Protein AF-A0A533QE45-F1 (afdb_monomer_lite)

Sequence (448 aa):
MEKVVKEEEIDEIEKIRMTLGAHLEELRRRVVYSIIAIVLCFVFCWFFKVQILDIAKKPHRFAMGKAGLSSELQVLSYQEGFYAYMKLCFITSVFIAYPFIIYQIWQFVRAGLYKKEKKYILLFLPISYLAFVVGGVFGYFLLIPFGLQFLIGILGPGIQPIITMQQYVSFVFMLTVALGLVFQLPLVMLLLSKIGIVSPDKFIAWRKYAILVIFIIAAIVTPPDPFTQTMTAVPMIILYELGILIARPTKRGFILLGTVVGCGAIAVVGVYFYFTHKGGEINVSNPYGDIQILYPGAREWKKVSGPMSFQKGITLKTGKGGRTILSTKKGVNVGMDTDTEAHFFDPWKMQLKTGQILISMKGSEIPLEVDTPNGRIRMNKGTLNIQAKDIVTIVTAVNGAATLLIEGEEKKLLEGRQHKMSIGGEPVDIGAIINWSEGIVTKSDEQK

Radius of gyration: 36.04 Å; chains: 1; bounding box: 111×42×118 Å

Organism: NCBI:txid2494326

Structure (mmCIF, N/CA/C/O backbone):
data_AF-A0A533QE45-F1
#
_entry.id   AF-A0A533QE45-F1
#
loop_
_atom_site.group_PDB
_atom_site.id
_atom_site.type_symbol
_atom_site.label_atom_id
_atom_site.label_alt_id
_atom_site.label_comp_id
_atom_site.label_asym_id
_atom_site.label_entity_id
_atom_site.label_seq_id
_atom_site.pdbx_PDB_ins_code
_atom_site.Cartn_x
_atom_site.Cartn_y
_atom_site.Cartn_z
_atom_site.occupancy
_atom_site.B_iso_or_equiv
_atom_site.auth_seq_id
_atom_site.auth_comp_id
_atom_site.auth_asym_id
_atom_site.auth_atom_id
_atom_site.pdbx_PDB_model_num
ATOM 1 N N . MET A 1 1 ? 38.833 8.264 -55.281 1.00 54.94 1 MET A N 1
ATOM 2 C CA . MET A 1 1 ? 38.383 6.982 -54.702 1.00 54.94 1 MET A CA 1
ATOM 3 C C . MET A 1 1 ? 38.220 7.085 -53.189 1.00 54.94 1 MET A C 1
ATOM 5 O O . MET A 1 1 ? 37.109 6.926 -52.724 1.00 54.94 1 MET A O 1
ATOM 9 N N . GLU A 1 2 ? 39.249 7.483 -52.434 1.00 53.44 2 GLU A N 1
ATOM 10 C CA . GLU A 1 2 ? 39.179 7.612 -50.962 1.00 53.44 2 GLU A CA 1
ATOM 11 C C . GLU A 1 2 ? 38.131 8.623 -50.443 1.00 53.44 2 GLU A C 1
ATOM 13 O O . GLU A 1 2 ? 37.477 8.368 -49.439 1.00 53.44 2 GLU A O 1
ATOM 18 N N . LYS A 1 3 ? 37.900 9.741 -51.154 1.00 52.66 3 LYS A N 1
ATOM 19 C CA . LYS A 1 3 ? 36.812 10.691 -50.835 1.00 52.66 3 LYS A CA 1
ATOM 20 C C . LYS A 1 3 ? 35.409 10.126 -51.083 1.00 52.66 3 LYS A C 1
ATOM 22 O O . LYS A 1 3 ? 34.526 10.379 -50.280 1.00 52.66 3 LYS A O 1
ATOM 27 N N . VAL A 1 4 ? 35.240 9.336 -52.144 1.00 57.72 4 VAL A N 1
ATOM 28 C CA . VAL A 1 4 ? 33.947 8.738 -52.526 1.00 57.72 4 VAL A CA 1
ATOM 29 C C . VAL A 1 4 ? 33.564 7.630 -51.544 1.00 57.72 4 VAL A C 1
ATOM 31 O O . VAL A 1 4 ? 32.427 7.575 -51.105 1.00 57.72 4 VAL A O 1
ATOM 34 N N . VAL A 1 5 ? 34.540 6.825 -51.105 1.00 59.16 5 VAL A N 1
ATOM 35 C CA . VAL A 1 5 ? 34.335 5.808 -50.058 1.00 59.16 5 VAL A CA 1
ATOM 36 C C . VAL A 1 5 ? 33.990 6.455 -48.711 1.00 59.16 5 VAL A C 1
ATOM 38 O O . VAL A 1 5 ? 33.126 5.956 -48.001 1.00 59.16 5 VAL A O 1
ATOM 41 N N . LYS A 1 6 ? 34.612 7.595 -48.369 1.00 56.88 6 LYS A N 1
ATOM 42 C CA . LYS A 1 6 ? 34.265 8.363 -47.161 1.00 56.88 6 LYS A CA 1
ATOM 43 C C . LYS A 1 6 ? 32.870 8.980 -47.236 1.00 56.88 6 LYS A C 1
ATOM 45 O O . LYS A 1 6 ? 32.174 8.973 -46.232 1.00 56.88 6 LYS A O 1
ATOM 50 N N . GLU A 1 7 ? 32.472 9.519 -48.385 1.00 55.44 7 GLU A N 1
ATOM 51 C CA . GLU A 1 7 ? 31.122 10.057 -48.586 1.00 55.44 7 GLU A CA 1
ATOM 52 C C . GLU A 1 7 ? 30.065 8.950 -48.526 1.00 55.44 7 GLU A C 1
ATOM 54 O O . GLU A 1 7 ? 29.086 9.132 -47.816 1.00 55.44 7 GLU A O 1
ATOM 59 N N . GLU A 1 8 ? 30.290 7.779 -49.132 1.00 56.69 8 GLU A N 1
ATOM 60 C CA . GLU A 1 8 ? 29.387 6.620 -49.017 1.00 56.69 8 GLU A CA 1
ATOM 61 C C . GLU A 1 8 ? 29.308 6.057 -47.586 1.00 56.69 8 GLU A C 1
ATOM 63 O O . GLU A 1 8 ? 28.220 5.705 -47.128 1.00 56.69 8 GLU A O 1
ATOM 68 N N . GLU A 1 9 ? 30.419 6.015 -46.837 1.00 55.72 9 GLU A N 1
ATOM 69 C CA . GLU A 1 9 ? 30.407 5.649 -45.411 1.00 55.72 9 GLU A CA 1
ATOM 70 C C . GLU A 1 9 ? 29.634 6.669 -44.563 1.00 55.72 9 GLU A C 1
ATOM 72 O O . GLU A 1 9 ? 28.894 6.283 -43.657 1.00 55.72 9 GLU A O 1
ATOM 77 N N . ILE A 1 10 ? 29.776 7.968 -44.846 1.00 57.78 10 ILE A N 1
ATOM 78 C CA . ILE A 1 10 ? 29.043 9.034 -44.150 1.00 57.78 10 ILE A CA 1
ATOM 79 C C . ILE A 1 10 ? 27.547 8.963 -44.490 1.00 57.78 10 ILE A C 1
ATOM 81 O O . ILE A 1 10 ? 26.734 9.042 -43.571 1.00 57.78 10 ILE A O 1
ATOM 85 N N . ASP A 1 11 ? 27.179 8.706 -45.747 1.00 55.38 11 ASP A N 1
ATOM 86 C CA . ASP A 1 11 ? 25.788 8.569 -46.205 1.00 55.38 11 ASP A CA 1
ATOM 87 C C . ASP A 1 11 ? 25.118 7.289 -45.659 1.00 55.38 11 ASP A C 1
ATOM 89 O O . ASP A 1 11 ? 23.929 7.278 -45.329 1.00 55.38 11 ASP A O 1
ATOM 93 N N . GLU A 1 12 ? 25.869 6.192 -45.481 1.00 55.22 12 GLU A N 1
ATOM 94 C CA . GLU A 1 12 ? 25.391 5.006 -44.758 1.00 55.22 12 GLU A CA 1
ATOM 95 C C . GLU A 1 12 ? 25.210 5.274 -43.257 1.00 55.22 12 GLU A C 1
ATOM 97 O O . GLU A 1 12 ? 24.225 4.819 -42.664 1.00 55.22 12 GLU A O 1
ATOM 102 N N . ILE A 1 13 ? 26.125 6.015 -42.623 1.00 55.19 13 ILE A N 1
ATOM 103 C CA . ILE A 1 13 ? 26.016 6.416 -41.211 1.00 55.19 13 ILE A CA 1
ATOM 104 C C . ILE A 1 13 ? 24.831 7.378 -41.010 1.00 55.19 13 ILE A C 1
ATOM 106 O O . ILE A 1 13 ? 24.110 7.262 -40.011 1.00 55.19 13 ILE A O 1
ATOM 110 N N . GLU A 1 14 ? 24.575 8.269 -41.967 1.00 52.75 14 GLU A N 1
ATOM 111 C CA . GLU A 1 14 ? 23.456 9.213 -41.974 1.00 52.75 14 GLU A CA 1
ATOM 112 C C . GLU A 1 14 ? 22.120 8.507 -42.269 1.00 52.75 14 GLU A C 1
ATOM 114 O O . GLU A 1 14 ? 21.140 8.744 -41.567 1.00 52.75 14 GLU A O 1
ATOM 119 N N . LYS A 1 15 ? 22.087 7.491 -43.148 1.00 50.38 15 LYS A N 1
ATOM 120 C CA . LYS A 1 15 ? 20.935 6.569 -43.301 1.00 50.38 15 LYS A CA 1
ATOM 121 C C . LYS A 1 15 ? 20.630 5.740 -42.051 1.00 50.38 15 LYS A C 1
ATOM 123 O O . LYS A 1 15 ? 19.490 5.307 -41.866 1.00 50.38 15 LYS A O 1
ATOM 128 N N . ILE A 1 16 ? 21.622 5.475 -41.196 1.00 55.56 16 ILE A N 1
ATOM 129 C CA . ILE A 1 16 ? 21.436 4.738 -39.933 1.00 55.56 16 ILE A CA 1
ATOM 130 C C . ILE A 1 16 ? 20.880 5.651 -38.827 1.00 55.56 16 ILE A C 1
ATOM 132 O O . ILE A 1 16 ? 20.160 5.165 -37.949 1.00 55.56 16 ILE A O 1
ATOM 136 N N . ARG A 1 17 ? 21.154 6.961 -38.872 1.00 55.97 17 ARG A N 1
ATOM 137 C CA . ARG A 1 17 ? 20.549 7.961 -37.985 1.00 55.97 17 ARG A CA 1
ATOM 138 C C . ARG A 1 17 ? 19.309 8.548 -38.644 1.00 55.97 17 ARG A C 1
ATOM 140 O O . ARG A 1 17 ? 19.375 9.534 -39.363 1.00 55.97 17 ARG A O 1
ATOM 147 N N . MET A 1 18 ? 18.153 7.961 -38.354 1.00 61.94 18 MET A N 1
ATOM 148 C CA . MET A 1 18 ? 16.876 8.586 -38.699 1.00 61.94 18 MET A CA 1
ATOM 149 C C . MET A 1 18 ? 16.862 10.067 -38.307 1.00 61.94 18 MET A C 1
ATOM 151 O O . MET A 1 18 ? 17.269 10.430 -37.201 1.00 61.94 18 MET A O 1
ATOM 155 N N . THR A 1 19 ? 16.395 10.919 -39.220 1.00 76.50 19 THR A N 1
ATOM 156 C CA . THR A 1 19 ? 16.231 12.347 -38.948 1.00 76.50 19 THR A CA 1
ATOM 157 C C . THR A 1 19 ? 15.337 12.529 -37.718 1.00 76.50 19 THR A C 1
ATOM 159 O O . THR A 1 19 ? 14.420 11.737 -37.486 1.00 76.50 19 THR A O 1
ATOM 162 N N . LEU A 1 20 ? 15.575 13.568 -36.906 1.00 73.56 20 LEU A N 1
ATOM 163 C CA . LEU A 1 20 ? 14.777 13.817 -35.693 1.00 73.56 20 LEU A CA 1
ATOM 164 C C . LEU A 1 20 ? 13.268 13.854 -35.995 1.00 73.56 20 LEU A C 1
ATOM 166 O O . LEU A 1 20 ? 12.471 13.338 -35.216 1.00 73.56 20 LEU A O 1
ATOM 170 N N . GLY A 1 21 ? 12.886 14.379 -37.165 1.00 79.25 21 GLY A N 1
ATOM 171 C CA . GLY A 1 21 ? 11.506 14.344 -37.655 1.00 79.25 21 GLY A CA 1
ATOM 172 C C . GLY A 1 21 ? 10.973 12.924 -37.882 1.00 79.25 21 GLY A C 1
ATOM 173 O O . GLY A 1 21 ? 9.873 12.610 -37.435 1.00 79.25 21 GLY A O 1
ATOM 174 N N . ALA A 1 22 ? 11.756 12.034 -38.498 1.00 79.88 22 ALA A N 1
ATOM 175 C CA . ALA A 1 22 ? 11.369 10.635 -38.684 1.00 79.88 22 ALA A CA 1
ATOM 176 C C . ALA A 1 22 ? 11.248 9.877 -37.349 1.00 79.88 22 ALA A C 1
ATOM 178 O O . ALA A 1 22 ? 10.348 9.050 -37.192 1.00 79.88 22 ALA A O 1
ATOM 179 N N . HIS A 1 23 ? 12.100 10.190 -36.366 1.00 80.69 23 HIS A N 1
ATOM 180 C CA . HIS A 1 23 ? 12.004 9.608 -35.025 1.00 80.69 23 HIS A CA 1
ATOM 181 C C . HIS A 1 23 ? 10.731 10.060 -34.288 1.00 80.69 23 HIS A C 1
ATOM 183 O O . HIS A 1 23 ? 10.049 9.244 -33.666 1.00 80.69 23 HIS A O 1
ATOM 189 N N . LEU A 1 24 ? 10.364 11.341 -34.400 1.00 84.94 24 LEU A N 1
ATOM 190 C CA . LEU A 1 24 ? 9.117 11.870 -33.836 1.00 84.94 24 LEU A CA 1
ATOM 191 C C . LEU A 1 24 ? 7.872 11.279 -34.511 1.00 84.94 24 LEU A C 1
ATOM 193 O O . LEU A 1 24 ? 6.901 10.956 -33.824 1.00 84.94 24 LEU A O 1
ATOM 197 N N . GLU A 1 25 ? 7.899 11.078 -35.829 1.00 87.50 25 GLU A N 1
ATOM 198 C CA . GLU A 1 25 ? 6.787 10.437 -36.538 1.00 87.50 25 GLU A CA 1
ATOM 199 C C . GLU A 1 25 ? 6.643 8.962 -36.133 1.00 87.50 25 GLU A C 1
ATOM 201 O O . GLU A 1 25 ? 5.530 8.457 -35.955 1.00 87.50 25 GLU A O 1
ATOM 206 N N . GLU A 1 26 ? 7.760 8.270 -35.885 1.00 86.50 26 GLU A N 1
ATOM 207 C CA . GLU A 1 26 ? 7.709 6.930 -35.314 1.00 86.50 26 GLU A CA 1
ATOM 208 C C . GLU A 1 26 ? 7.115 6.936 -33.900 1.00 86.50 26 GLU A C 1
ATOM 210 O O . GLU A 1 26 ? 6.221 6.130 -33.635 1.00 86.50 26 GLU A O 1
ATOM 215 N N . LEU A 1 27 ? 7.525 7.857 -33.019 1.00 87.12 27 LEU A N 1
ATOM 216 C CA . LEU A 1 27 ? 6.935 7.996 -31.682 1.00 87.12 27 LEU A CA 1
ATOM 217 C C . LEU A 1 27 ? 5.416 8.171 -31.768 1.00 87.12 27 LEU A C 1
ATOM 219 O O . LEU A 1 27 ? 4.669 7.423 -31.135 1.00 87.12 27 LEU A O 1
ATOM 223 N N . ARG A 1 28 ? 4.954 9.115 -32.595 1.00 93.06 28 ARG A N 1
ATOM 224 C CA . ARG A 1 28 ? 3.529 9.394 -32.795 1.00 93.06 28 ARG A CA 1
ATOM 225 C C . ARG A 1 28 ? 2.776 8.141 -33.231 1.00 93.06 28 ARG A C 1
ATOM 227 O O . ARG A 1 28 ? 1.783 7.778 -32.603 1.00 93.06 28 ARG A O 1
ATOM 234 N N . ARG A 1 29 ? 3.260 7.445 -34.262 1.00 91.50 29 ARG A N 1
ATOM 235 C CA . ARG A 1 29 ? 2.629 6.219 -34.774 1.00 91.50 29 ARG A CA 1
ATOM 236 C C . ARG A 1 29 ? 2.530 5.132 -33.698 1.00 91.50 29 ARG A C 1
ATOM 238 O O . ARG A 1 29 ? 1.485 4.500 -33.549 1.00 91.50 29 ARG A O 1
ATOM 245 N N . ARG A 1 30 ? 3.594 4.928 -32.917 1.00 92.19 30 ARG A N 1
ATOM 246 C CA . ARG A 1 30 ? 3.658 3.922 -31.838 1.00 92.19 30 ARG A CA 1
ATOM 247 C C . ARG A 1 30 ? 2.703 4.262 -30.691 1.00 92.19 30 ARG A C 1
ATOM 249 O O . ARG A 1 30 ? 2.016 3.371 -30.185 1.00 92.19 30 ARG A O 1
ATOM 256 N N . VAL A 1 31 ? 2.616 5.542 -30.325 1.00 92.25 31 VAL A N 1
ATOM 257 C CA . VAL A 1 31 ? 1.677 6.053 -29.316 1.00 92.25 31 VAL A CA 1
ATOM 258 C C . VAL A 1 31 ? 0.236 5.853 -29.779 1.00 92.25 31 VAL A C 1
ATOM 260 O O . VAL A 1 31 ? -0.557 5.293 -29.029 1.00 92.25 31 VAL A O 1
ATOM 263 N N . VAL A 1 32 ? -0.094 6.204 -31.027 1.00 94.75 32 VAL A N 1
ATOM 264 C CA . VAL A 1 32 ? -1.441 6.000 -31.591 1.00 94.75 32 VAL A CA 1
ATOM 265 C C . VAL A 1 32 ? -1.836 4.524 -31.565 1.00 94.75 32 VAL A C 1
ATOM 267 O O . VAL A 1 32 ? -2.918 4.198 -31.084 1.00 94.75 32 VAL A O 1
ATOM 270 N N . TYR A 1 33 ? -0.957 3.609 -31.989 1.00 94.38 33 TYR A N 1
ATOM 271 C CA . TYR A 1 33 ? -1.247 2.173 -31.906 1.00 94.38 33 TYR A CA 1
ATOM 272 C C . TYR A 1 33 ? -1.449 1.690 -30.467 1.00 94.38 33 TYR A C 1
ATOM 274 O O . TYR A 1 33 ? -2.343 0.885 -30.213 1.00 94.38 33 TYR A O 1
ATOM 282 N N . SER A 1 34 ? -0.658 2.198 -29.521 1.00 94.94 34 SER A N 1
ATOM 283 C CA . SER A 1 34 ? -0.800 1.858 -28.100 1.00 94.94 34 SER A CA 1
ATOM 284 C C . SER A 1 34 ? -2.141 2.342 -27.541 1.00 94.94 34 SER A C 1
ATOM 286 O O . SER A 1 34 ? -2.821 1.592 -26.846 1.00 94.94 34 SER A O 1
ATOM 288 N N . ILE A 1 35 ? -2.565 3.556 -27.904 1.00 94.88 35 ILE A N 1
ATOM 289 C CA . ILE A 1 35 ? -3.864 4.117 -27.515 1.00 94.88 35 ILE A CA 1
ATOM 290 C C . ILE A 1 35 ? -5.010 3.295 -28.111 1.00 94.88 35 ILE A C 1
ATOM 292 O O . ILE A 1 35 ? -5.928 2.932 -27.382 1.00 94.88 35 ILE A O 1
ATOM 296 N N . ILE A 1 36 ? -4.947 2.944 -29.400 1.00 96.38 36 ILE A N 1
ATOM 297 C CA . ILE A 1 36 ? -5.973 2.110 -30.048 1.00 96.38 36 ILE A CA 1
ATOM 298 C C . ILE A 1 36 ? -6.105 0.763 -29.326 1.00 96.38 36 ILE A C 1
ATOM 300 O O . ILE A 1 36 ? -7.219 0.342 -29.020 1.00 96.38 36 ILE A O 1
ATOM 304 N N . ALA A 1 37 ? -4.988 0.113 -28.985 1.00 96.00 37 ALA A N 1
ATOM 305 C CA . ALA A 1 37 ? -5.008 -1.145 -28.240 1.00 96.00 37 ALA A CA 1
ATOM 306 C C . ALA A 1 37 ? -5.658 -0.996 -26.850 1.00 96.00 37 ALA A C 1
ATOM 308 O O . ALA A 1 37 ? -6.476 -1.834 -26.466 1.00 96.00 37 ALA A O 1
ATOM 309 N N . ILE A 1 38 ? -5.351 0.085 -26.120 1.00 95.50 38 ILE A N 1
ATOM 310 C CA . ILE A 1 38 ? -5.973 0.390 -24.820 1.00 95.50 38 ILE A CA 1
ATOM 311 C C . ILE A 1 38 ? -7.480 0.618 -24.977 1.00 95.50 38 ILE A C 1
ATOM 313 O O . ILE A 1 38 ? -8.248 0.096 -24.172 1.00 95.50 38 ILE A O 1
ATOM 317 N N . VAL A 1 39 ? -7.912 1.360 -26.002 1.00 96.56 39 VAL A N 1
ATOM 318 C CA . VAL A 1 39 ? -9.333 1.649 -26.264 1.00 96.56 39 VAL A CA 1
ATOM 319 C C . VAL A 1 39 ? -10.100 0.372 -26.608 1.00 96.56 39 VAL A C 1
ATOM 321 O O . VAL A 1 39 ? -11.163 0.133 -26.040 1.00 96.56 39 VAL A O 1
ATOM 324 N N . LEU A 1 40 ? -9.552 -0.494 -27.465 1.00 96.88 40 LEU A N 1
ATOM 325 C CA . LEU A 1 40 ? -10.169 -1.786 -27.786 1.00 96.88 40 LEU A CA 1
ATOM 326 C C . LEU A 1 40 ? -10.302 -2.671 -26.539 1.00 96.88 40 LEU A C 1
ATOM 328 O O . LEU A 1 40 ? -11.376 -3.211 -26.266 1.00 96.88 40 L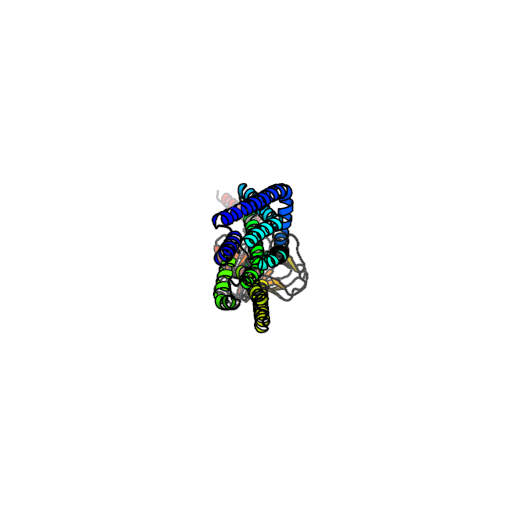EU A O 1
ATOM 332 N N . CYS A 1 41 ? -9.242 -2.761 -25.731 1.00 96.31 41 CYS A N 1
ATOM 333 C CA . CYS A 1 41 ? -9.280 -3.505 -24.473 1.00 96.31 41 CYS A CA 1
ATOM 334 C C . CYS A 1 41 ? -10.239 -2.868 -23.455 1.00 96.31 41 CYS A C 1
ATOM 336 O O . CYS A 1 41 ? -10.856 -3.584 -22.673 1.00 96.31 41 CYS A O 1
ATOM 338 N N . PHE A 1 42 ? -10.391 -1.541 -23.454 1.00 96.31 42 PHE A N 1
ATOM 339 C CA . PHE A 1 42 ? -11.307 -0.819 -22.569 1.00 96.31 42 PHE A CA 1
ATOM 340 C C . PHE A 1 42 ? -12.762 -1.146 -22.886 1.00 96.31 42 PHE A C 1
ATOM 342 O O . PHE A 1 42 ? -13.519 -1.492 -21.979 1.00 96.31 42 PHE A O 1
ATOM 349 N N . VAL A 1 43 ? -13.132 -1.101 -24.169 1.00 96.12 43 VAL A N 1
ATOM 350 C CA . VAL A 1 43 ? -14.471 -1.489 -24.630 1.00 96.12 43 VAL A CA 1
ATOM 351 C C . VAL A 1 43 ? -14.756 -2.941 -24.248 1.00 96.12 43 VAL A C 1
ATOM 353 O O . VAL A 1 43 ? -15.825 -3.231 -23.719 1.00 96.12 43 VAL A O 1
ATOM 356 N N . PHE A 1 44 ? -13.780 -3.840 -24.410 1.00 95.38 44 PHE A N 1
ATOM 357 C CA . PHE A 1 44 ? -13.903 -5.227 -23.959 1.00 95.38 44 PHE A CA 1
ATOM 358 C C . PHE A 1 44 ? -14.098 -5.338 -22.434 1.00 95.38 44 PHE A C 1
ATOM 360 O O . PHE A 1 44 ? -15.026 -6.003 -21.976 1.00 95.38 44 PHE A O 1
ATOM 367 N N . CYS A 1 45 ? -13.286 -4.640 -21.633 1.00 94.19 45 CYS A N 1
ATOM 368 C CA . CYS A 1 45 ? -13.394 -4.642 -20.168 1.00 94.19 45 CYS A CA 1
ATOM 369 C C . CYS A 1 45 ? -14.740 -4.094 -19.671 1.00 94.19 45 CYS A C 1
ATOM 371 O O . CYS A 1 45 ? -15.247 -4.558 -18.651 1.00 94.19 45 CYS A O 1
ATOM 373 N N . TRP A 1 46 ? -15.348 -3.146 -20.391 1.00 95.06 46 TRP A N 1
ATOM 374 C CA . TRP A 1 46 ? -16.629 -2.545 -20.015 1.00 95.06 46 TRP A CA 1
ATOM 375 C C . TRP A 1 46 ? -17.780 -3.560 -19.924 1.00 95.06 46 TRP A C 1
ATOM 377 O O . TRP A 1 46 ? -18.654 -3.436 -19.053 1.00 95.06 46 TRP A O 1
ATOM 387 N N . PHE A 1 47 ? -17.770 -4.585 -20.783 1.00 95.25 47 PHE A N 1
ATOM 388 C CA . PHE A 1 47 ? -18.747 -5.679 -20.743 1.00 95.25 47 PHE A CA 1
ATOM 389 C C . PHE A 1 47 ? -18.591 -6.555 -19.491 1.00 95.25 47 PHE A C 1
ATOM 391 O O . PHE A 1 47 ? -19.588 -7.032 -18.956 1.00 95.25 47 PHE A O 1
ATOM 398 N N . PHE A 1 48 ? -17.369 -6.688 -18.966 1.00 93.75 48 PHE A N 1
ATOM 399 C CA . PHE A 1 48 ? -17.033 -7.524 -17.805 1.00 93.75 48 PHE A CA 1
ATOM 400 C C . PHE A 1 48 ? -16.770 -6.720 -16.520 1.00 93.75 48 PHE A C 1
ATOM 402 O O . PHE A 1 48 ? -16.135 -7.204 -15.580 1.00 93.75 48 PHE A O 1
ATOM 409 N N . LYS A 1 49 ? -17.249 -5.471 -16.451 1.00 92.88 49 LYS A N 1
ATOM 410 C CA . LYS A 1 49 ? -16.938 -4.540 -15.353 1.00 92.88 49 LYS A CA 1
ATOM 411 C C . LYS A 1 49 ? -17.292 -5.063 -13.955 1.00 92.88 49 LYS A C 1
ATOM 413 O O . LYS A 1 49 ? -16.579 -4.765 -13.000 1.00 92.88 49 LYS A O 1
ATOM 418 N N . VAL A 1 50 ? -18.365 -5.850 -13.825 1.00 90.38 50 VAL A N 1
ATOM 419 C CA . VAL A 1 50 ? -18.814 -6.408 -12.535 1.00 90.38 50 VAL A CA 1
ATOM 420 C C . VAL A 1 50 ? -17.850 -7.495 -12.061 1.00 90.38 50 VAL A C 1
ATOM 422 O O . VAL A 1 50 ? -17.401 -7.466 -10.920 1.00 90.38 50 VAL A O 1
ATOM 425 N N . GLN A 1 51 ? -17.451 -8.394 -12.961 1.00 92.75 51 GLN A N 1
ATOM 426 C CA . GLN A 1 51 ? -16.503 -9.471 -12.680 1.00 92.75 51 GLN A CA 1
ATOM 427 C C . GLN A 1 51 ? -15.120 -8.912 -12.328 1.00 92.75 51 GLN A C 1
ATOM 429 O O . GLN A 1 51 ? -14.478 -9.372 -11.383 1.00 92.75 51 GLN A O 1
ATOM 434 N N . ILE A 1 52 ? -14.675 -7.882 -13.053 1.00 91.00 52 ILE A N 1
ATOM 435 C CA . ILE A 1 52 ? -13.418 -7.182 -12.761 1.00 91.00 52 ILE A CA 1
ATOM 436 C C . ILE A 1 52 ? -13.485 -6.536 -11.371 1.00 91.00 52 ILE A C 1
ATOM 438 O O . ILE A 1 52 ? -12.526 -6.626 -10.603 1.00 91.00 52 ILE A O 1
ATOM 442 N N . LEU A 1 53 ? -14.619 -5.925 -11.013 1.00 91.00 53 LEU A N 1
ATOM 443 C CA . LEU A 1 53 ? -14.807 -5.325 -9.695 1.00 91.00 53 LEU A CA 1
ATOM 444 C C . LEU A 1 53 ? -14.790 -6.370 -8.580 1.00 91.00 53 LEU A C 1
ATOM 446 O O . LEU A 1 53 ? -14.193 -6.118 -7.537 1.00 91.00 53 LEU A O 1
ATOM 450 N N . ASP A 1 54 ? -15.402 -7.533 -8.783 1.00 89.06 54 ASP A N 1
ATOM 451 C CA . ASP A 1 54 ? -15.366 -8.612 -7.796 1.00 89.06 54 ASP A CA 1
ATOM 452 C C . ASP A 1 54 ? -13.947 -9.118 -7.556 1.00 89.06 54 ASP A C 1
ATOM 454 O O . ASP A 1 54 ? -13.576 -9.342 -6.404 1.00 89.06 54 ASP A O 1
ATOM 458 N N . ILE A 1 55 ? -13.127 -9.232 -8.608 1.00 88.94 55 ILE A N 1
ATOM 459 C CA . ILE A 1 55 ? -11.696 -9.525 -8.465 1.00 88.94 55 ILE A CA 1
ATOM 460 C C . ILE A 1 55 ? -11.034 -8.405 -7.664 1.00 88.94 55 ILE A C 1
ATOM 462 O O . ILE A 1 55 ? -10.468 -8.671 -6.609 1.00 88.94 55 ILE A O 1
ATOM 466 N N . ALA A 1 56 ? -11.180 -7.151 -8.095 1.00 88.25 56 ALA A N 1
ATOM 467 C CA . ALA A 1 56 ? -10.571 -6.009 -7.422 1.00 88.25 56 ALA A CA 1
ATOM 468 C C . ALA A 1 56 ? -10.971 -5.907 -5.942 1.00 88.25 56 ALA A C 1
ATOM 470 O O . ALA A 1 56 ? -10.148 -5.504 -5.131 1.00 88.25 56 ALA A O 1
ATOM 471 N N . LYS A 1 57 ? -12.194 -6.296 -5.561 1.00 89.69 57 LYS A N 1
ATOM 472 C CA . LYS A 1 57 ? -12.704 -6.274 -4.180 1.00 89.69 57 LYS A CA 1
ATOM 473 C C . LYS A 1 57 ? -12.168 -7.399 -3.286 1.00 89.69 57 LYS A C 1
ATOM 475 O O . LYS A 1 57 ? -12.286 -7.273 -2.069 1.00 89.69 57 LYS A O 1
ATOM 480 N N . LYS A 1 58 ? -11.586 -8.488 -3.812 1.00 88.75 58 LYS A N 1
ATOM 481 C CA . LYS A 1 58 ? -11.150 -9.634 -2.978 1.00 88.75 58 LYS A CA 1
ATOM 482 C C . LYS A 1 58 ? -10.184 -9.246 -1.846 1.00 88.75 58 LYS A C 1
ATOM 484 O O . LYS A 1 58 ? -10.443 -9.666 -0.716 1.00 88.75 58 LYS A O 1
ATOM 489 N N . PRO A 1 59 ? -9.124 -8.442 -2.075 1.00 86.50 59 PRO A N 1
ATOM 490 C CA . PRO A 1 59 ? -8.209 -8.045 -1.004 1.00 86.50 59 PRO A CA 1
ATOM 491 C C . PRO A 1 59 ? -8.907 -7.208 0.073 1.00 86.50 59 PRO A C 1
ATOM 493 O O . PRO A 1 59 ? -8.640 -7.380 1.260 1.00 86.50 59 PRO A O 1
ATOM 496 N N . HIS A 1 60 ? -9.851 -6.354 -0.332 1.00 86.69 60 HIS A N 1
ATOM 497 C CA . HIS A 1 60 ? -10.676 -5.582 0.591 1.00 86.69 60 HIS A CA 1
ATOM 498 C C . HIS A 1 60 ? -11.586 -6.473 1.438 1.00 86.69 60 HIS A C 1
ATOM 500 O O . HIS A 1 60 ? -11.569 -6.355 2.660 1.00 86.69 60 HIS A O 1
ATOM 506 N N . ARG A 1 61 ? -12.307 -7.424 0.826 1.00 84.81 61 ARG A N 1
ATOM 507 C CA . ARG A 1 61 ? -13.139 -8.391 1.567 1.00 84.81 61 ARG A CA 1
ATOM 508 C C . ARG A 1 61 ? -12.313 -9.188 2.577 1.00 84.81 61 ARG A C 1
ATOM 510 O O . ARG A 1 61 ? -12.762 -9.405 3.696 1.00 84.81 61 ARG A O 1
ATOM 517 N N . PHE A 1 62 ? -11.095 -9.577 2.206 1.00 81.12 62 PHE A N 1
ATOM 518 C CA . PHE A 1 62 ? -10.176 -10.275 3.102 1.00 81.12 62 PHE A CA 1
ATOM 519 C C . PHE A 1 62 ? -9.729 -9.406 4.288 1.00 81.12 62 PHE A C 1
ATOM 521 O O . PHE A 1 62 ? -9.763 -9.865 5.429 1.00 81.12 62 PHE A O 1
ATOM 528 N N . ALA A 1 63 ? -9.335 -8.152 4.039 1.00 81.44 63 ALA A N 1
ATOM 529 C CA . ALA A 1 63 ? -8.906 -7.230 5.091 1.00 81.44 63 ALA A CA 1
ATOM 530 C C . ALA A 1 63 ? -10.058 -6.856 6.044 1.00 81.44 63 ALA A C 1
ATOM 532 O O . ALA A 1 63 ? -9.892 -6.936 7.259 1.00 81.44 63 ALA A O 1
ATOM 533 N N . MET A 1 64 ? -11.237 -6.527 5.504 1.00 78.44 64 MET A N 1
ATOM 534 C CA . MET A 1 64 ? -12.429 -6.188 6.293 1.00 78.44 64 MET A CA 1
ATOM 535 C C . MET A 1 64 ? -12.968 -7.396 7.067 1.00 78.44 64 MET A C 1
ATOM 537 O O . MET A 1 64 ? -13.318 -7.266 8.237 1.00 78.44 64 MET A O 1
ATOM 541 N N . GLY A 1 65 ? -12.968 -8.586 6.454 1.00 73.69 65 GLY A N 1
ATOM 542 C CA . GLY A 1 65 ? -13.408 -9.826 7.096 1.00 73.69 65 GLY A CA 1
ATOM 543 C C . GLY A 1 65 ? -12.543 -10.213 8.296 1.00 73.69 65 GLY A C 1
ATOM 544 O O . GLY A 1 65 ? -13.076 -10.590 9.336 1.00 73.69 65 GLY A O 1
ATOM 545 N N . LYS A 1 66 ? -11.216 -10.039 8.205 1.00 69.75 66 LYS A N 1
ATOM 546 C CA . LYS A 1 66 ? -10.313 -10.218 9.357 1.00 69.75 66 LYS A CA 1
ATOM 547 C C . LYS A 1 66 ? -10.598 -9.247 10.504 1.00 69.75 66 LYS A C 1
ATOM 549 O O . LYS A 1 66 ? -10.376 -9.603 11.656 1.00 69.75 66 LYS A O 1
ATOM 554 N N . ALA A 1 67 ? -11.070 -8.044 10.189 1.00 67.75 67 ALA A N 1
ATOM 555 C CA . ALA A 1 67 ? -11.422 -7.024 11.170 1.00 67.75 67 ALA A CA 1
ATOM 556 C C . ALA A 1 67 ? -12.875 -7.131 11.679 1.00 67.75 67 ALA A C 1
ATOM 558 O O . ALA A 1 67 ? -13.260 -6.371 12.561 1.00 67.75 67 ALA A O 1
ATOM 559 N N . GLY A 1 68 ? -13.688 -8.050 11.139 1.00 64.31 68 GLY A N 1
ATOM 560 C CA . GLY A 1 68 ? -15.107 -8.180 11.490 1.00 64.31 68 GLY A CA 1
ATOM 561 C C . GLY A 1 68 ? -15.984 -7.013 11.014 1.00 64.31 68 GLY A C 1
ATOM 562 O O . GLY A 1 68 ? -17.040 -6.774 11.592 1.00 64.31 68 GLY A O 1
ATOM 563 N N . LEU A 1 69 ? -15.549 -6.273 9.988 1.00 72.62 69 LEU A N 1
ATOM 564 C CA . LEU A 1 69 ? -16.235 -5.093 9.453 1.00 72.62 69 LEU A CA 1
ATOM 565 C C . LEU A 1 69 ? -17.043 -5.420 8.186 1.00 72.62 69 LEU A C 1
ATOM 567 O O . LEU A 1 69 ? -16.775 -6.410 7.500 1.00 72.62 69 LEU A O 1
ATOM 571 N N . SER A 1 70 ? -18.009 -4.558 7.842 1.00 71.88 70 SER A N 1
ATOM 572 C CA . SER A 1 70 ? -18.783 -4.690 6.599 1.00 71.88 70 SER A CA 1
ATOM 573 C C . SER A 1 70 ? -17.866 -4.658 5.375 1.00 71.88 70 SER A C 1
ATOM 575 O O . SER A 1 70 ? -17.080 -3.734 5.199 1.00 71.88 70 SER A O 1
ATOM 577 N N . SER A 1 71 ? -17.971 -5.669 4.514 1.00 75.88 71 SER A N 1
ATOM 578 C CA . SER A 1 71 ? -17.126 -5.806 3.319 1.00 75.88 71 SER A CA 1
ATOM 579 C C . SER A 1 71 ? -17.680 -5.111 2.067 1.00 75.88 71 SER A C 1
ATOM 581 O O . SER A 1 71 ? -17.160 -5.298 0.961 1.00 75.88 71 SER A O 1
ATOM 583 N N . GLU A 1 72 ? -18.774 -4.364 2.218 1.00 78.50 72 GLU A N 1
ATOM 584 C CA . GLU A 1 72 ? -19.443 -3.675 1.120 1.00 78.50 72 GLU A CA 1
ATOM 585 C C . GLU A 1 72 ? -18.841 -2.288 0.881 1.00 78.50 72 GLU A C 1
ATOM 587 O O . GLU A 1 72 ? -18.654 -1.502 1.808 1.00 78.50 72 GLU A O 1
ATOM 592 N N . LEU A 1 73 ? -18.560 -1.980 -0.389 1.00 84.94 73 LEU A N 1
ATOM 593 C CA . LEU A 1 73 ? -18.141 -0.639 -0.795 1.00 84.94 73 LEU A CA 1
ATOM 594 C C . LEU A 1 73 ? -19.373 0.242 -0.961 1.00 84.94 73 LEU A C 1
ATOM 596 O O . LEU A 1 73 ? -20.286 -0.122 -1.704 1.00 84.94 73 LEU A O 1
ATOM 600 N N . GLN A 1 74 ? -19.357 1.410 -0.326 1.00 86.44 74 GLN A N 1
ATOM 601 C CA . GLN A 1 74 ? -20.438 2.381 -0.453 1.00 86.44 74 GLN A CA 1
ATOM 602 C C . GLN A 1 74 ? -20.209 3.330 -1.633 1.00 86.44 74 GLN A C 1
ATOM 604 O O . GLN A 1 74 ? -19.100 3.472 -2.151 1.00 86.44 74 GLN A O 1
ATOM 609 N N . VAL A 1 75 ? -21.279 3.977 -2.076 1.00 88.94 75 VAL A N 1
ATOM 610 C CA . VAL A 1 75 ? -21.257 4.986 -3.134 1.00 88.94 75 VAL A CA 1
ATOM 611 C C . VAL A 1 75 ? -22.017 6.194 -2.601 1.00 88.94 75 VAL A C 1
ATOM 613 O O . VAL A 1 75 ? -23.173 6.057 -2.213 1.00 88.94 75 VAL A O 1
ATOM 616 N N . LEU A 1 76 ? -21.368 7.358 -2.548 1.00 88.88 76 LEU A N 1
ATOM 617 C CA . LEU A 1 76 ? -21.954 8.579 -1.983 1.00 88.88 76 LEU A CA 1
ATOM 618 C C . LEU A 1 76 ? -22.797 9.345 -3.007 1.00 88.88 76 LEU A C 1
ATOM 620 O O . LEU A 1 76 ? -23.688 10.104 -2.638 1.00 88.88 76 LEU A O 1
ATOM 624 N N . SER A 1 77 ? -22.522 9.161 -4.299 1.00 88.00 77 SER A N 1
ATOM 625 C CA . SER A 1 77 ? -23.254 9.813 -5.388 1.00 88.00 77 SER A CA 1
ATOM 626 C C . SER A 1 77 ? -23.429 8.885 -6.587 1.00 88.00 77 SER A C 1
ATOM 628 O O . SER A 1 77 ? -22.574 8.053 -6.878 1.00 88.00 77 SER A O 1
ATOM 630 N N . TYR A 1 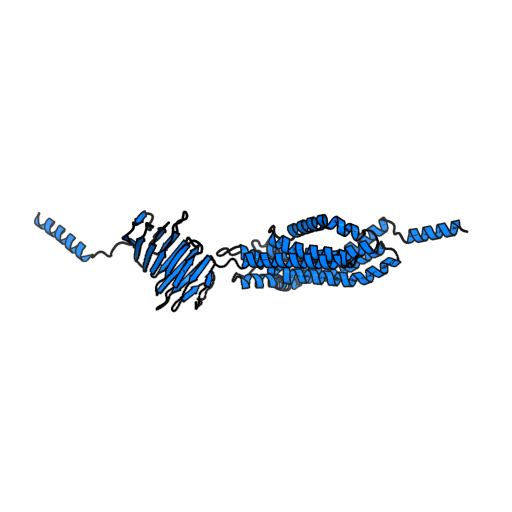78 ? -24.506 9.059 -7.355 1.00 83.94 78 TYR A N 1
ATOM 631 C CA . TYR A 1 78 ? -24.759 8.244 -8.553 1.00 83.94 78 TYR A CA 1
ATOM 632 C C . TYR A 1 78 ? -23.612 8.304 -9.579 1.00 83.94 78 TYR A C 1
ATOM 634 O O . TYR A 1 78 ? -23.313 7.318 -10.251 1.00 83.94 78 TYR A O 1
ATOM 642 N N . GLN A 1 79 ? -22.936 9.452 -9.672 1.00 89.44 79 GLN A N 1
ATOM 643 C CA . GLN A 1 79 ? -21.820 9.667 -10.594 1.00 89.44 79 GLN A CA 1
ATOM 644 C C . GLN A 1 79 ? -20.543 8.941 -10.147 1.00 89.44 79 GLN A C 1
ATOM 646 O O . GLN A 1 79 ? -19.790 8.445 -10.986 1.00 89.44 79 GLN A O 1
ATOM 651 N N . GLU A 1 80 ? -20.309 8.824 -8.836 1.00 88.44 80 GLU A N 1
ATOM 652 C CA . GLU A 1 80 ? -19.122 8.174 -8.270 1.00 88.44 80 GLU A CA 1
ATOM 653 C C . GLU A 1 80 ? -18.975 6.723 -8.754 1.00 88.44 80 GLU A C 1
ATOM 655 O O . GLU A 1 80 ? -17.892 6.314 -9.183 1.00 88.44 80 GLU A O 1
ATOM 660 N N . GLY A 1 81 ? -20.068 5.953 -8.747 1.00 87.56 81 GLY A N 1
ATOM 661 C CA . GLY A 1 81 ? -20.060 4.566 -9.219 1.00 87.56 81 GLY A CA 1
ATOM 662 C C . GLY A 1 81 ? -19.666 4.450 -10.696 1.00 87.56 81 GLY A C 1
ATOM 663 O O . GLY A 1 81 ? -18.863 3.589 -11.063 1.00 87.56 81 GLY A O 1
ATOM 664 N N . PHE A 1 82 ? -20.167 5.356 -11.540 1.00 90.31 82 PHE A N 1
ATOM 665 C CA . PHE A 1 82 ? -19.813 5.412 -12.959 1.00 90.31 82 PHE A CA 1
ATOM 666 C C . PHE A 1 82 ? -18.322 5.720 -13.165 1.00 90.31 82 PHE A C 1
ATOM 668 O O . PHE A 1 82 ? -17.634 4.989 -13.883 1.00 90.31 82 PHE A O 1
ATOM 675 N N . TYR A 1 83 ? -17.789 6.741 -12.483 1.00 90.19 83 TYR A N 1
ATOM 676 C CA . TYR A 1 83 ? -16.363 7.077 -12.555 1.00 90.19 83 TYR A CA 1
ATOM 677 C C . TYR A 1 83 ? -15.467 5.952 -12.037 1.00 90.19 83 TYR A C 1
ATOM 679 O O . TYR A 1 83 ? -14.412 5.690 -12.619 1.00 90.19 83 TYR A O 1
ATOM 687 N N . ALA A 1 84 ? -15.882 5.259 -10.976 1.00 91.19 84 ALA A N 1
ATOM 688 C CA . ALA A 1 84 ? -15.149 4.120 -10.448 1.00 91.19 84 ALA A CA 1
ATOM 689 C C . ALA A 1 84 ? -15.083 2.970 -11.466 1.00 91.19 84 ALA A C 1
ATOM 691 O O . ALA A 1 84 ? -14.002 2.428 -11.690 1.00 91.19 84 ALA A O 1
ATOM 692 N N . TYR A 1 85 ? -16.185 2.639 -12.149 1.00 91.75 85 TYR A N 1
ATOM 693 C CA . TYR A 1 85 ? -16.163 1.629 -13.213 1.00 91.75 85 TYR A CA 1
ATOM 694 C C . TYR A 1 85 ? -15.315 2.045 -14.415 1.00 91.75 85 TYR A C 1
ATOM 696 O O . TYR A 1 85 ? -14.559 1.215 -14.921 1.00 91.75 85 TYR A O 1
ATOM 704 N N . MET A 1 86 ? -15.394 3.306 -14.857 1.00 92.31 86 MET A N 1
ATOM 705 C CA . MET A 1 86 ? -14.536 3.804 -15.937 1.00 92.31 86 MET A CA 1
ATOM 706 C C . MET A 1 86 ? -13.057 3.678 -15.573 1.00 92.31 86 MET A C 1
ATOM 708 O O . MET A 1 86 ? -12.288 3.113 -16.346 1.00 92.31 86 MET A O 1
ATOM 712 N N . LYS A 1 87 ? -12.660 4.135 -14.377 1.00 91.00 87 LYS A N 1
ATOM 713 C CA . LYS A 1 87 ? -11.280 3.977 -13.900 1.00 91.00 87 LYS A CA 1
ATOM 714 C C . LYS A 1 87 ? -10.888 2.507 -13.865 1.00 91.00 87 LYS A C 1
ATOM 716 O O . LYS A 1 87 ? -9.879 2.144 -14.450 1.00 91.00 87 LYS A O 1
ATOM 721 N N . LEU A 1 88 ? -11.700 1.653 -13.247 1.00 92.44 88 LEU A N 1
ATOM 722 C CA . LEU A 1 88 ? -11.406 0.229 -13.130 1.00 92.44 88 LEU A CA 1
ATOM 723 C C . LEU A 1 88 ? -11.174 -0.430 -14.498 1.00 92.44 88 LEU A C 1
ATOM 725 O O . LEU A 1 88 ? -10.153 -1.084 -14.695 1.00 92.44 88 LEU A O 1
ATOM 729 N N . CYS A 1 89 ? -12.076 -0.208 -15.457 1.00 93.88 89 CYS A N 1
ATOM 730 C CA . CYS A 1 89 ? -11.957 -0.777 -16.800 1.00 93.88 89 CYS A CA 1
ATOM 731 C C . CYS A 1 89 ? -10.738 -0.233 -17.548 1.00 93.88 89 CYS A C 1
ATOM 733 O O . CYS A 1 89 ? -10.075 -0.992 -18.248 1.00 93.88 89 CYS A O 1
ATOM 735 N N . PHE A 1 90 ? -10.417 1.055 -17.385 1.00 92.25 90 PHE A N 1
ATOM 736 C CA . PHE A 1 90 ? -9.229 1.672 -17.984 1.00 92.25 90 PHE A CA 1
ATOM 737 C C . PHE A 1 90 ? -7.934 1.040 -17.475 1.00 92.25 90 PHE A C 1
ATOM 739 O O . PHE A 1 90 ? -6.983 0.830 -18.217 1.00 92.25 90 PHE A O 1
ATOM 746 N N . ILE A 1 91 ? -7.900 0.678 -16.202 1.00 89.25 91 ILE A N 1
ATOM 747 C CA . ILE A 1 91 ? -6.716 0.078 -15.593 1.00 89.25 91 ILE A CA 1
ATOM 748 C C . ILE A 1 91 ? -6.545 -1.330 -16.106 1.00 89.25 91 ILE A C 1
ATOM 750 O O . ILE A 1 91 ? -5.485 -1.691 -16.609 1.00 89.25 91 ILE A O 1
ATOM 754 N N . THR A 1 92 ? -7.610 -2.120 -16.019 1.00 91.62 92 THR A N 1
ATOM 755 C CA . THR A 1 92 ? -7.596 -3.493 -16.502 1.00 91.62 92 THR A CA 1
ATOM 756 C C . THR A 1 92 ? -7.271 -3.543 -17.993 1.00 91.62 92 THR A C 1
ATOM 758 O O . THR A 1 92 ? -6.499 -4.405 -18.405 1.00 91.62 92 THR A O 1
ATOM 761 N N . SER A 1 93 ? -7.745 -2.581 -18.791 1.00 93.75 93 SER A N 1
ATOM 762 C CA . SER A 1 93 ? -7.397 -2.507 -20.207 1.00 93.75 93 SER A CA 1
ATOM 763 C C . SER A 1 93 ? -5.928 -2.175 -20.443 1.00 93.75 93 SER A C 1
ATOM 765 O O . SER A 1 93 ? -5.325 -2.796 -21.311 1.00 93.75 93 SER A O 1
ATOM 767 N N . VAL A 1 94 ? -5.318 -1.280 -19.658 1.00 91.00 94 VAL A N 1
ATOM 768 C CA . VAL A 1 94 ? -3.868 -1.023 -19.713 1.00 91.00 94 VAL A CA 1
ATOM 769 C C . VAL A 1 94 ? -3.073 -2.276 -19.341 1.00 91.00 94 VAL A C 1
ATOM 771 O O . VAL A 1 94 ? -2.094 -2.584 -20.014 1.00 91.00 94 VAL A O 1
ATOM 774 N N . PHE A 1 95 ? -3.504 -3.032 -18.327 1.00 89.19 95 PHE A N 1
ATOM 775 C CA . PHE A 1 95 ? -2.862 -4.295 -17.942 1.00 89.19 95 PHE A CA 1
ATOM 776 C C . PHE A 1 95 ? -2.951 -5.354 -19.048 1.00 89.19 95 PHE A C 1
ATOM 778 O O . PHE A 1 95 ? -1.948 -5.991 -19.365 1.00 89.19 95 PHE A O 1
ATOM 785 N N . ILE A 1 96 ? -4.122 -5.515 -19.670 1.00 91.62 96 ILE A N 1
ATOM 786 C CA . ILE A 1 96 ? -4.331 -6.467 -20.772 1.00 91.62 96 ILE A CA 1
ATOM 787 C C . ILE A 1 96 ? -3.582 -6.023 -22.037 1.00 91.62 96 ILE A C 1
ATOM 789 O O . ILE A 1 96 ? -2.974 -6.851 -22.710 1.00 91.62 96 ILE A O 1
ATOM 793 N N . ALA A 1 97 ? -3.581 -4.724 -22.347 1.00 93.81 97 ALA A N 1
ATOM 794 C CA . ALA A 1 97 ? -2.885 -4.156 -23.501 1.00 93.81 97 ALA A CA 1
ATOM 795 C C . ALA A 1 97 ? -1.364 -4.043 -23.293 1.00 93.81 97 ALA A C 1
ATOM 797 O O . ALA A 1 97 ? -0.632 -3.784 -24.251 1.00 93.81 97 ALA A O 1
ATOM 798 N N . TYR A 1 98 ? -0.861 -4.257 -22.073 1.00 91.12 98 TYR A N 1
ATOM 799 C CA . TYR A 1 98 ? 0.547 -4.076 -21.727 1.00 91.12 98 TYR A CA 1
ATOM 800 C C . TYR A 1 98 ? 1.551 -4.822 -22.628 1.00 91.12 98 TYR A C 1
ATOM 802 O O . TYR A 1 98 ? 2.516 -4.177 -23.044 1.00 91.12 98 TYR A O 1
ATOM 810 N N . PRO A 1 99 ? 1.361 -6.109 -23.009 1.00 90.81 99 PRO A N 1
ATOM 811 C CA . PRO A 1 99 ? 2.269 -6.795 -23.937 1.00 90.81 99 PRO A CA 1
ATOM 812 C C . PRO A 1 99 ? 2.436 -6.044 -25.263 1.00 90.81 99 PRO A C 1
ATOM 814 O O . PRO A 1 99 ? 3.524 -6.005 -25.837 1.00 90.81 99 PRO A O 1
ATOM 817 N N . PHE A 1 100 ? 1.361 -5.417 -25.741 1.00 93.44 100 PHE A N 1
ATOM 818 C CA . PHE A 1 100 ? 1.386 -4.629 -26.962 1.00 93.44 100 PHE A CA 1
ATOM 819 C C . PHE A 1 100 ? 2.038 -3.261 -26.732 1.00 93.44 100 PHE A C 1
ATOM 821 O O . PHE A 1 100 ? 2.892 -2.858 -27.519 1.00 93.44 100 PHE A O 1
ATOM 828 N N . ILE A 1 101 ? 1.704 -2.573 -25.635 1.00 92.31 101 ILE A N 1
ATOM 829 C CA . ILE A 1 101 ? 2.296 -1.272 -25.275 1.00 92.31 101 ILE A CA 1
ATOM 830 C C . ILE A 1 101 ? 3.818 -1.398 -25.150 1.00 92.31 101 ILE A C 1
ATOM 832 O O . ILE A 1 101 ? 4.562 -0.639 -25.770 1.00 92.31 101 ILE A O 1
ATOM 836 N N . ILE A 1 102 ? 4.294 -2.389 -24.394 1.00 90.56 102 ILE A N 1
ATOM 837 C CA . ILE A 1 102 ? 5.725 -2.587 -24.160 1.00 90.56 102 ILE A CA 1
ATOM 838 C C . ILE A 1 102 ? 6.447 -2.976 -25.453 1.00 90.56 102 ILE A C 1
ATOM 840 O O . ILE A 1 102 ? 7.553 -2.500 -25.698 1.00 90.56 102 ILE A O 1
ATOM 844 N N . TYR A 1 103 ? 5.799 -3.746 -26.334 1.00 90.81 103 TYR A N 1
ATOM 845 C CA . TYR A 1 103 ? 6.312 -4.021 -27.674 1.00 90.81 103 TYR A CA 1
ATOM 846 C C . TYR A 1 103 ? 6.491 -2.735 -28.490 1.00 90.81 103 TYR A C 1
ATOM 848 O O . TYR A 1 103 ? 7.555 -2.532 -29.071 1.00 90.81 103 TYR A O 1
ATOM 856 N N . GLN A 1 104 ? 5.505 -1.831 -28.504 1.00 91.81 104 GLN A N 1
ATOM 857 C CA . GLN A 1 104 ? 5.625 -0.568 -29.241 1.00 91.81 104 GLN A CA 1
ATOM 858 C C . GLN A 1 104 ? 6.710 0.348 -28.657 1.00 91.81 104 GLN A C 1
ATOM 860 O O . GLN A 1 104 ? 7.481 0.929 -29.424 1.00 91.81 104 GLN A O 1
ATOM 865 N N . ILE A 1 105 ? 6.815 0.434 -27.325 1.00 89.06 105 ILE A N 1
ATOM 866 C CA . ILE A 1 105 ? 7.865 1.205 -26.639 1.00 89.06 105 ILE A CA 1
ATOM 867 C C . ILE A 1 105 ? 9.249 0.670 -27.018 1.00 89.06 105 ILE A C 1
ATOM 869 O O . ILE A 1 105 ? 10.115 1.431 -27.445 1.00 89.06 105 ILE A O 1
ATOM 873 N N . TRP A 1 106 ? 9.463 -0.643 -26.926 1.00 87.38 106 TRP A N 1
ATOM 874 C CA . TRP A 1 106 ? 10.751 -1.246 -27.261 1.00 87.38 106 TRP A CA 1
ATOM 875 C C . TRP A 1 106 ? 11.090 -1.151 -28.749 1.00 87.38 106 TRP A C 1
ATOM 877 O O . TRP A 1 106 ? 12.263 -1.009 -29.084 1.00 87.38 106 TRP A O 1
ATOM 887 N N . GLN A 1 107 ? 10.103 -1.182 -29.647 1.00 84.94 107 GLN A N 1
ATOM 888 C CA . GLN A 1 107 ? 10.335 -0.942 -31.076 1.00 84.94 107 GLN A CA 1
ATOM 889 C C . GLN A 1 107 ? 10.756 0.502 -31.356 1.00 84.94 107 GLN A C 1
ATOM 891 O O . GLN A 1 107 ? 11.673 0.718 -32.143 1.00 84.94 107 GLN A O 1
ATOM 896 N N . PHE A 1 108 ? 10.148 1.477 -30.678 1.00 85.75 108 PHE A N 1
ATOM 897 C CA . PHE A 1 108 ? 10.576 2.873 -30.754 1.00 85.75 108 PHE A CA 1
ATOM 898 C C . PHE A 1 108 ? 12.019 3.047 -30.259 1.00 85.75 108 PHE A C 1
ATOM 900 O O . PHE A 1 108 ? 12.857 3.613 -30.958 1.00 85.75 108 PHE A O 1
ATOM 907 N N . VAL A 1 109 ? 12.341 2.467 -29.098 1.00 84.19 109 VAL A N 1
ATOM 908 C CA . VAL A 1 109 ? 13.706 2.471 -28.553 1.00 84.19 109 VAL A CA 1
ATOM 909 C C . VAL A 1 109 ? 14.671 1.797 -29.538 1.00 84.19 109 VAL A C 1
ATOM 911 O O . VAL A 1 109 ? 15.712 2.359 -29.864 1.00 84.19 109 VAL A O 1
ATOM 914 N N . ARG A 1 110 ? 14.301 0.645 -30.115 1.00 81.25 110 ARG A N 1
ATOM 915 C CA . ARG A 1 110 ? 15.101 -0.083 -31.120 1.00 81.25 110 ARG A CA 1
ATOM 916 C C . ARG A 1 110 ? 15.446 0.754 -32.339 1.00 81.25 110 ARG A C 1
ATOM 918 O O . ARG A 1 110 ? 16.511 0.544 -32.920 1.00 81.25 110 ARG A O 1
ATOM 925 N N . ALA A 1 111 ? 14.558 1.650 -32.740 1.00 76.50 111 ALA A N 1
ATOM 926 C CA . ALA A 1 111 ? 14.770 2.510 -33.885 1.00 76.50 111 ALA A CA 1
ATOM 927 C C . ALA A 1 111 ? 15.913 3.516 -33.653 1.00 76.50 111 ALA A C 1
ATOM 929 O O . ALA A 1 111 ? 16.659 3.804 -34.585 1.00 76.50 111 ALA A O 1
ATOM 930 N N . GLY A 1 112 ? 16.112 3.951 -32.402 1.00 75.19 112 GLY A N 1
ATOM 931 C CA . GLY A 1 112 ? 17.201 4.843 -31.989 1.00 75.19 112 GLY A CA 1
ATOM 932 C C . GLY A 1 112 ? 18.520 4.158 -31.597 1.00 75.19 112 GLY A C 1
ATOM 933 O O . GLY A 1 112 ? 19.494 4.856 -31.332 1.00 75.19 112 GLY A O 1
ATOM 934 N N . LEU A 1 113 ? 18.581 2.818 -31.543 1.00 76.81 113 LEU A N 1
ATOM 935 C CA . LEU A 1 113 ? 19.772 2.064 -31.106 1.00 76.81 113 LEU A CA 1
ATOM 936 C C . LEU A 1 113 ? 20.640 1.549 -32.270 1.00 76.81 113 LEU A C 1
ATOM 938 O O . LEU A 1 113 ? 20.143 1.195 -33.347 1.00 76.81 113 LEU A O 1
ATOM 942 N N . TYR A 1 114 ? 21.948 1.396 -32.020 1.00 67.94 114 TYR A N 1
ATOM 943 C CA . TYR A 1 114 ? 22.905 0.879 -33.006 1.00 67.94 114 TYR A CA 1
ATOM 944 C C . TYR A 1 114 ? 22.637 -0.597 -33.351 1.00 67.94 114 TYR A C 1
ATOM 946 O O . TYR A 1 114 ? 22.142 -1.376 -32.535 1.00 67.94 114 TYR A O 1
ATOM 954 N N . LYS A 1 115 ? 23.014 -1.034 -34.567 1.00 68.06 115 LYS A N 1
ATOM 955 C CA . LYS A 1 115 ? 22.749 -2.397 -35.094 1.00 68.06 115 LYS A CA 1
ATOM 956 C C . LYS A 1 115 ? 23.172 -3.524 -34.129 1.00 68.06 115 LYS A C 1
ATOM 958 O O . LYS A 1 115 ? 22.455 -4.516 -34.016 1.00 68.06 115 LYS A O 1
ATOM 963 N N . LYS A 1 116 ? 24.284 -3.354 -33.399 1.00 69.62 116 LYS A N 1
ATOM 964 C CA . LYS A 1 116 ? 24.798 -4.328 -32.413 1.00 69.62 116 LYS A CA 1
ATOM 965 C C . LYS A 1 116 ? 23.969 -4.388 -31.120 1.00 69.62 116 LYS A C 1
ATOM 967 O O . LYS A 1 116 ? 23.944 -5.421 -30.460 1.00 69.62 116 LYS A O 1
ATOM 972 N N . GLU A 1 117 ? 23.254 -3.318 -30.781 1.00 73.69 117 GLU A N 1
ATOM 973 C CA . GLU A 1 117 ? 22.476 -3.194 -29.542 1.00 73.69 117 GLU A CA 1
ATOM 974 C C . GLU A 1 117 ? 21.026 -3.668 -29.707 1.00 73.69 117 GLU A C 1
ATOM 976 O O . GLU A 1 117 ? 20.389 -4.094 -28.743 1.00 73.69 117 GLU A O 1
ATOM 981 N N . LYS A 1 118 ? 20.522 -3.696 -30.950 1.00 75.44 118 LYS A N 1
ATOM 982 C CA . LYS A 1 118 ? 19.166 -4.166 -31.291 1.00 75.44 118 LYS A CA 1
ATOM 983 C C . LYS A 1 118 ? 18.874 -5.595 -30.807 1.00 75.44 118 LYS A C 1
ATOM 985 O O . LYS A 1 118 ? 17.714 -5.922 -30.568 1.00 75.44 118 LYS A O 1
ATOM 990 N N . LYS A 1 119 ? 19.902 -6.438 -30.634 1.00 77.06 119 LYS A N 1
ATOM 991 C CA . LYS A 1 119 ? 19.762 -7.814 -30.123 1.00 77.06 119 LYS A CA 1
ATOM 992 C C . LYS A 1 119 ? 19.331 -7.855 -28.650 1.00 77.06 119 LYS A C 1
ATOM 994 O O . LYS A 1 119 ? 18.577 -8.748 -28.277 1.00 77.06 119 LYS A O 1
ATOM 999 N N . TYR A 1 120 ? 19.752 -6.889 -27.829 1.00 77.19 120 TYR A N 1
ATOM 1000 C CA . TYR A 1 120 ? 19.378 -6.842 -26.409 1.00 77.19 120 TYR A CA 1
ATOM 1001 C C . TYR A 1 120 ? 17.891 -6.540 -26.211 1.00 77.19 120 TYR A C 1
ATOM 1003 O O . TYR A 1 120 ? 17.268 -7.083 -25.306 1.00 77.19 120 TYR A O 1
ATOM 1011 N N . ILE A 1 121 ? 17.294 -5.749 -27.104 1.00 79.00 121 ILE A N 1
ATOM 1012 C CA . ILE A 1 121 ? 15.876 -5.376 -27.029 1.00 79.00 121 ILE A CA 1
ATOM 1013 C C . ILE A 1 121 ? 14.956 -6.593 -27.190 1.00 79.00 121 ILE A C 1
ATOM 1015 O O . ILE A 1 121 ? 13.967 -6.717 -26.472 1.00 79.00 121 ILE A O 1
ATOM 1019 N N . LEU A 1 122 ? 15.306 -7.523 -28.085 1.00 79.25 122 LEU A N 1
ATOM 1020 C CA . LEU A 1 122 ? 14.566 -8.778 -28.263 1.00 79.25 122 LEU A CA 1
ATOM 1021 C C . LEU A 1 122 ? 14.581 -9.651 -26.998 1.00 79.25 122 LEU A C 1
ATOM 1023 O O . LEU A 1 122 ? 13.592 -10.320 -26.719 1.00 79.25 122 LEU A O 1
ATOM 1027 N N . LEU A 1 123 ? 15.667 -9.612 -26.218 1.00 83.56 123 LEU A N 1
ATOM 1028 C CA . LEU A 1 123 ? 15.762 -10.317 -24.937 1.00 83.56 123 LEU A CA 1
ATOM 1029 C C . LEU A 1 123 ? 15.015 -9.580 -23.814 1.00 83.56 123 LEU A C 1
ATOM 1031 O O . LEU A 1 123 ? 14.425 -10.217 -22.947 1.00 83.56 123 LEU A O 1
ATOM 1035 N N . PHE A 1 124 ? 15.022 -8.246 -23.825 1.00 84.25 124 PHE A N 1
ATOM 1036 C CA . PHE A 1 124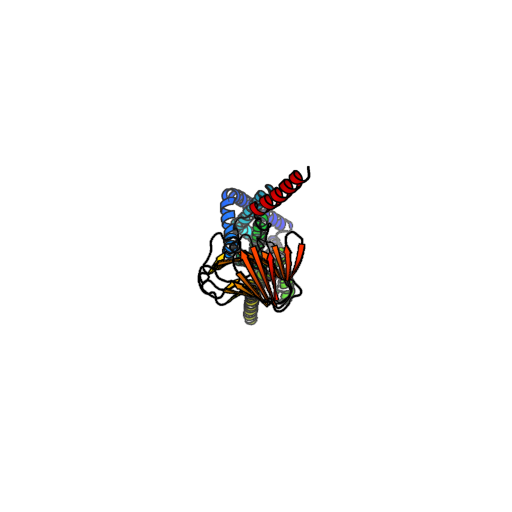 ? 14.367 -7.437 -22.796 1.00 84.25 124 PHE A CA 1
ATOM 1037 C C . PHE A 1 124 ? 12.847 -7.439 -22.893 1.00 84.25 124 PHE A C 1
ATOM 1039 O O . PHE A 1 124 ? 12.193 -7.350 -21.862 1.00 84.25 124 PHE A O 1
ATOM 1046 N N . LEU A 1 125 ? 12.271 -7.613 -24.081 1.00 86.88 125 LEU A N 1
ATOM 1047 C CA . LEU A 1 125 ? 10.821 -7.603 -24.262 1.00 86.88 125 LEU A CA 1
ATOM 1048 C C . LEU A 1 125 ? 10.064 -8.617 -23.371 1.00 86.88 125 LEU A C 1
ATOM 1050 O O . LEU A 1 125 ? 9.183 -8.186 -22.621 1.00 86.88 125 LEU A O 1
ATOM 1054 N N . PRO A 1 126 ? 10.384 -9.931 -23.381 1.00 88.62 126 PRO A N 1
ATOM 1055 C CA . PRO A 1 126 ? 9.703 -10.892 -22.511 1.00 88.62 126 PRO A CA 1
ATOM 1056 C C . PRO A 1 126 ? 9.994 -10.656 -21.021 1.00 88.62 126 PRO A C 1
ATOM 1058 O O . PRO A 1 126 ? 9.116 -10.872 -20.187 1.00 88.62 126 PRO A O 1
ATOM 1061 N N . ILE A 1 127 ? 11.191 -10.164 -20.674 1.00 89.50 127 ILE A N 1
ATOM 1062 C CA . ILE A 1 127 ? 11.563 -9.872 -19.281 1.00 89.50 127 ILE A CA 1
ATOM 1063 C C . ILE A 1 127 ? 10.788 -8.655 -18.759 1.00 89.50 127 ILE A C 1
ATOM 1065 O O . ILE A 1 127 ? 10.285 -8.694 -17.641 1.00 89.50 127 ILE A O 1
ATOM 1069 N N . SER A 1 128 ? 10.628 -7.606 -19.570 1.00 89.81 128 SER A N 1
ATOM 1070 C CA . SER A 1 128 ? 9.782 -6.447 -19.264 1.00 89.81 128 SER A CA 1
ATOM 1071 C C . SER A 1 128 ? 8.340 -6.865 -19.009 1.00 89.81 128 SER A C 1
ATOM 1073 O O . SER A 1 128 ? 7.746 -6.442 -18.018 1.00 89.81 128 SER A O 1
ATOM 1075 N N . TYR A 1 129 ? 7.779 -7.713 -19.876 1.00 89.94 129 TYR A N 1
ATOM 1076 C CA . TYR A 1 129 ? 6.428 -8.231 -19.684 1.00 89.94 129 TYR A CA 1
ATOM 1077 C C . TYR A 1 129 ? 6.296 -8.974 -18.349 1.00 89.94 129 TYR A C 1
ATOM 1079 O O . TYR A 1 129 ? 5.422 -8.649 -17.545 1.00 89.94 129 TYR A O 1
ATOM 1087 N N . LEU A 1 130 ? 7.212 -9.908 -18.074 1.00 90.75 130 LEU A N 1
ATOM 1088 C CA . LEU A 1 130 ? 7.219 -10.659 -16.822 1.00 90.75 130 LEU A CA 1
ATOM 1089 C C . LEU A 1 130 ? 7.362 -9.734 -15.605 1.00 90.75 130 LEU A C 1
ATOM 1091 O O . LEU A 1 130 ? 6.617 -9.878 -14.642 1.00 90.75 130 LEU A O 1
ATOM 1095 N N . ALA A 1 131 ? 8.270 -8.758 -15.657 1.00 90.50 131 ALA A N 1
ATOM 1096 C CA . ALA A 1 131 ? 8.492 -7.809 -14.572 1.00 90.50 131 ALA A CA 1
ATOM 1097 C C . ALA A 1 131 ? 7.234 -6.988 -14.254 1.00 90.50 131 ALA A C 1
ATOM 1099 O O . ALA A 1 131 ? 6.903 -6.806 -13.085 1.00 90.50 131 ALA A O 1
ATOM 1100 N N . PHE A 1 132 ? 6.489 -6.549 -15.272 1.00 90.50 132 PHE A N 1
ATOM 1101 C CA . PHE A 1 132 ? 5.236 -5.818 -15.074 1.00 90.50 132 PHE A CA 1
ATOM 1102 C C . PHE A 1 132 ? 4.158 -6.687 -14.424 1.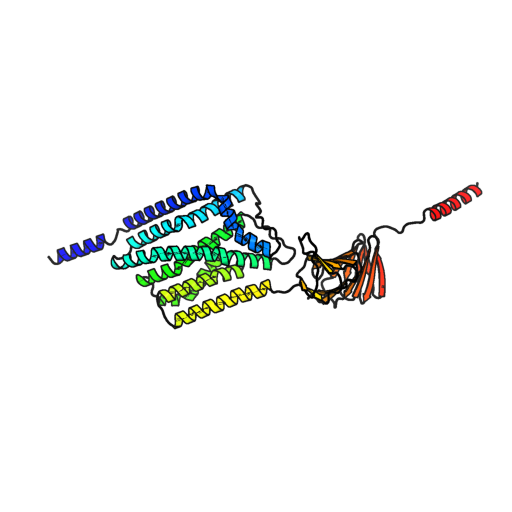00 90.50 132 PHE A C 1
ATOM 1104 O O . PHE A 1 132 ? 3.506 -6.250 -13.476 1.00 90.50 132 PHE A O 1
ATOM 1111 N N . VAL A 1 133 ? 3.997 -7.929 -14.899 1.00 88.94 133 VAL A N 1
ATOM 1112 C CA . VAL A 1 133 ? 3.041 -8.884 -14.321 1.00 88.94 133 VAL A CA 1
ATOM 1113 C C . VAL A 1 133 ? 3.400 -9.179 -12.867 1.00 88.94 133 VAL A C 1
ATOM 1115 O O . VAL A 1 133 ? 2.530 -9.100 -12.004 1.00 88.94 133 VAL A O 1
ATOM 1118 N N . VAL A 1 134 ? 4.675 -9.444 -12.572 1.00 88.62 134 VAL A N 1
ATOM 1119 C CA . VAL A 1 134 ? 5.152 -9.668 -11.200 1.00 88.62 134 VAL A CA 1
ATOM 1120 C C . VAL A 1 134 ? 4.901 -8.437 -10.329 1.00 88.62 134 VAL A C 1
ATOM 1122 O O . VAL A 1 134 ? 4.412 -8.588 -9.214 1.00 88.62 134 VAL A O 1
ATOM 1125 N N . GLY A 1 135 ? 5.156 -7.227 -10.833 1.00 88.56 135 GLY A N 1
ATOM 1126 C CA . GLY A 1 135 ? 4.882 -5.984 -10.108 1.00 88.56 135 GLY A CA 1
ATOM 1127 C C . GLY A 1 135 ? 3.398 -5.783 -9.793 1.00 88.56 135 GLY A C 1
ATOM 1128 O O . GLY A 1 135 ? 3.047 -5.455 -8.659 1.00 88.56 135 GLY A O 1
ATOM 1129 N N . GLY A 1 136 ? 2.515 -6.048 -10.759 1.00 87.81 136 GLY A N 1
ATOM 1130 C CA . GLY A 1 136 ? 1.065 -5.982 -10.560 1.00 87.81 136 GLY A CA 1
ATOM 1131 C C . GLY A 1 136 ? 0.551 -7.033 -9.571 1.00 87.81 136 GLY A C 1
ATOM 1132 O O . GLY A 1 136 ? -0.216 -6.708 -8.665 1.00 87.81 136 GLY A O 1
ATOM 1133 N N . VAL A 1 137 ? 1.021 -8.279 -9.692 1.00 87.56 137 VAL A N 1
ATOM 1134 C CA . VAL A 1 137 ? 0.702 -9.383 -8.767 1.00 87.56 137 VAL A CA 1
ATOM 1135 C C . VAL A 1 137 ? 1.192 -9.059 -7.354 1.00 87.56 137 VAL A C 1
ATOM 1137 O O . VAL A 1 137 ? 0.441 -9.225 -6.395 1.00 87.56 137 VAL A O 1
ATOM 1140 N N . PHE A 1 138 ? 2.414 -8.544 -7.216 1.00 86.44 138 PHE A N 1
ATOM 1141 C CA . PHE A 1 138 ? 2.981 -8.122 -5.937 1.00 86.44 138 PHE A CA 1
ATOM 1142 C C . PHE A 1 138 ? 2.157 -7.000 -5.290 1.00 86.44 138 PHE A C 1
ATOM 1144 O O . PHE A 1 138 ? 1.815 -7.081 -4.110 1.00 86.44 138 PHE A O 1
ATOM 1151 N N . GLY A 1 139 ? 1.766 -5.987 -6.066 1.00 87.62 139 GLY A N 1
ATOM 1152 C CA . GLY A 1 139 ? 0.881 -4.926 -5.591 1.00 87.62 139 GLY A CA 1
ATOM 1153 C C . GLY A 1 139 ? -0.456 -5.461 -5.089 1.00 87.62 139 GLY A C 1
ATOM 1154 O O . GLY A 1 139 ? -0.859 -5.173 -3.962 1.00 87.62 139 GLY A O 1
ATOM 1155 N N . TYR A 1 140 ? -1.113 -6.291 -5.900 1.00 87.38 140 TYR A N 1
ATOM 1156 C CA . TYR A 1 140 ? -2.452 -6.798 -5.620 1.00 87.38 140 TYR A CA 1
ATOM 1157 C C . TYR A 1 140 ? -2.511 -7.787 -4.444 1.00 87.38 140 TYR A C 1
ATOM 1159 O O . TYR A 1 140 ? -3.394 -7.673 -3.593 1.00 87.38 140 TYR A O 1
ATOM 1167 N N . PHE A 1 141 ? -1.588 -8.751 -4.375 1.00 85.62 141 PHE A N 1
ATOM 1168 C CA . PHE A 1 141 ? -1.615 -9.803 -3.350 1.00 85.62 141 PHE A CA 1
ATOM 1169 C C . PHE A 1 141 ? -0.895 -9.434 -2.055 1.00 85.62 141 PHE A C 1
ATOM 1171 O O . PHE A 1 141 ? -1.204 -10.023 -1.021 1.00 85.62 141 PHE A O 1
ATOM 1178 N N . LEU A 1 142 ? 0.056 -8.498 -2.092 1.00 83.62 142 LEU A N 1
ATOM 1179 C CA . LEU A 1 142 ? 0.862 -8.149 -0.925 1.00 83.62 142 LEU A CA 1
ATOM 1180 C C . LEU A 1 142 ? 0.569 -6.720 -0.468 1.00 83.62 142 LEU A C 1
ATOM 1182 O O . LEU A 1 142 ? -0.003 -6.527 0.599 1.00 83.62 142 LEU A O 1
ATOM 1186 N N . LEU A 1 143 ? 0.867 -5.700 -1.268 1.00 85.75 143 LEU A N 1
ATOM 1187 C CA . LEU A 1 143 ? 0.794 -4.324 -0.762 1.00 85.75 143 LEU A CA 1
ATOM 1188 C C . LEU A 1 143 ? -0.630 -3.844 -0.440 1.00 85.75 143 LEU A C 1
ATOM 1190 O O . LEU A 1 143 ? -0.829 -3.245 0.615 1.00 85.75 143 LEU A O 1
ATOM 1194 N N . ILE A 1 144 ? -1.631 -4.145 -1.274 1.00 88.12 144 ILE A N 1
ATOM 1195 C CA . ILE A 1 144 ? -3.031 -3.769 -0.997 1.00 88.12 144 ILE A CA 1
ATOM 1196 C C . ILE A 1 144 ? -3.541 -4.377 0.323 1.00 88.12 144 ILE A C 1
ATOM 1198 O O . ILE A 1 144 ? -3.952 -3.612 1.196 1.00 88.12 144 ILE A O 1
ATOM 1202 N N . PRO A 1 145 ? -3.544 -5.711 0.527 1.00 85.62 145 PRO A N 1
ATOM 1203 C CA . PRO A 1 145 ? -4.116 -6.290 1.741 1.00 85.62 145 PRO A CA 1
ATOM 1204 C C . PRO A 1 145 ? -3.349 -5.906 3.009 1.00 85.62 145 PRO A C 1
ATOM 1206 O O . PRO A 1 145 ? -3.988 -5.685 4.037 1.00 85.62 145 PRO A O 1
ATOM 1209 N N . PHE A 1 146 ? -2.017 -5.799 2.957 1.00 83.12 146 PHE A N 1
ATOM 1210 C CA . PHE A 1 146 ? -1.225 -5.358 4.108 1.00 83.12 146 PHE A CA 1
ATOM 1211 C C . PHE A 1 146 ? -1.463 -3.879 4.433 1.00 83.12 146 PHE A C 1
ATOM 1213 O O . PHE A 1 146 ? -1.665 -3.542 5.599 1.00 83.12 146 PHE A O 1
ATOM 1220 N N . GLY A 1 147 ? -1.523 -3.014 3.415 1.00 85.25 147 GLY A N 1
ATOM 1221 C CA . GLY A 1 147 ? -1.844 -1.599 3.593 1.00 85.25 147 GLY A CA 1
ATOM 1222 C C . GLY A 1 147 ? -3.221 -1.408 4.221 1.00 85.25 147 GLY A C 1
ATOM 1223 O O . GLY A 1 147 ? -3.348 -0.716 5.225 1.00 85.25 147 GLY A O 1
ATOM 1224 N N . LEU A 1 148 ? -4.243 -2.096 3.704 1.00 85.75 148 LEU A N 1
ATOM 1225 C CA . LEU A 1 148 ? -5.597 -2.028 4.261 1.00 85.75 148 LEU A CA 1
ATOM 1226 C C . LEU A 1 148 ? -5.669 -2.542 5.702 1.00 85.75 148 LEU A C 1
ATOM 1228 O O . LEU A 1 148 ? -6.299 -1.899 6.535 1.00 85.75 148 LEU A O 1
ATOM 1232 N N . GLN A 1 149 ? -5.028 -3.673 6.015 1.00 81.62 149 GLN A N 1
ATOM 1233 C CA . GLN A 1 149 ? -5.001 -4.207 7.383 1.00 81.62 149 GLN A CA 1
ATOM 1234 C C . GLN A 1 149 ? -4.347 -3.234 8.360 1.00 81.62 149 GLN A C 1
ATOM 1236 O O . GLN A 1 149 ? -4.830 -3.077 9.478 1.00 81.62 149 GLN A O 1
ATOM 1241 N N . PHE A 1 150 ? -3.278 -2.564 7.936 1.00 80.81 150 PHE A N 1
ATOM 1242 C CA . PHE A 1 150 ? -2.639 -1.541 8.745 1.00 80.81 150 PHE A CA 1
ATOM 1243 C C . PHE A 1 150 ? -3.542 -0.319 8.945 1.00 80.81 150 PHE A C 1
ATOM 1245 O O . PHE A 1 150 ? -3.741 0.086 10.088 1.00 80.81 150 PHE A O 1
ATOM 1252 N N . LEU A 1 151 ? -4.133 0.224 7.870 1.00 82.75 151 LEU A N 1
ATOM 1253 C CA . LEU A 1 151 ? -5.054 1.363 7.965 1.00 82.75 151 LEU A CA 1
ATOM 1254 C C . LEU A 1 151 ? -6.195 1.044 8.935 1.00 82.75 151 LEU A C 1
ATOM 1256 O O . LEU A 1 151 ? -6.420 1.795 9.876 1.00 82.75 151 LEU A O 1
ATOM 1260 N N . ILE A 1 152 ? -6.857 -0.105 8.760 1.00 79.25 152 ILE A N 1
ATOM 1261 C CA . ILE A 1 152 ? -7.938 -0.560 9.646 1.00 79.25 152 ILE A CA 1
ATOM 1262 C C . ILE A 1 152 ? -7.431 -0.760 11.082 1.00 79.25 152 ILE A C 1
ATOM 1264 O O . ILE A 1 152 ? -8.116 -0.389 12.030 1.00 79.25 152 ILE A O 1
ATOM 1268 N N . GLY A 1 153 ? -6.225 -1.303 11.256 1.00 74.12 153 GLY A N 1
ATOM 1269 C CA . GLY A 1 153 ? -5.610 -1.502 12.568 1.00 74.12 153 GLY A CA 1
ATOM 1270 C C . GLY A 1 153 ? -5.355 -0.202 13.340 1.00 74.12 153 GLY A C 1
ATOM 1271 O O . GLY A 1 153 ? -5.409 -0.217 14.568 1.00 74.12 153 GLY A O 1
ATOM 1272 N N . ILE A 1 154 ? -5.121 0.923 12.650 1.00 75.19 154 ILE A N 1
ATOM 1273 C CA . ILE A 1 154 ? -4.932 2.236 13.294 1.00 75.19 154 ILE A CA 1
ATOM 1274 C C . ILE A 1 154 ? -6.247 2.839 13.786 1.00 75.19 154 ILE A C 1
ATOM 1276 O O . ILE A 1 154 ? -6.233 3.528 14.805 1.00 75.19 154 ILE A O 1
ATOM 1280 N N . LEU A 1 155 ? -7.364 2.617 13.078 1.00 70.38 155 LEU A N 1
ATOM 1281 C CA . LEU A 1 155 ? -8.643 3.283 13.368 1.00 70.38 155 LEU A CA 1
ATOM 1282 C C . LEU A 1 155 ? -9.110 3.080 14.820 1.00 70.38 155 LEU A C 1
ATOM 1284 O O . LEU A 1 155 ? -9.832 3.919 15.352 1.00 70.38 155 LEU A O 1
ATOM 1288 N N . GLY A 1 156 ? -8.662 2.010 15.477 1.00 52.25 156 GLY A N 1
ATOM 1289 C CA . GLY A 1 156 ? -9.042 1.703 16.847 1.00 52.25 156 GLY A CA 1
ATOM 1290 C C . GLY A 1 156 ? -10.506 1.251 16.958 1.00 52.25 156 GLY A C 1
ATOM 1291 O O . GLY A 1 156 ? -11.263 1.250 15.985 1.00 52.25 156 GLY A O 1
ATOM 1292 N N . PRO A 1 157 ? -10.929 0.799 18.144 1.00 47.75 157 PRO A N 1
ATOM 1293 C CA . PRO A 1 157 ? -12.273 0.265 18.345 1.00 47.75 157 PRO A CA 1
ATOM 1294 C C . PRO A 1 157 ? -13.342 1.370 18.279 1.00 47.75 157 PRO A C 1
ATOM 1296 O O . PRO A 1 157 ? -13.133 2.479 18.762 1.00 47.75 157 PRO A O 1
ATOM 1299 N N . GLY A 1 158 ? -14.511 1.044 17.717 1.00 50.19 158 GLY A N 1
ATOM 1300 C CA . GLY A 1 158 ? -15.674 1.942 17.633 1.00 50.19 158 GLY A CA 1
ATOM 1301 C C . GLY A 1 158 ? -15.742 2.816 16.375 1.00 50.19 158 GLY A C 1
ATOM 1302 O O . GLY A 1 158 ? -16.791 3.397 16.107 1.00 50.19 158 GLY A O 1
ATOM 1303 N N . ILE A 1 159 ? -14.677 2.866 15.567 1.00 59.00 159 ILE A N 1
ATOM 1304 C CA . ILE A 1 159 ? -14.660 3.594 14.292 1.00 59.00 159 ILE A CA 1
ATOM 1305 C C . ILE A 1 159 ? -14.846 2.597 13.147 1.00 59.00 159 ILE A C 1
ATOM 1307 O O . ILE A 1 159 ? -13.961 1.793 12.859 1.00 59.00 159 ILE A O 1
ATOM 1311 N N . GLN A 1 160 ? -16.002 2.646 12.481 1.00 69.56 160 GLN A N 1
ATOM 1312 C CA . GLN A 1 160 ? -16.240 1.859 11.272 1.00 69.56 160 GLN A CA 1
ATOM 1313 C C . GLN A 1 160 ? -15.866 2.686 10.035 1.00 69.56 160 GLN A C 1
ATOM 1315 O O . GLN A 1 160 ? -16.533 3.686 9.755 1.00 69.56 160 GLN A O 1
ATOM 1320 N N . PRO A 1 161 ? -14.820 2.303 9.281 1.00 76.25 161 PRO A N 1
ATOM 1321 C CA . PRO A 1 161 ? -14.484 2.991 8.047 1.00 76.25 161 PRO A CA 1
ATOM 1322 C C . PRO A 1 161 ? -15.577 2.756 7.003 1.00 76.25 161 PRO A C 1
ATOM 1324 O O . PRO A 1 161 ? -15.837 1.619 6.607 1.00 76.25 161 PRO A O 1
ATOM 1327 N N . ILE A 1 162 ? -16.174 3.839 6.511 1.00 82.19 162 ILE A N 1
ATOM 1328 C CA . ILE A 1 162 ? -17.032 3.804 5.327 1.00 82.19 162 ILE A CA 1
ATOM 1329 C C . ILE A 1 162 ? -16.128 4.018 4.115 1.00 82.19 162 ILE A C 1
ATOM 1331 O O . ILE A 1 162 ? -15.754 5.146 3.799 1.00 82.19 162 ILE A O 1
ATOM 1335 N N . ILE A 1 163 ? -15.734 2.925 3.461 1.00 86.88 163 ILE A N 1
ATOM 1336 C CA . ILE A 1 163 ? -14.872 2.985 2.279 1.00 86.88 163 ILE A CA 1
ATOM 1337 C C . ILE A 1 163 ? -15.735 3.102 1.031 1.00 86.88 163 ILE A C 1
ATOM 1339 O O . ILE A 1 163 ? -16.568 2.235 0.743 1.00 86.88 163 ILE A O 1
ATOM 1343 N N . THR A 1 164 ? -15.511 4.169 0.268 1.00 89.75 164 THR A N 1
ATOM 1344 C CA . THR A 1 164 ? -16.245 4.373 -0.975 1.00 89.75 164 THR A CA 1
ATOM 1345 C C . THR A 1 164 ? -15.617 3.607 -2.134 1.00 89.75 164 THR A C 1
ATOM 1347 O O . THR A 1 164 ? -14.410 3.338 -2.175 1.00 89.75 164 THR A O 1
ATOM 1350 N N . MET A 1 165 ? -16.439 3.263 -3.123 1.00 89.69 165 MET A N 1
ATOM 1351 C CA . MET A 1 165 ? -15.989 2.537 -4.303 1.00 89.69 165 MET A CA 1
ATOM 1352 C C . MET A 1 165 ? -14.929 3.316 -5.092 1.00 89.69 165 MET A C 1
ATOM 1354 O O . MET A 1 165 ? -13.941 2.721 -5.527 1.00 89.69 165 MET A O 1
ATOM 1358 N N . GLN A 1 166 ? -15.081 4.634 -5.259 1.00 89.56 166 GLN A N 1
ATOM 1359 C CA . GLN A 1 166 ? -14.104 5.434 -6.002 1.00 89.56 166 GLN A CA 1
ATOM 1360 C C . GLN A 1 166 ? -12.775 5.558 -5.266 1.00 89.56 166 GLN A C 1
ATOM 1362 O O . GLN A 1 166 ? -11.731 5.484 -5.921 1.00 89.56 166 GLN A O 1
ATOM 1367 N N . GLN A 1 167 ? -12.792 5.743 -3.943 1.00 88.56 167 GLN A N 1
ATOM 1368 C CA . GLN A 1 167 ? -11.567 5.803 -3.144 1.00 88.56 167 GLN A CA 1
ATOM 1369 C C . GLN A 1 167 ? -10.804 4.487 -3.249 1.00 88.56 167 GLN A C 1
ATOM 1371 O O . GLN A 1 167 ? -9.619 4.488 -3.582 1.00 88.56 167 GLN A O 1
ATOM 1376 N N . TYR A 1 168 ? -11.507 3.366 -3.074 1.00 89.62 168 TYR A N 1
ATOM 1377 C CA . TYR A 1 168 ? -10.904 2.047 -3.186 1.00 89.62 168 TYR A CA 1
ATOM 1378 C C . TYR A 1 168 ? -10.317 1.797 -4.579 1.00 89.62 168 TYR A C 1
ATOM 1380 O O . TYR A 1 168 ? -9.138 1.477 -4.700 1.00 89.62 168 TYR A O 1
ATOM 1388 N N . VAL A 1 169 ? -11.096 1.998 -5.648 1.00 90.38 169 VAL A N 1
ATOM 1389 C CA . VAL A 1 169 ? -10.610 1.784 -7.022 1.00 90.38 169 VAL A CA 1
ATOM 1390 C C . VAL A 1 169 ? -9.442 2.715 -7.352 1.00 90.38 169 VAL A C 1
ATOM 1392 O O . VAL A 1 169 ? -8.503 2.286 -8.015 1.00 90.38 169 VAL A O 1
ATOM 1395 N N . SER A 1 170 ? -9.457 3.964 -6.876 1.00 88.88 170 SER A N 1
ATOM 1396 C CA . SER A 1 170 ? -8.344 4.901 -7.088 1.00 88.88 170 SER A CA 1
ATOM 1397 C C . SER A 1 170 ? -7.085 4.472 -6.330 1.00 88.88 170 SER A C 1
ATOM 1399 O O . SER A 1 170 ? -5.992 4.582 -6.872 1.00 88.88 170 SER A O 1
ATOM 1401 N N . PHE A 1 171 ? -7.223 3.921 -5.124 1.00 87.50 171 PHE A N 1
ATOM 1402 C CA . PHE A 1 171 ? -6.102 3.339 -4.388 1.00 87.50 171 PHE A CA 1
ATOM 1403 C C . PHE A 1 171 ? -5.511 2.128 -5.123 1.00 87.50 171 PHE A C 1
ATOM 1405 O O . PHE A 1 171 ? -4.311 2.094 -5.395 1.00 87.50 171 PHE A O 1
ATOM 1412 N N . VAL A 1 172 ? -6.359 1.172 -5.529 1.00 87.69 172 VAL A N 1
ATOM 1413 C CA . VAL A 1 172 ? -5.928 0.007 -6.321 1.00 87.69 172 VAL A CA 1
ATOM 1414 C C . VAL A 1 172 ? -5.251 0.459 -7.615 1.00 87.69 172 VAL A C 1
ATOM 1416 O O . VAL A 1 172 ? -4.203 -0.074 -7.975 1.00 87.69 172 VAL A O 1
ATOM 1419 N N . PHE A 1 173 ? -5.805 1.463 -8.297 1.00 85.00 173 PHE A N 1
ATOM 1420 C CA . PHE A 1 173 ? -5.238 2.031 -9.518 1.00 85.00 173 PHE A CA 1
ATOM 1421 C C . PHE A 1 173 ? -3.809 2.501 -9.324 1.00 85.00 173 PHE A C 1
ATOM 1423 O O . PHE A 1 173 ? -2.895 2.037 -10.007 1.00 85.00 173 PHE A O 1
ATOM 1430 N N . MET A 1 174 ? -3.656 3.452 -8.407 1.00 85.69 174 MET A N 1
ATOM 1431 C CA . MET A 1 174 ? -2.429 4.197 -8.239 1.00 85.69 174 MET A CA 1
ATOM 1432 C C . MET A 1 174 ? -1.310 3.248 -7.846 1.00 85.69 174 MET A C 1
ATOM 1434 O O . MET A 1 174 ? -0.237 3.274 -8.442 1.00 85.69 174 MET A O 1
ATOM 1438 N N . LEU A 1 175 ? -1.614 2.336 -6.924 1.00 85.31 175 LEU A N 1
ATOM 1439 C CA . LEU A 1 175 ? -0.673 1.361 -6.411 1.00 85.31 175 LEU A CA 1
ATOM 1440 C C . LEU A 1 175 ? -0.291 0.318 -7.470 1.00 85.31 175 LEU A C 1
ATOM 1442 O O . LEU A 1 175 ? 0.895 0.066 -7.679 1.00 85.31 175 LEU A O 1
ATOM 1446 N N . THR A 1 176 ? -1.259 -0.257 -8.191 1.00 83.31 176 THR A N 1
ATOM 1447 C CA . THR A 1 176 ? -0.972 -1.325 -9.168 1.00 83.31 176 THR A CA 1
ATOM 1448 C C . THR A 1 176 ? -0.209 -0.783 -10.381 1.00 83.31 176 THR A C 1
ATOM 1450 O O . THR A 1 176 ? 0.760 -1.401 -10.824 1.00 83.31 176 THR A O 1
ATOM 1453 N N . VAL A 1 177 ? -0.594 0.388 -10.902 1.00 82.12 177 VAL A N 1
ATOM 1454 C CA . VAL A 1 177 ? 0.105 1.010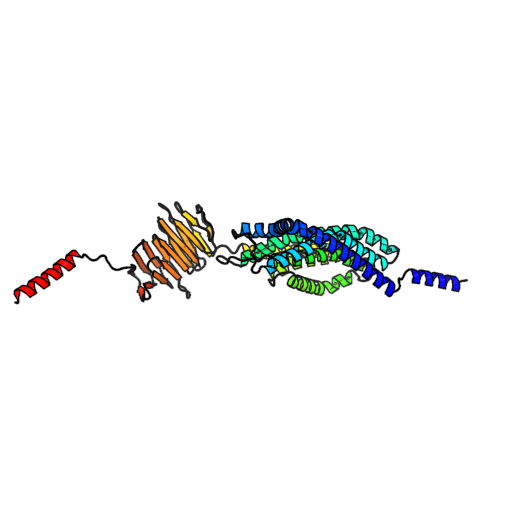 -12.039 1.00 82.12 177 VAL A CA 1
ATOM 1455 C C . VAL A 1 177 ? 1.490 1.495 -11.638 1.00 82.12 177 VAL A C 1
ATOM 1457 O O . VAL A 1 177 ? 2.450 1.218 -12.356 1.00 82.12 177 VAL A O 1
ATOM 1460 N N . ALA A 1 178 ? 1.626 2.161 -10.487 1.00 86.06 178 ALA A N 1
ATOM 1461 C CA . ALA A 1 178 ? 2.929 2.617 -10.021 1.00 86.06 178 ALA A CA 1
ATOM 1462 C C . ALA A 1 178 ? 3.900 1.449 -9.848 1.00 86.06 178 ALA A C 1
ATOM 1464 O O . ALA A 1 178 ? 5.012 1.508 -10.363 1.00 86.06 178 ALA A O 1
ATOM 1465 N N . LEU A 1 179 ? 3.479 0.358 -9.205 1.00 85.44 179 LEU A N 1
ATOM 1466 C CA . LEU A 1 179 ? 4.343 -0.808 -9.027 1.00 85.44 179 LEU A CA 1
ATOM 1467 C C . LEU A 1 179 ? 4.666 -1.497 -10.347 1.00 85.44 179 LEU A C 1
ATOM 1469 O O . LEU A 1 179 ? 5.826 -1.819 -10.580 1.00 85.44 179 LEU A O 1
ATOM 1473 N N . GLY A 1 180 ? 3.688 -1.678 -11.238 1.00 87.62 180 GLY A N 1
ATOM 1474 C CA . GLY A 1 180 ? 3.944 -2.243 -12.563 1.00 87.62 180 GLY A CA 1
ATOM 1475 C C . GLY A 1 180 ? 5.029 -1.466 -13.320 1.00 87.62 180 GLY A C 1
ATOM 1476 O O . GLY A 1 180 ? 5.942 -2.066 -13.892 1.00 87.62 180 GLY A O 1
ATOM 1477 N N . LEU A 1 181 ? 4.979 -0.131 -13.271 1.00 88.31 181 LEU A N 1
ATOM 1478 C CA . LEU A 1 181 ? 5.983 0.739 -13.889 1.00 88.31 181 LEU A CA 1
ATOM 1479 C C . LEU A 1 181 ? 7.328 0.713 -13.152 1.00 88.31 181 LEU A C 1
ATOM 1481 O O . LEU A 1 181 ? 8.372 0.627 -13.795 1.00 88.31 181 LEU A O 1
ATOM 1485 N N . VAL A 1 182 ? 7.333 0.738 -11.819 1.00 90.88 182 VAL A N 1
ATOM 1486 C CA . VAL A 1 182 ? 8.565 0.684 -11.012 1.00 90.88 182 VAL A CA 1
ATOM 1487 C C . VAL A 1 182 ? 9.308 -0.633 -11.232 1.00 90.88 182 VAL A C 1
ATOM 1489 O O . VAL A 1 182 ? 10.534 -0.635 -11.310 1.00 90.88 182 VAL A O 1
ATOM 1492 N N . PHE A 1 183 ? 8.609 -1.751 -11.415 1.00 91.19 183 PHE A N 1
ATOM 1493 C CA . PHE A 1 183 ? 9.249 -3.031 -11.732 1.00 91.19 183 PHE A CA 1
ATOM 1494 C C . PHE A 1 183 ? 10.000 -3.023 -13.076 1.00 91.19 183 PHE A C 1
ATOM 1496 O O . PHE A 1 183 ? 10.834 -3.897 -13.304 1.00 91.19 183 PHE A O 1
ATOM 1503 N N . GLN A 1 184 ? 9.787 -2.023 -13.940 1.00 91.44 184 GLN A N 1
ATOM 1504 C CA . GLN A 1 184 ? 10.606 -1.816 -15.140 1.00 91.44 184 GLN A CA 1
ATOM 1505 C C . GLN A 1 184 ? 11.948 -1.130 -14.850 1.00 91.44 184 GLN A C 1
ATOM 1507 O O . GLN A 1 184 ? 12.856 -1.219 -15.678 1.00 91.44 184 GLN A O 1
ATOM 1512 N N . LEU A 1 185 ? 12.110 -0.474 -13.692 1.00 91.88 185 LEU A N 1
ATOM 1513 C CA . LEU A 1 185 ? 13.321 0.279 -13.343 1.00 91.88 185 LEU A CA 1
ATOM 1514 C C . LEU A 1 185 ? 14.614 -0.537 -13.492 1.00 91.88 185 LEU A C 1
ATOM 1516 O O . LEU A 1 185 ? 15.522 -0.031 -14.152 1.00 91.88 185 LEU A O 1
ATOM 1520 N N . PRO A 1 186 ? 14.730 -1.787 -12.988 1.00 91.56 186 PRO A N 1
ATOM 1521 C CA . PRO A 1 186 ? 15.962 -2.561 -13.141 1.00 91.56 186 PRO A CA 1
ATOM 1522 C C . PRO A 1 186 ? 16.335 -2.786 -14.611 1.00 91.56 186 PRO A C 1
ATOM 1524 O O . PRO A 1 186 ? 17.510 -2.732 -14.974 1.00 91.56 186 PRO A O 1
ATOM 1527 N N . LEU A 1 187 ? 15.332 -3.001 -15.469 1.00 90.38 187 LEU A N 1
ATOM 1528 C CA . LEU A 1 187 ? 15.537 -3.234 -16.895 1.00 90.38 187 LEU A CA 1
ATOM 1529 C C . LEU A 1 187 ? 15.982 -1.962 -17.617 1.00 90.38 187 LEU A C 1
ATOM 1531 O O . LEU A 1 187 ? 16.913 -1.998 -18.420 1.00 90.38 187 LEU A O 1
ATOM 1535 N N . VAL A 1 188 ? 15.349 -0.831 -17.297 1.00 89.94 188 VAL A N 1
ATOM 1536 C CA . VAL A 1 188 ? 15.722 0.480 -17.842 1.00 89.94 188 VAL A CA 1
ATOM 1537 C C . VAL A 1 188 ? 17.145 0.847 -17.419 1.00 89.94 188 VAL A C 1
ATOM 1539 O O . VAL A 1 188 ? 17.947 1.253 -18.256 1.00 89.94 188 VAL A O 1
ATOM 1542 N N . MET A 1 189 ? 17.504 0.643 -16.149 1.00 91.12 189 MET A N 1
ATOM 1543 C CA . MET A 1 189 ? 18.860 0.895 -15.647 1.00 91.12 189 MET A CA 1
ATOM 1544 C C . MET A 1 189 ? 19.905 0.027 -16.353 1.00 91.12 189 MET A C 1
ATOM 1546 O O . MET A 1 189 ? 20.956 0.530 -16.757 1.00 91.12 189 MET A O 1
ATOM 1550 N N . LEU A 1 190 ? 19.606 -1.261 -16.556 1.00 88.75 190 LEU A N 1
ATOM 1551 C CA . LEU A 1 190 ? 20.480 -2.168 -17.294 1.00 88.75 190 LEU A CA 1
ATOM 1552 C C . LEU A 1 190 ? 20.679 -1.707 -18.741 1.00 88.75 190 LEU A C 1
ATOM 1554 O O . LEU A 1 190 ? 21.812 -1.681 -19.219 1.00 88.75 190 LEU A O 1
ATOM 1558 N N . LEU A 1 191 ? 19.601 -1.323 -19.429 1.00 86.81 191 LEU A N 1
ATOM 1559 C CA . LEU A 1 191 ? 19.668 -0.809 -20.795 1.00 86.81 191 LEU A CA 1
ATOM 1560 C C . LEU A 1 191 ? 20.559 0.438 -20.872 1.00 86.81 191 LEU A C 1
ATOM 1562 O O . LEU A 1 191 ? 21.491 0.474 -21.675 1.00 86.81 191 LEU A O 1
ATOM 1566 N N . LEU A 1 192 ? 20.316 1.429 -20.008 1.00 88.38 192 LEU A N 1
ATOM 1567 C CA . LEU A 1 192 ? 21.100 2.669 -19.958 1.00 88.38 192 LEU A CA 1
ATOM 1568 C C . LEU A 1 192 ? 22.583 2.403 -19.680 1.00 88.38 192 LEU A C 1
ATOM 1570 O O . LEU A 1 192 ? 23.446 3.070 -20.254 1.00 88.38 192 LEU A O 1
ATOM 1574 N N . SER A 1 193 ? 22.881 1.408 -18.841 1.00 88.56 193 SER A N 1
ATOM 1575 C CA . SER A 1 193 ? 24.253 0.987 -18.569 1.00 88.56 193 SER A CA 1
ATOM 1576 C C . SER A 1 193 ? 24.899 0.245 -19.734 1.00 88.56 193 SER A C 1
ATOM 1578 O O . SER A 1 193 ? 26.098 0.408 -19.947 1.00 88.56 193 SER A O 1
ATOM 1580 N N . LYS A 1 194 ? 24.147 -0.572 -20.478 1.00 83.12 194 LYS A N 1
ATOM 1581 C CA . LYS A 1 194 ? 24.668 -1.345 -21.616 1.00 83.12 194 LYS A CA 1
ATOM 1582 C C . LYS A 1 194 ? 24.941 -0.483 -22.845 1.00 83.12 194 LYS A C 1
ATOM 1584 O O . LYS A 1 194 ? 25.914 -0.753 -23.537 1.00 83.12 194 LYS A O 1
ATOM 1589 N N . ILE A 1 195 ? 24.122 0.542 -23.078 1.00 83.12 195 ILE A N 1
ATOM 1590 C CA . ILE A 1 195 ? 24.320 1.533 -24.154 1.00 83.12 195 ILE A CA 1
ATOM 1591 C C . ILE A 1 195 ? 25.390 2.573 -23.753 1.00 83.12 195 ILE A C 1
ATOM 1593 O O . ILE A 1 195 ? 25.874 3.343 -24.574 1.00 83.12 195 ILE A O 1
ATOM 1597 N N . GLY A 1 196 ? 25.799 2.605 -22.478 1.00 81.88 196 GLY A N 1
ATOM 1598 C CA . GLY A 1 196 ? 26.855 3.496 -21.988 1.00 81.88 196 GLY A CA 1
ATOM 1599 C C . GLY A 1 196 ? 26.399 4.927 -21.686 1.00 81.88 196 GLY A C 1
ATOM 1600 O O . GLY A 1 196 ? 27.239 5.784 -21.421 1.00 81.88 196 GLY A O 1
ATOM 1601 N N . ILE A 1 197 ? 25.086 5.193 -21.668 1.00 85.00 197 ILE A N 1
ATOM 1602 C CA . ILE A 1 197 ? 24.520 6.512 -21.326 1.00 85.00 197 ILE A CA 1
ATOM 1603 C C . ILE A 1 197 ? 24.805 6.847 -19.853 1.00 85.00 197 ILE A C 1
ATOM 1605 O O . ILE A 1 197 ? 25.168 7.974 -19.509 1.00 85.00 197 ILE A O 1
ATOM 1609 N N . VAL A 1 198 ? 24.664 5.856 -18.967 1.00 88.69 198 VAL A N 1
ATOM 1610 C CA . VAL A 1 198 ? 24.884 6.014 -17.524 1.00 88.69 198 VAL A CA 1
ATOM 1611 C C . VAL A 1 198 ? 25.766 4.882 -17.016 1.00 88.69 198 VAL A C 1
ATOM 1613 O O . VAL A 1 198 ? 25.423 3.715 -17.167 1.00 88.69 198 VAL A O 1
ATOM 1616 N N . SER A 1 199 ? 26.898 5.204 -16.388 1.00 87.75 199 SER A N 1
ATOM 1617 C CA . SER A 1 199 ? 27.747 4.183 -15.772 1.00 87.75 199 SER A CA 1
ATOM 1618 C C . SER A 1 199 ? 27.131 3.661 -14.464 1.00 87.75 199 SER A C 1
ATOM 1620 O O . SER A 1 199 ? 26.484 4.427 -13.742 1.00 87.75 199 SER A O 1
ATOM 1622 N N . PRO A 1 200 ? 27.376 2.391 -14.089 1.00 85.94 200 PRO A N 1
ATOM 1623 C CA . PRO A 1 200 ? 26.944 1.847 -12.800 1.00 85.94 200 PRO A CA 1
ATOM 1624 C C . PRO A 1 200 ? 27.374 2.706 -11.605 1.00 85.94 200 PRO A C 1
ATOM 1626 O O . PRO A 1 200 ? 26.611 2.886 -10.660 1.00 85.94 200 PRO A O 1
ATOM 1629 N N . ASP A 1 201 ? 28.560 3.312 -11.677 1.00 87.31 201 ASP A N 1
ATOM 1630 C CA . ASP A 1 201 ? 29.098 4.165 -10.615 1.00 87.31 201 ASP A CA 1
ATOM 1631 C C . ASP A 1 201 ? 28.283 5.453 -10.420 1.00 87.31 201 ASP A C 1
ATOM 1633 O O . ASP A 1 201 ? 28.141 5.925 -9.292 1.00 87.31 201 ASP A O 1
ATOM 1637 N N . LYS A 1 202 ? 27.661 5.983 -11.484 1.00 89.81 202 LYS A N 1
ATOM 1638 C CA . LYS A 1 202 ? 26.728 7.116 -11.370 1.00 89.81 202 LYS A CA 1
ATOM 1639 C C . LYS A 1 202 ? 25.455 6.722 -10.621 1.00 89.81 202 LYS A C 1
ATOM 1641 O O . LYS A 1 202 ? 25.023 7.471 -9.747 1.00 89.81 202 LYS A O 1
ATOM 1646 N N . PHE A 1 203 ? 24.891 5.539 -10.883 1.00 89.31 203 PHE A N 1
ATOM 1647 C CA . PHE A 1 203 ? 23.732 5.049 -10.122 1.00 89.31 203 PHE A CA 1
ATOM 1648 C C . PHE A 1 203 ? 24.059 4.878 -8.630 1.00 89.31 203 PHE A C 1
ATOM 1650 O O . PHE A 1 203 ? 23.233 5.189 -7.771 1.00 89.31 203 PHE A O 1
ATOM 1657 N N . ILE A 1 204 ? 25.286 4.454 -8.311 1.00 87.88 204 ILE A N 1
ATOM 1658 C CA . ILE A 1 204 ? 25.780 4.351 -6.932 1.00 87.88 204 ILE A CA 1
ATOM 1659 C C . ILE A 1 204 ? 25.913 5.741 -6.290 1.00 87.88 204 ILE A C 1
ATOM 1661 O O . ILE A 1 204 ? 25.471 5.940 -5.159 1.00 87.88 204 ILE A O 1
ATOM 1665 N N . ALA A 1 205 ? 26.481 6.717 -7.000 1.00 89.81 205 ALA A N 1
ATOM 1666 C CA . ALA A 1 205 ? 26.631 8.081 -6.494 1.00 89.81 205 ALA A CA 1
ATOM 1667 C C . ALA A 1 205 ? 25.276 8.774 -6.248 1.00 89.81 205 ALA A C 1
ATOM 1669 O O . ALA A 1 205 ? 25.140 9.579 -5.325 1.00 89.81 205 ALA A O 1
ATOM 1670 N N . TRP A 1 206 ? 24.256 8.450 -7.049 1.00 92.19 206 TRP A N 1
ATOM 1671 C CA . TRP A 1 206 ? 22.926 9.060 -6.968 1.00 92.19 206 TRP A CA 1
ATOM 1672 C C . TRP A 1 206 ? 21.932 8.335 -6.056 1.00 92.19 206 TRP A C 1
ATOM 1674 O O . TRP A 1 206 ? 20.784 8.766 -5.962 1.00 92.19 206 TRP A O 1
ATOM 1684 N N . ARG A 1 207 ? 22.357 7.299 -5.319 1.00 90.62 207 ARG A N 1
ATOM 1685 C CA . ARG A 1 207 ? 21.498 6.527 -4.396 1.00 90.62 207 ARG A CA 1
ATOM 1686 C C . ARG A 1 207 ? 20.632 7.401 -3.489 1.00 90.62 207 ARG A C 1
ATOM 1688 O O . ARG A 1 207 ? 19.430 7.187 -3.406 1.00 90.62 207 ARG A O 1
ATOM 1695 N N . LYS A 1 208 ? 21.220 8.419 -2.851 1.00 91.31 208 LYS A N 1
ATOM 1696 C CA . LYS A 1 208 ? 20.493 9.323 -1.941 1.00 91.31 208 LYS A CA 1
ATOM 1697 C C . LYS A 1 208 ? 19.365 10.097 -2.637 1.00 91.31 208 LYS A C 1
ATOM 1699 O O . LYS A 1 208 ? 18.305 10.287 -2.053 1.00 91.31 208 LYS A O 1
ATOM 1704 N N . TYR A 1 209 ? 19.572 10.492 -3.894 1.00 94.00 209 TYR A N 1
ATOM 1705 C CA . TYR A 1 209 ? 18.558 11.181 -4.691 1.00 94.00 209 TYR A CA 1
ATOM 1706 C C . TYR A 1 209 ? 17.482 10.206 -5.174 1.00 94.00 209 TYR A C 1
ATOM 1708 O O . TYR A 1 209 ? 16.302 10.531 -5.115 1.00 94.00 209 TYR A O 1
ATOM 1716 N N . ALA A 1 210 ? 17.874 8.995 -5.583 1.00 92.62 210 ALA A N 1
ATOM 1717 C CA . ALA A 1 210 ? 16.934 7.947 -5.970 1.00 92.62 210 ALA A CA 1
ATOM 1718 C C . ALA A 1 210 ? 16.001 7.572 -4.810 1.00 92.62 210 ALA A C 1
ATOM 1720 O O . ALA A 1 210 ? 14.792 7.511 -5.005 1.00 92.62 210 ALA A O 1
ATOM 1721 N N . ILE A 1 211 ? 16.535 7.405 -3.594 1.00 92.06 211 ILE A N 1
ATOM 1722 C CA . ILE A 1 211 ? 15.734 7.137 -2.391 1.00 92.06 211 ILE A CA 1
ATOM 1723 C C . ILE A 1 211 ? 14.736 8.277 -2.144 1.00 92.06 211 ILE A C 1
ATOM 1725 O O . ILE A 1 211 ? 13.554 8.008 -1.951 1.00 92.06 211 ILE A O 1
ATOM 1729 N N . LEU A 1 212 ? 15.169 9.541 -2.216 1.00 94.31 212 LEU A N 1
ATOM 1730 C CA . LEU A 1 212 ? 14.274 10.692 -2.054 1.00 94.31 212 LEU A CA 1
ATOM 1731 C C . LEU A 1 212 ? 13.137 10.687 -3.089 1.00 94.31 212 LEU A C 1
ATOM 1733 O O . LEU A 1 212 ? 11.971 10.817 -2.725 1.00 94.31 212 LEU A O 1
ATOM 1737 N N . VAL A 1 213 ? 13.461 10.486 -4.369 1.00 93.56 213 VAL A N 1
ATOM 1738 C CA . VAL A 1 213 ? 12.466 10.415 -5.453 1.00 93.56 213 VAL A CA 1
ATOM 1739 C C . VAL A 1 213 ? 11.505 9.245 -5.247 1.00 93.56 213 VAL A C 1
ATOM 1741 O O . VAL A 1 213 ? 10.304 9.401 -5.449 1.00 93.56 213 VAL A O 1
ATOM 1744 N N . ILE A 1 214 ? 11.999 8.093 -4.792 1.00 93.12 214 ILE A N 1
ATOM 1745 C CA . ILE A 1 214 ? 11.164 6.933 -4.473 1.00 93.12 214 ILE A CA 1
ATOM 1746 C C . ILE A 1 214 ? 10.170 7.262 -3.354 1.00 93.12 214 ILE A C 1
ATOM 1748 O O . ILE A 1 214 ? 8.994 6.933 -3.487 1.00 93.12 214 ILE A O 1
ATOM 1752 N N . PHE A 1 215 ? 10.597 7.944 -2.289 1.00 92.12 215 PHE A N 1
ATOM 1753 C CA . PHE A 1 215 ? 9.691 8.368 -1.217 1.00 92.12 215 PHE A CA 1
ATOM 1754 C C . PHE A 1 215 ? 8.655 9.395 -1.688 1.00 92.12 215 PHE A C 1
ATOM 1756 O O . PHE A 1 215 ? 7.515 9.338 -1.227 1.00 92.12 215 PHE A O 1
ATOM 1763 N N . ILE A 1 216 ? 9.014 10.289 -2.616 1.00 92.12 216 ILE A N 1
ATOM 1764 C CA . ILE A 1 216 ? 8.073 11.233 -3.242 1.00 92.12 216 ILE A CA 1
ATOM 1765 C C . ILE A 1 216 ? 7.033 10.475 -4.075 1.00 92.12 216 ILE A C 1
ATOM 1767 O O . ILE A 1 216 ? 5.838 10.717 -3.933 1.00 92.12 216 ILE A O 1
ATOM 1771 N N . ILE A 1 217 ? 7.463 9.522 -4.908 1.00 90.50 217 ILE A N 1
ATOM 1772 C CA . ILE A 1 217 ? 6.546 8.695 -5.705 1.00 90.50 217 ILE A CA 1
ATOM 1773 C C . ILE A 1 217 ? 5.636 7.875 -4.785 1.00 90.50 217 ILE A C 1
ATOM 1775 O O . ILE A 1 217 ? 4.429 7.836 -5.005 1.00 90.50 217 ILE A O 1
ATOM 1779 N N . ALA A 1 218 ? 6.183 7.267 -3.731 1.00 90.00 218 ALA A N 1
ATOM 1780 C CA . ALA A 1 218 ? 5.394 6.526 -2.757 1.00 90.00 218 ALA A CA 1
ATOM 1781 C C . ALA A 1 218 ? 4.343 7.422 -2.080 1.00 90.00 218 ALA A C 1
ATOM 1783 O O . ALA A 1 218 ? 3.194 7.005 -1.976 1.00 90.00 218 ALA A O 1
ATOM 1784 N N . ALA A 1 219 ? 4.688 8.658 -1.702 1.00 89.19 219 ALA A N 1
ATOM 1785 C CA . ALA A 1 219 ? 3.747 9.618 -1.109 1.00 89.19 219 ALA A CA 1
ATOM 1786 C C . ALA A 1 219 ? 2.632 10.051 -2.069 1.00 89.19 219 ALA A C 1
ATOM 1788 O O . ALA A 1 219 ? 1.531 10.357 -1.634 1.00 89.19 219 ALA A O 1
ATOM 1789 N N . ILE A 1 220 ? 2.920 10.100 -3.372 1.00 87.94 220 ILE A N 1
ATOM 1790 C CA . ILE A 1 220 ? 1.909 10.386 -4.392 1.00 87.94 220 ILE A CA 1
ATOM 1791 C C . ILE A 1 220 ? 0.964 9.191 -4.529 1.00 87.94 220 ILE A C 1
ATOM 1793 O O . ILE A 1 220 ? -0.240 9.376 -4.635 1.00 87.94 220 ILE A O 1
ATOM 1797 N N . VAL A 1 221 ? 1.511 7.974 -4.537 1.00 85.56 221 VAL A N 1
ATOM 1798 C CA . VAL A 1 221 ? 0.779 6.736 -4.836 1.00 85.56 221 VAL A CA 1
ATOM 1799 C C . VAL A 1 221 ? -0.069 6.232 -3.674 1.00 85.56 221 VAL A C 1
ATOM 1801 O O . VAL A 1 221 ? -1.117 5.618 -3.881 1.00 85.56 221 VAL A O 1
ATOM 1804 N N . THR A 1 222 ? 0.416 6.439 -2.459 1.00 83.19 222 THR A N 1
ATOM 1805 C CA . THR A 1 222 ? -0.233 5.978 -1.236 1.00 83.19 222 THR A CA 1
ATOM 1806 C C . THR A 1 222 ? -0.935 7.133 -0.531 1.00 83.19 222 THR A C 1
ATOM 1808 O O . THR A 1 222 ? -0.609 8.293 -0.779 1.00 83.19 222 THR A O 1
ATOM 1811 N N . PRO A 1 223 ? -1.927 6.851 0.331 1.00 76.31 223 PRO A N 1
ATOM 1812 C CA . PRO A 1 223 ? -2.440 7.855 1.255 1.00 76.31 223 PRO A CA 1
ATOM 1813 C C . PRO A 1 223 ? -1.291 8.510 2.045 1.00 76.31 223 PRO A C 1
ATOM 1815 O O . PRO A 1 223 ? -0.233 7.897 2.193 1.00 76.31 223 PRO A O 1
ATOM 1818 N N . PRO A 1 224 ? -1.471 9.738 2.566 1.00 74.25 224 PRO A N 1
ATOM 1819 C CA . PRO A 1 224 ? -0.431 10.457 3.297 1.00 74.25 224 PRO A CA 1
ATOM 1820 C C . PRO A 1 224 ? -0.221 9.861 4.701 1.00 74.25 224 PRO A C 1
ATOM 1822 O O . PRO A 1 224 ? -0.481 10.510 5.713 1.00 74.25 224 PRO A O 1
ATOM 1825 N N . ASP A 1 225 ? 0.232 8.609 4.768 1.00 83.19 225 ASP A N 1
ATOM 1826 C CA . ASP A 1 225 ? 0.600 7.914 5.993 1.00 83.19 225 ASP A CA 1
ATOM 1827 C C . ASP A 1 225 ? 2.019 7.307 5.884 1.00 83.19 225 ASP A C 1
ATOM 1829 O O . ASP A 1 225 ? 2.358 6.676 4.877 1.00 83.19 225 ASP A O 1
ATOM 1833 N N . PRO A 1 226 ? 2.883 7.474 6.910 1.00 83.50 226 PRO A N 1
ATOM 1834 C CA . PRO A 1 226 ? 4.283 7.050 6.825 1.00 83.50 226 PRO A CA 1
ATOM 1835 C C . PRO A 1 226 ? 4.482 5.545 6.615 1.00 83.50 226 PRO A C 1
ATOM 1837 O O . PRO A 1 226 ? 5.525 5.125 6.108 1.00 83.50 226 PRO A O 1
ATOM 1840 N N . PHE A 1 227 ? 3.520 4.715 7.023 1.00 83.69 227 PHE A N 1
ATOM 1841 C CA . PHE A 1 227 ? 3.661 3.267 6.943 1.00 83.69 227 PHE A CA 1
ATOM 1842 C C . PHE A 1 227 ? 3.418 2.762 5.534 1.00 83.69 227 PHE A C 1
ATOM 1844 O O . PHE A 1 227 ? 4.290 2.083 5.003 1.00 83.69 227 PHE A O 1
ATOM 1851 N N . THR A 1 228 ? 2.282 3.079 4.909 1.00 85.25 228 THR A N 1
ATOM 1852 C CA . THR A 1 228 ? 2.015 2.614 3.544 1.00 85.25 228 THR A CA 1
ATOM 1853 C C . THR A 1 228 ? 2.989 3.239 2.553 1.00 85.25 228 THR A C 1
ATOM 1855 O O . THR A 1 228 ? 3.450 2.542 1.640 1.00 85.25 228 THR A O 1
ATOM 1858 N N . GLN A 1 229 ? 3.415 4.482 2.804 1.00 89.38 229 GLN A N 1
ATOM 1859 C CA . GLN A 1 229 ? 4.497 5.128 2.070 1.00 89.38 229 GLN A CA 1
ATOM 1860 C C . GLN A 1 229 ? 5.803 4.328 2.183 1.00 89.38 229 GLN A C 1
ATOM 1862 O O . GLN A 1 229 ? 6.399 3.985 1.163 1.00 89.38 229 GLN A O 1
ATOM 1867 N N . THR A 1 230 ? 6.240 3.968 3.396 1.00 87.62 230 THR A N 1
ATOM 1868 C CA . THR A 1 230 ? 7.476 3.185 3.600 1.00 87.62 230 THR A CA 1
ATOM 1869 C C . THR A 1 230 ? 7.348 1.764 3.047 1.00 87.62 230 THR A C 1
ATOM 1871 O O . THR A 1 230 ? 8.254 1.272 2.378 1.00 87.62 230 THR A O 1
ATOM 1874 N N . MET A 1 231 ? 6.202 1.118 3.264 1.00 85.44 231 MET A N 1
ATOM 1875 C CA . MET A 1 231 ? 5.876 -0.220 2.770 1.00 85.44 231 MET A CA 1
ATOM 1876 C C . MET A 1 231 ? 5.934 -0.284 1.239 1.00 85.44 231 MET A C 1
ATOM 1878 O O . MET A 1 231 ? 6.348 -1.299 0.686 1.00 85.44 231 MET A O 1
ATOM 1882 N N . THR A 1 232 ? 5.567 0.805 0.557 1.00 88.50 232 THR A N 1
ATOM 1883 C CA . THR A 1 232 ? 5.660 0.928 -0.905 1.00 88.50 232 THR A CA 1
ATOM 1884 C C . THR A 1 232 ? 7.068 1.322 -1.354 1.00 88.50 232 THR A C 1
ATOM 1886 O O . THR A 1 232 ? 7.583 0.758 -2.318 1.00 88.50 232 THR A O 1
ATOM 1889 N N . ALA A 1 233 ? 7.735 2.234 -0.641 1.00 90.12 233 ALA A N 1
ATOM 1890 C CA . ALA A 1 233 ? 9.081 2.704 -0.966 1.00 90.12 233 ALA A CA 1
ATOM 1891 C C . ALA A 1 233 ? 10.149 1.604 -0.840 1.00 90.12 233 ALA A C 1
ATOM 1893 O O . ALA A 1 233 ? 11.038 1.518 -1.684 1.00 90.12 233 ALA A O 1
ATOM 1894 N N . VAL A 1 234 ? 10.068 0.734 0.172 1.00 89.19 234 VAL A N 1
ATOM 1895 C CA . VAL A 1 234 ? 11.064 -0.328 0.410 1.00 89.19 234 VAL A CA 1
ATOM 1896 C C . VAL A 1 234 ? 11.231 -1.254 -0.811 1.00 89.19 234 VAL A C 1
ATOM 1898 O O . VAL A 1 234 ? 12.358 -1.375 -1.296 1.00 89.19 234 VAL A O 1
ATOM 1901 N N . PRO A 1 235 ? 10.167 -1.852 -1.387 1.00 88.00 235 PRO A N 1
ATOM 1902 C CA . PRO A 1 235 ? 10.258 -2.613 -2.635 1.00 88.00 235 PRO A CA 1
ATOM 1903 C C . PRO A 1 235 ? 10.872 -1.825 -3.797 1.00 88.00 235 PRO A C 1
ATOM 1905 O O . PRO A 1 235 ? 11.681 -2.366 -4.547 1.00 88.00 235 PRO A O 1
ATOM 1908 N N . MET A 1 236 ? 10.538 -0.540 -3.937 1.00 91.31 236 MET A N 1
ATOM 1909 C CA . MET A 1 236 ? 11.091 0.314 -4.993 1.00 91.31 236 MET A CA 1
ATOM 1910 C C . MET A 1 236 ? 12.605 0.531 -4.821 1.00 91.31 236 MET A C 1
ATOM 1912 O O . MET A 1 236 ? 13.347 0.479 -5.802 1.00 91.31 236 MET A O 1
ATOM 1916 N N . ILE A 1 237 ? 13.083 0.718 -3.584 1.00 91.62 237 ILE A N 1
ATOM 1917 C CA . ILE A 1 237 ? 14.519 0.823 -3.273 1.00 91.62 237 ILE A CA 1
ATOM 1918 C C . ILE A 1 237 ? 15.218 -0.503 -3.583 1.00 91.62 237 ILE A C 1
ATOM 1920 O O . ILE A 1 237 ? 16.267 -0.504 -4.223 1.00 91.62 237 ILE A O 1
ATOM 1924 N N . ILE A 1 238 ? 14.619 -1.636 -3.202 1.00 90.25 238 ILE A N 1
ATOM 1925 C CA . ILE A 1 238 ? 15.156 -2.971 -3.508 1.00 90.25 238 ILE A CA 1
ATOM 1926 C C . ILE A 1 238 ? 15.305 -3.163 -5.023 1.00 90.25 238 ILE A C 1
ATOM 1928 O O . ILE A 1 238 ? 16.329 -3.669 -5.476 1.00 90.25 238 ILE A O 1
ATOM 1932 N N . LEU A 1 239 ? 14.328 -2.725 -5.822 1.00 91.50 239 LEU A N 1
ATOM 1933 C CA . LEU A 1 239 ? 14.405 -2.786 -7.285 1.00 91.50 239 LEU A CA 1
ATOM 1934 C C . LEU A 1 239 ? 15.509 -1.883 -7.848 1.00 91.50 239 LEU A C 1
ATOM 1936 O O . LEU A 1 239 ? 16.220 -2.290 -8.765 1.00 91.50 239 LEU A O 1
ATOM 1940 N N . TYR A 1 240 ? 15.699 -0.687 -7.292 1.00 91.88 240 TYR A N 1
ATOM 1941 C CA . TYR A 1 240 ? 16.803 0.192 -7.684 1.00 91.88 240 TYR A CA 1
ATOM 1942 C C . TYR A 1 240 ? 18.172 -0.450 -7.398 1.00 91.88 240 TYR A C 1
ATOM 1944 O O . TYR A 1 240 ? 19.048 -0.482 -8.264 1.00 91.88 240 TYR A O 1
ATOM 1952 N N . GLU A 1 241 ? 18.338 -1.037 -6.211 1.00 90.94 241 GLU A N 1
ATOM 1953 C CA . GLU A 1 241 ? 19.538 -1.790 -5.828 1.00 90.94 241 GLU A CA 1
ATOM 1954 C C . GLU A 1 241 ? 19.770 -3.007 -6.732 1.00 90.94 241 GLU A C 1
ATOM 1956 O O . GLU A 1 241 ? 20.894 -3.253 -7.182 1.00 90.94 241 GLU A O 1
ATOM 1961 N N . LEU A 1 242 ? 18.700 -3.737 -7.057 1.00 89.94 242 LEU A N 1
ATOM 1962 C CA . LEU A 1 242 ? 18.737 -4.855 -7.993 1.00 89.94 242 LEU A CA 1
ATOM 1963 C C . LEU A 1 242 ? 19.188 -4.390 -9.386 1.00 89.94 242 LEU A C 1
ATOM 1965 O O . LEU A 1 242 ? 20.026 -5.043 -10.003 1.00 89.94 242 LEU A O 1
ATOM 1969 N N . GLY A 1 243 ? 18.704 -3.239 -9.860 1.00 89.56 243 GLY A N 1
ATOM 1970 C CA . GLY A 1 243 ? 19.142 -2.629 -11.117 1.00 89.56 243 GLY A CA 1
ATOM 1971 C C . GLY A 1 243 ? 20.646 -2.346 -11.145 1.00 89.56 243 GLY A C 1
ATOM 1972 O O . GLY A 1 243 ? 21.323 -2.685 -12.118 1.00 89.56 243 GLY A O 1
ATOM 1973 N N . ILE A 1 244 ? 21.199 -1.804 -10.054 1.00 88.94 244 ILE A N 1
ATOM 1974 C CA . ILE A 1 244 ? 22.648 -1.577 -9.916 1.00 88.94 244 ILE A CA 1
ATOM 1975 C C . ILE A 1 244 ? 23.413 -2.902 -9.934 1.00 88.94 244 ILE A C 1
ATOM 1977 O O . ILE A 1 244 ? 24.439 -3.011 -10.608 1.00 88.94 244 ILE A O 1
ATOM 1981 N N . LEU A 1 245 ? 22.916 -3.915 -9.221 1.00 87.94 245 LEU A N 1
ATOM 1982 C CA . LEU A 1 245 ? 23.552 -5.227 -9.144 1.00 87.94 245 LEU A CA 1
ATOM 1983 C C . LEU A 1 245 ? 23.587 -5.933 -10.506 1.00 87.94 245 LEU A C 1
ATOM 1985 O O . LEU A 1 245 ? 24.614 -6.507 -10.861 1.00 87.94 245 LEU A O 1
ATOM 1989 N N . ILE A 1 246 ? 22.497 -5.871 -11.276 1.00 86.06 246 ILE A N 1
ATOM 1990 C CA . ILE A 1 246 ? 22.432 -6.462 -12.619 1.00 86.06 246 ILE A CA 1
ATOM 1991 C C . ILE A 1 246 ? 23.366 -5.710 -13.582 1.00 86.06 246 ILE A C 1
ATOM 1993 O O . ILE A 1 246 ? 24.018 -6.334 -14.421 1.00 86.06 246 ILE A O 1
ATOM 1997 N N . ALA A 1 247 ? 23.479 -4.383 -13.452 1.00 85.62 247 ALA A N 1
ATOM 1998 C CA . ALA A 1 247 ? 24.388 -3.578 -14.267 1.00 85.62 247 ALA A CA 1
ATOM 1999 C C . ALA A 1 247 ? 25.875 -3.832 -13.939 1.00 85.62 247 ALA A C 1
ATOM 2001 O O . ALA A 1 247 ? 26.706 -3.867 -14.848 1.00 85.62 247 ALA A O 1
ATOM 2002 N N . ARG A 1 248 ? 26.220 -4.038 -12.658 1.00 84.19 248 ARG A N 1
ATOM 2003 C CA . ARG A 1 248 ? 27.586 -4.349 -12.200 1.00 84.19 248 ARG A CA 1
ATOM 2004 C C . ARG A 1 248 ? 27.575 -5.376 -11.056 1.00 84.19 248 ARG A C 1
ATOM 2006 O O . ARG A 1 248 ? 27.590 -4.986 -9.880 1.00 84.19 248 ARG A O 1
ATOM 2013 N N . PRO A 1 249 ? 27.635 -6.684 -11.359 1.00 80.44 249 PRO A N 1
ATOM 2014 C CA . PRO A 1 249 ? 27.616 -7.714 -10.328 1.00 80.44 249 PRO A CA 1
ATOM 2015 C C . PRO A 1 249 ? 28.876 -7.614 -9.462 1.00 80.44 249 PRO A C 1
ATOM 2017 O O . PRO A 1 249 ? 29.993 -7.836 -9.922 1.00 80.44 249 PRO A O 1
ATOM 2020 N N . THR A 1 250 ? 28.702 -7.246 -8.191 1.00 78.50 250 THR A N 1
ATOM 2021 C CA . THR A 1 250 ? 29.798 -7.057 -7.228 1.00 78.50 250 THR A CA 1
ATOM 2022 C C . THR A 1 250 ? 29.427 -7.719 -5.904 1.00 78.50 250 THR A C 1
ATOM 2024 O O . THR A 1 250 ? 28.310 -7.529 -5.426 1.00 78.50 250 THR A O 1
ATOM 2027 N N . LYS A 1 251 ? 30.367 -8.421 -5.248 1.00 72.88 251 LYS A N 1
ATOM 2028 C CA . LYS A 1 251 ? 30.136 -9.050 -3.926 1.00 72.88 251 LYS A CA 1
ATOM 2029 C C . LYS A 1 251 ? 29.601 -8.056 -2.881 1.00 72.88 251 LYS A C 1
ATOM 2031 O O . LYS A 1 251 ? 28.662 -8.365 -2.159 1.00 72.88 251 LYS A O 1
ATOM 2036 N N . ARG A 1 252 ? 30.140 -6.829 -2.858 1.00 71.56 252 ARG A N 1
ATOM 2037 C CA . ARG A 1 252 ? 29.661 -5.731 -1.993 1.00 71.56 252 ARG A CA 1
ATOM 2038 C C . ARG A 1 252 ? 28.223 -5.302 -2.309 1.00 71.56 252 ARG A C 1
ATOM 2040 O O . ARG A 1 252 ? 27.475 -5.006 -1.389 1.00 71.56 252 ARG A O 1
ATOM 2047 N N . GLY A 1 253 ? 27.835 -5.298 -3.587 1.00 73.38 253 GLY A N 1
ATOM 2048 C CA . GLY A 1 253 ? 26.470 -4.977 -4.018 1.00 73.38 253 GLY A CA 1
ATOM 2049 C C . GLY A 1 253 ? 25.458 -6.032 -3.574 1.00 73.38 253 GLY A C 1
ATOM 2050 O O . GLY A 1 253 ? 24.364 -5.684 -3.150 1.00 73.38 253 GLY A O 1
ATOM 2051 N N . PHE A 1 254 ? 25.850 -7.308 -3.589 1.00 73.81 254 PHE A N 1
ATOM 2052 C CA . PHE A 1 254 ? 25.011 -8.403 -3.097 1.00 73.81 254 PHE A CA 1
ATOM 2053 C C . PHE A 1 254 ? 24.775 -8.310 -1.580 1.00 73.81 254 PHE A C 1
ATOM 2055 O O . PHE A 1 254 ? 23.651 -8.482 -1.117 1.00 73.81 254 PHE A O 1
ATOM 2062 N N . ILE A 1 255 ? 25.819 -7.968 -0.810 1.00 74.62 255 ILE A N 1
ATOM 2063 C CA . ILE A 1 255 ? 25.714 -7.725 0.639 1.00 74.62 255 ILE A CA 1
ATOM 2064 C C . ILE A 1 255 ? 24.816 -6.512 0.917 1.00 74.62 255 ILE A C 1
ATOM 2066 O O . ILE A 1 255 ? 23.915 -6.607 1.742 1.00 74.62 255 ILE A O 1
ATOM 2070 N N . LEU A 1 256 ? 25.011 -5.400 0.200 1.00 74.81 256 LEU A N 1
ATOM 2071 C CA . LEU A 1 256 ? 24.182 -4.196 0.332 1.00 74.81 256 LEU A CA 1
ATOM 2072 C C . LEU A 1 256 ? 22.706 -4.478 0.029 1.00 74.81 256 LEU A C 1
ATOM 2074 O O . LEU A 1 256 ? 21.851 -4.136 0.843 1.00 74.81 256 LEU A O 1
ATOM 2078 N N . LEU A 1 257 ? 22.410 -5.171 -1.074 1.00 77.12 257 LEU A N 1
ATOM 2079 C CA . LEU A 1 257 ? 21.053 -5.616 -1.398 1.00 77.12 257 LEU A CA 1
ATOM 2080 C C . LEU A 1 257 ? 20.468 -6.449 -0.249 1.00 77.12 257 LEU A C 1
ATOM 2082 O O . LEU A 1 257 ? 19.369 -6.159 0.214 1.00 77.12 257 LEU A O 1
ATOM 2086 N N . GLY A 1 258 ? 21.225 -7.424 0.265 1.00 73.25 258 GLY A N 1
ATOM 2087 C CA . GLY A 1 258 ? 20.817 -8.240 1.410 1.00 73.25 258 GLY A CA 1
ATOM 2088 C C . GLY A 1 258 ? 20.520 -7.413 2.664 1.00 73.25 258 GLY A C 1
ATOM 2089 O O . GLY A 1 258 ? 19.499 -7.633 3.311 1.00 73.25 258 GLY A O 1
ATOM 2090 N N . THR A 1 259 ? 21.352 -6.415 2.980 1.00 76.19 259 THR A N 1
ATOM 2091 C CA . THR A 1 259 ? 21.120 -5.520 4.127 1.00 76.19 259 THR A CA 1
ATOM 2092 C C . THR A 1 259 ? 19.893 -4.630 3.941 1.00 76.19 259 THR A C 1
ATOM 2094 O O . THR A 1 259 ? 19.106 -4.498 4.870 1.00 76.19 259 THR A O 1
ATOM 2097 N N . VAL A 1 260 ? 19.669 -4.071 2.747 1.00 77.69 260 VAL A N 1
ATOM 2098 C CA . VAL A 1 260 ? 18.502 -3.223 2.452 1.00 77.69 260 VAL A CA 1
ATOM 2099 C C . VAL A 1 260 ? 17.210 -4.035 2.520 1.00 77.69 260 VAL A C 1
ATOM 2101 O O . VAL A 1 260 ? 16.243 -3.596 3.140 1.00 77.69 260 VAL A O 1
ATOM 2104 N N . VAL A 1 261 ? 17.204 -5.242 1.947 1.00 77.25 261 VAL A N 1
ATOM 2105 C CA . VAL A 1 261 ? 16.076 -6.180 2.041 1.00 77.25 261 VAL A CA 1
ATOM 2106 C C . VAL A 1 261 ? 15.824 -6.570 3.499 1.00 77.25 261 VAL A C 1
ATOM 2108 O O . VAL A 1 261 ? 14.684 -6.516 3.951 1.00 77.25 261 VAL A O 1
ATOM 2111 N N . GLY A 1 262 ? 16.876 -6.911 4.251 1.00 75.06 262 GLY A N 1
ATOM 2112 C CA . GLY A 1 262 ? 16.786 -7.296 5.661 1.00 75.06 262 GLY A CA 1
ATOM 2113 C C . GLY A 1 262 ? 16.254 -6.174 6.555 1.00 75.06 262 GLY A C 1
ATOM 2114 O O . GLY A 1 262 ? 15.267 -6.366 7.260 1.00 75.06 262 GLY A O 1
ATOM 2115 N N . CYS A 1 263 ? 16.848 -4.981 6.489 1.00 79.12 263 CYS A N 1
ATOM 2116 C CA . CYS A 1 263 ? 16.398 -3.813 7.246 1.00 79.12 263 CYS A CA 1
ATOM 2117 C C . CYS A 1 263 ? 14.983 -3.379 6.842 1.00 79.12 263 CYS A C 1
ATOM 2119 O O . CYS A 1 263 ? 14.175 -3.070 7.714 1.00 79.12 263 CYS A O 1
ATOM 2121 N N . GLY A 1 264 ? 14.662 -3.394 5.543 1.00 73.56 264 GLY A N 1
ATOM 2122 C CA . GLY A 1 264 ? 13.329 -3.074 5.036 1.00 73.56 264 GLY A CA 1
ATOM 2123 C C . GLY A 1 264 ? 12.265 -4.058 5.525 1.00 73.56 264 GLY A C 1
ATOM 2124 O O . GLY A 1 264 ? 11.212 -3.636 5.998 1.00 73.56 264 GLY A O 1
ATOM 2125 N N . ALA A 1 265 ? 12.554 -5.362 5.490 1.00 74.81 265 ALA A N 1
ATOM 2126 C CA . ALA A 1 265 ? 11.660 -6.392 6.010 1.00 74.81 265 ALA A CA 1
ATOM 2127 C C . ALA A 1 265 ? 11.464 -6.266 7.529 1.00 74.81 265 ALA A C 1
ATOM 2129 O O . ALA A 1 265 ? 10.329 -6.309 7.996 1.00 74.81 265 ALA A O 1
ATOM 2130 N N . ILE A 1 266 ? 12.537 -6.044 8.297 1.00 78.50 266 ILE A N 1
ATOM 2131 C CA . ILE A 1 266 ? 12.455 -5.837 9.752 1.00 78.50 266 ILE A CA 1
ATOM 2132 C C . ILE A 1 266 ? 11.659 -4.572 10.081 1.00 78.50 266 ILE A C 1
ATOM 2134 O O . ILE A 1 266 ? 10.842 -4.604 10.994 1.00 78.50 266 ILE A O 1
ATOM 2138 N N . ALA A 1 267 ? 11.843 -3.475 9.344 1.00 73.19 267 ALA A N 1
ATOM 2139 C CA . ALA A 1 267 ? 11.081 -2.248 9.558 1.00 73.19 267 ALA A CA 1
ATOM 2140 C C . ALA A 1 267 ? 9.587 -2.455 9.267 1.00 73.19 267 ALA A C 1
ATOM 2142 O O . ALA A 1 267 ? 8.751 -2.111 10.097 1.00 73.19 267 ALA A O 1
ATOM 2143 N N . VAL A 1 268 ? 9.238 -3.077 8.135 1.00 69.19 268 VAL A N 1
ATOM 2144 C CA . VAL A 1 268 ? 7.835 -3.350 7.780 1.00 69.19 268 VAL A CA 1
ATOM 2145 C C . VAL A 1 268 ? 7.189 -4.302 8.789 1.00 69.19 268 VAL A C 1
ATOM 2147 O O . VAL A 1 268 ? 6.113 -4.002 9.301 1.00 69.19 268 VAL A O 1
ATOM 2150 N N . VAL A 1 269 ? 7.849 -5.414 9.127 1.00 70.81 269 VAL A N 1
ATOM 2151 C CA . VAL A 1 269 ? 7.330 -6.410 10.080 1.00 70.81 269 VAL A CA 1
ATOM 2152 C C . VAL A 1 269 ? 7.291 -5.854 11.500 1.00 70.81 269 VAL A C 1
ATOM 2154 O O . VAL A 1 269 ? 6.314 -6.070 12.206 1.00 70.81 269 VAL A O 1
ATOM 2157 N N . GLY A 1 270 ? 8.315 -5.115 11.919 1.00 67.75 270 GLY A N 1
ATOM 2158 C CA . GLY A 1 270 ? 8.401 -4.502 13.240 1.00 67.75 270 GLY A CA 1
ATOM 2159 C C . GLY A 1 270 ? 7.340 -3.428 13.447 1.00 67.75 270 GLY A C 1
ATOM 2160 O O . GLY A 1 270 ? 6.691 -3.416 14.489 1.00 67.75 270 GLY A O 1
ATOM 2161 N N . VAL A 1 271 ? 7.097 -2.574 12.447 1.00 64.38 271 VAL A N 1
ATOM 2162 C CA . VAL A 1 271 ? 6.031 -1.564 12.511 1.00 64.38 271 VAL A CA 1
ATOM 2163 C C . VAL A 1 271 ? 4.655 -2.226 12.428 1.00 64.38 271 VAL A C 1
ATOM 2165 O O . VAL A 1 271 ? 3.789 -1.906 13.238 1.00 64.38 271 VAL A O 1
ATOM 2168 N N . TYR A 1 272 ? 4.463 -3.207 11.539 1.00 66.50 272 TYR A N 1
ATOM 2169 C CA . TYR A 1 272 ? 3.235 -4.004 11.498 1.00 66.50 272 TYR A CA 1
ATOM 2170 C C . TYR A 1 272 ? 2.957 -4.656 12.861 1.00 66.50 272 TYR A C 1
ATOM 2172 O O . TYR A 1 272 ? 1.884 -4.484 13.425 1.00 66.50 272 TYR A O 1
ATOM 2180 N N . PHE A 1 273 ? 3.943 -5.325 13.462 1.00 66.06 273 PHE A N 1
ATOM 2181 C CA . PHE A 1 273 ? 3.789 -5.955 14.770 1.00 66.06 273 PHE A CA 1
ATOM 2182 C C . PHE A 1 273 ? 3.539 -4.921 15.873 1.00 66.06 273 PHE A C 1
ATOM 2184 O O . PHE A 1 273 ? 2.627 -5.105 16.668 1.00 66.06 273 PHE A O 1
ATOM 2191 N N . TYR A 1 274 ? 4.268 -3.805 15.901 1.00 65.25 274 TYR A N 1
ATOM 2192 C CA . TYR A 1 274 ? 4.083 -2.748 16.897 1.00 65.25 274 TYR A CA 1
ATOM 2193 C C . TYR A 1 274 ? 2.669 -2.146 16.870 1.00 65.25 274 TYR A C 1
ATOM 2195 O O . TYR A 1 274 ? 2.078 -1.930 17.928 1.00 65.25 274 TYR A O 1
ATOM 2203 N N . PHE A 1 275 ? 2.106 -1.903 15.683 1.00 57.50 275 PHE A N 1
ATOM 2204 C CA . PHE A 1 275 ? 0.764 -1.329 15.555 1.00 57.50 275 PHE A CA 1
ATOM 2205 C C . PHE A 1 275 ? -0.350 -2.373 15.694 1.00 57.50 275 PHE A C 1
ATOM 2207 O O . PHE A 1 275 ? -1.368 -2.084 16.315 1.00 57.50 275 PHE A O 1
ATOM 2214 N N . THR A 1 276 ? -0.157 -3.598 15.198 1.00 58.47 276 THR A N 1
ATOM 2215 C CA . THR A 1 276 ? -1.167 -4.665 15.289 1.00 58.47 276 THR A CA 1
ATOM 2216 C C . THR A 1 276 ? -1.174 -5.371 16.655 1.00 58.47 276 THR A C 1
ATOM 2218 O O . THR A 1 276 ? -2.222 -5.842 17.082 1.00 58.47 276 THR A O 1
ATOM 2221 N N . HIS A 1 277 ? -0.045 -5.426 17.377 1.00 58.19 277 HIS A N 1
ATOM 2222 C CA . HIS A 1 277 ? 0.087 -6.099 18.684 1.00 58.19 277 HIS A CA 1
ATOM 2223 C C . HIS A 1 277 ? 0.134 -5.147 19.888 1.00 58.19 277 HIS A C 1
ATOM 2225 O O . HIS A 1 277 ? 0.474 -5.584 20.993 1.00 58.19 277 HIS A O 1
ATOM 2231 N N . LYS A 1 278 ? -0.265 -3.870 19.760 1.00 47.72 278 LYS A N 1
ATOM 2232 C CA . LYS A 1 278 ? -0.667 -3.109 20.956 1.00 47.72 278 LYS A CA 1
ATOM 2233 C C . LYS A 1 278 ? -1.907 -3.784 21.553 1.00 47.72 278 LYS A C 1
ATOM 2235 O O . LYS A 1 278 ? -3.040 -3.525 21.157 1.00 47.72 278 LYS A O 1
ATOM 2240 N N . GLY A 1 279 ? -1.635 -4.697 22.490 1.00 46.47 279 GLY A N 1
ATOM 2241 C CA . GLY A 1 279 ? -2.610 -5.518 23.193 1.00 46.47 279 GLY A CA 1
ATOM 2242 C C . GLY A 1 279 ? -3.710 -4.679 23.827 1.00 46.47 279 GLY A C 1
ATOM 2243 O O . GLY A 1 279 ? -3.493 -3.507 24.155 1.00 46.47 279 GLY A O 1
ATOM 2244 N N . GLY A 1 280 ? -4.872 -5.300 23.996 1.00 53.81 280 GLY A N 1
ATOM 2245 C CA . GLY A 1 280 ? -6.088 -4.672 24.488 1.00 53.81 280 GLY A CA 1
ATOM 2246 C C . GLY A 1 280 ? -5.902 -3.791 25.727 1.00 53.81 280 GLY A C 1
ATOM 2247 O O . GLY A 1 280 ? -5.002 -3.978 26.553 1.00 53.81 280 GLY A O 1
ATOM 2248 N N . GLU A 1 281 ? -6.742 -2.765 25.823 1.00 60.56 281 GLU A N 1
ATOM 2249 C CA . GLU A 1 281 ? -6.785 -1.859 26.966 1.00 60.56 281 GLU A CA 1
ATOM 2250 C C . GLU A 1 281 ? -7.463 -2.492 28.187 1.00 60.56 281 GLU A C 1
ATOM 2252 O O . GLU A 1 281 ? -7.184 -2.069 29.311 1.00 60.56 281 GLU A O 1
ATOM 2257 N N . ILE A 1 282 ? -8.306 -3.506 27.975 1.00 61.25 282 ILE A N 1
ATOM 2258 C CA . ILE A 1 282 ? -9.095 -4.204 28.991 1.00 61.25 282 ILE A CA 1
ATOM 2259 C C . ILE A 1 282 ? -8.633 -5.659 29.048 1.00 61.25 282 ILE A C 1
ATOM 2261 O O . ILE A 1 282 ? -8.800 -6.401 28.085 1.00 61.25 282 ILE A O 1
ATOM 2265 N N . ASN A 1 283 ? -8.072 -6.079 30.177 1.00 67.56 283 ASN A N 1
ATOM 2266 C CA . ASN A 1 283 ? -7.685 -7.465 30.411 1.00 67.56 283 ASN A CA 1
ATOM 2267 C C . ASN A 1 283 ? -8.709 -8.133 31.327 1.00 67.56 283 ASN A C 1
ATOM 2269 O O . ASN A 1 283 ? -8.939 -7.664 32.439 1.00 67.56 283 ASN A O 1
ATOM 2273 N N . VAL A 1 284 ? -9.293 -9.239 30.876 1.00 67.19 284 VAL A N 1
ATOM 2274 C CA . VAL A 1 284 ? -10.036 -10.167 31.731 1.00 67.19 284 VAL A CA 1
ATOM 2275 C C . VAL A 1 284 ? -9.032 -11.061 32.446 1.00 67.19 284 VAL A C 1
ATOM 2277 O O . VAL A 1 284 ? -8.270 -11.780 31.795 1.00 67.19 284 VAL A O 1
ATOM 2280 N N . SER A 1 285 ? -9.037 -11.030 33.775 1.00 65.88 285 SER A N 1
ATOM 2281 C CA . SER A 1 285 ? -8.241 -11.906 34.630 1.00 65.88 285 SER A CA 1
ATOM 2282 C C . SER A 1 285 ? -9.162 -12.859 35.400 1.00 65.88 285 SER A C 1
ATOM 2284 O O . SER A 1 285 ? -10.181 -12.449 35.953 1.00 65.88 285 SER A O 1
ATOM 2286 N N . ASN A 1 286 ? -8.805 -14.150 35.418 1.00 64.31 286 ASN A N 1
ATOM 2287 C CA . ASN A 1 286 ? -9.528 -15.211 36.135 1.00 64.31 286 ASN A CA 1
ATOM 2288 C C . ASN A 1 286 ? -11.056 -15.264 35.877 1.00 64.31 286 ASN A C 1
ATOM 2290 O O . ASN A 1 286 ? -11.840 -15.140 36.820 1.00 64.31 286 ASN A O 1
ATOM 2294 N N . PRO A 1 287 ? -11.509 -15.483 34.628 1.00 69.12 287 PRO A N 1
ATOM 2295 C CA . PRO A 1 287 ? -12.917 -15.771 34.379 1.00 69.12 287 PRO A CA 1
ATOM 2296 C C . PRO A 1 287 ? -13.294 -17.115 35.028 1.00 69.12 287 PRO A C 1
ATOM 2298 O O . PRO A 1 287 ? -12.711 -18.146 34.696 1.00 69.12 287 PRO A O 1
ATOM 2301 N N . TYR A 1 288 ? -14.258 -17.110 35.950 1.00 67.12 288 TYR A N 1
ATOM 2302 C CA . TYR A 1 288 ? -14.834 -18.314 36.561 1.00 67.12 288 TYR A CA 1
ATOM 2303 C C . TYR A 1 288 ? -16.322 -18.402 36.218 1.00 67.12 288 TYR A C 1
ATOM 2305 O O . TYR A 1 288 ? -17.019 -17.400 36.319 1.00 67.12 288 TYR A O 1
ATOM 2313 N N . GLY A 1 289 ? -16.814 -19.590 35.849 1.00 73.19 289 GLY A N 1
ATOM 2314 C CA . GLY A 1 289 ? -18.226 -19.837 35.514 1.00 73.19 289 GLY A CA 1
ATOM 2315 C C . GLY A 1 289 ? -18.607 -19.509 34.062 1.00 73.19 289 GLY A C 1
ATOM 2316 O O . GLY A 1 289 ? -17.745 -19.421 33.189 1.00 73.19 289 GLY A O 1
ATOM 2317 N N . ASP A 1 290 ? -19.909 -19.376 33.777 1.00 80.00 290 ASP A N 1
ATOM 2318 C CA . ASP A 1 290 ? -20.395 -19.065 32.422 1.00 80.00 290 ASP A CA 1
ATOM 2319 C C . ASP A 1 290 ? -20.240 -17.566 32.142 1.00 80.00 290 ASP A C 1
ATOM 2321 O O . ASP A 1 290 ? -20.990 -16.745 32.668 1.00 80.00 290 ASP A O 1
ATOM 2325 N N . ILE A 1 291 ? -19.242 -17.201 31.338 1.00 81.81 291 ILE A N 1
ATOM 2326 C CA . ILE A 1 291 ? -18.990 -15.817 30.927 1.00 81.81 291 ILE A CA 1
ATOM 2327 C C . ILE A 1 291 ? -19.127 -15.739 29.416 1.00 81.81 291 ILE A C 1
ATOM 2329 O O . ILE A 1 291 ? -18.496 -16.494 28.672 1.00 81.81 291 ILE A O 1
ATOM 2333 N N . GLN A 1 292 ? -19.962 -14.813 28.967 1.00 85.44 292 GLN A N 1
ATOM 2334 C CA . GLN A 1 292 ? -20.255 -14.585 27.566 1.00 85.44 292 GLN A CA 1
ATOM 2335 C C . GLN A 1 292 ? -19.835 -13.172 27.179 1.00 85.44 292 GLN A C 1
ATOM 2337 O O . GLN A 1 292 ? -20.008 -12.218 27.939 1.00 85.44 292 GLN A O 1
ATOM 2342 N N . ILE A 1 293 ? -19.292 -13.037 25.975 1.00 82.94 293 ILE A N 1
ATOM 2343 C CA . ILE A 1 293 ? -18.911 -11.756 25.401 1.00 82.94 293 ILE A CA 1
ATOM 2344 C C . ILE A 1 293 ? -19.612 -11.521 24.071 1.00 82.94 293 ILE A C 1
ATOM 2346 O O . ILE A 1 293 ? -19.709 -12.419 23.231 1.00 82.94 293 ILE A O 1
ATOM 2350 N N . LEU A 1 294 ? -20.060 -10.286 23.875 1.00 80.31 294 LEU A N 1
ATOM 2351 C CA . LEU A 1 294 ? -20.534 -9.768 22.606 1.00 80.31 294 LEU A CA 1
ATOM 2352 C C . LEU A 1 294 ? -19.536 -8.727 22.095 1.00 80.31 294 LEU A C 1
ATOM 2354 O O . LEU A 1 294 ? -19.268 -7.720 22.757 1.00 80.31 294 LEU A O 1
ATOM 2358 N N . TYR A 1 295 ? -18.980 -8.983 20.913 1.00 75.00 295 TYR A N 1
ATOM 2359 C CA . TYR A 1 295 ? -18.103 -8.035 20.233 1.00 75.00 295 TYR A CA 1
ATOM 2360 C C . TYR A 1 295 ? -18.923 -6.902 19.600 1.00 75.00 295 TYR A C 1
ATOM 2362 O O . TYR A 1 295 ? -20.060 -7.138 19.181 1.00 75.00 295 TYR A O 1
ATOM 2370 N N . PRO A 1 296 ? -18.361 -5.688 19.481 1.00 63.88 296 PRO A N 1
ATOM 2371 C CA . PRO A 1 296 ? -19.057 -4.583 18.834 1.00 63.88 296 PRO A CA 1
ATOM 2372 C C . PRO A 1 296 ? -19.453 -4.956 17.395 1.00 63.88 296 PRO A C 1
ATOM 2374 O O . PRO A 1 296 ? -18.609 -5.342 16.591 1.00 63.88 296 PRO A O 1
ATOM 2377 N N . GLY A 1 297 ? -20.751 -4.876 17.084 1.00 59.38 297 GLY A N 1
ATOM 2378 C CA . GLY A 1 297 ? -21.317 -5.238 15.775 1.00 59.38 297 GLY A CA 1
ATOM 2379 C C . GLY A 1 297 ? -21.610 -6.731 15.559 1.00 59.38 297 GLY A C 1
ATOM 2380 O O . GLY A 1 297 ? -22.220 -7.083 14.550 1.00 59.38 297 GLY A O 1
ATOM 2381 N N . ALA A 1 298 ? -21.234 -7.614 16.490 1.00 68.62 298 ALA A N 1
ATOM 2382 C CA . ALA A 1 298 ? -21.584 -9.032 16.422 1.00 68.62 298 ALA A CA 1
ATOM 2383 C C . ALA A 1 298 ? -23.036 -9.274 16.870 1.00 68.62 298 ALA A C 1
ATOM 2385 O O . ALA A 1 298 ? -23.542 -8.598 17.764 1.00 68.62 298 ALA A O 1
ATOM 2386 N N . ARG A 1 299 ? -23.703 -10.265 16.262 1.00 68.56 299 ARG A N 1
ATOM 2387 C CA . ARG A 1 299 ? -25.055 -10.710 16.657 1.00 68.56 299 ARG A CA 1
ATOM 2388 C C . ARG A 1 299 ? -25.054 -11.915 17.604 1.00 68.56 299 ARG A C 1
ATOM 2390 O O . ARG A 1 299 ? -26.088 -12.222 18.183 1.00 68.56 299 ARG A O 1
ATOM 2397 N N . GLU A 1 300 ? -23.911 -12.579 17.770 1.00 74.88 300 GLU A N 1
ATOM 2398 C CA . GLU A 1 300 ? -23.787 -13.816 18.547 1.00 74.88 300 GLU A CA 1
ATOM 2399 C C . GLU A 1 300 ? -22.851 -13.657 19.747 1.00 74.88 300 GLU A C 1
ATOM 2401 O O . GLU A 1 300 ? -21.764 -13.080 19.642 1.00 74.88 300 GLU A O 1
ATOM 2406 N N . TRP A 1 301 ? -23.269 -14.227 20.877 1.00 78.00 301 TRP A N 1
ATOM 2407 C CA . TRP A 1 301 ? -22.487 -14.303 22.107 1.00 78.00 301 TRP A CA 1
ATOM 2408 C C . TRP A 1 301 ? -21.460 -15.435 22.032 1.00 78.00 301 TRP A C 1
ATOM 2410 O O . TRP A 1 301 ? -21.784 -16.556 21.642 1.00 78.00 301 TRP A O 1
ATOM 2420 N N . LYS A 1 302 ? -20.223 -15.167 22.457 1.00 81.19 302 LYS A N 1
ATOM 2421 C CA . LYS A 1 302 ? -19.152 -16.172 22.542 1.00 81.19 302 LYS A CA 1
ATOM 2422 C C . LYS A 1 302 ? -18.785 -16.455 23.991 1.00 81.19 302 LYS A C 1
ATOM 2424 O O . LYS A 1 302 ? -18.694 -15.530 24.791 1.00 81.19 302 LYS A O 1
ATOM 2429 N N . LYS A 1 303 ? -18.537 -17.723 24.326 1.00 80.12 303 LYS A N 1
ATOM 2430 C CA . LYS A 1 303 ? -18.067 -18.106 25.664 1.00 80.12 303 LYS A CA 1
ATOM 2431 C C . LYS A 1 303 ? -16.594 -17.756 25.861 1.00 80.12 303 LYS A C 1
ATOM 2433 O O . LYS A 1 303 ? -15.781 -17.938 24.957 1.00 80.12 303 LYS A O 1
ATOM 2438 N N . VAL A 1 304 ? -16.269 -17.280 27.059 1.00 75.44 304 VAL A N 1
ATOM 2439 C CA . VAL A 1 304 ? -14.916 -16.929 27.494 1.00 75.44 304 VAL A CA 1
ATOM 2440 C C . VAL A 1 304 ? -14.424 -17.984 28.479 1.00 75.44 304 VAL A C 1
ATOM 2442 O O . VAL A 1 304 ? -15.040 -18.192 29.518 1.00 75.44 304 VAL A O 1
ATOM 2445 N N . SER A 1 305 ? -13.312 -18.650 28.159 1.00 61.69 305 SER A N 1
ATOM 2446 C CA . SER A 1 305 ? -12.765 -19.755 28.970 1.00 61.69 305 SER A CA 1
ATOM 2447 C C . SER A 1 305 ? -11.370 -19.478 29.541 1.00 61.69 305 SER A C 1
ATOM 2449 O O . SER A 1 305 ? -10.785 -20.354 30.168 1.00 61.69 305 SER A O 1
ATOM 2451 N N . GLY A 1 306 ? -10.811 -18.282 29.332 1.00 65.62 306 GLY A N 1
ATOM 2452 C CA . GLY A 1 306 ? -9.459 -17.952 29.779 1.00 65.62 306 GLY A CA 1
ATOM 2453 C C . GLY A 1 306 ? -9.155 -16.453 29.758 1.00 65.62 306 GLY A C 1
ATOM 2454 O O . GLY A 1 306 ? -9.979 -15.664 29.287 1.00 65.62 306 GLY A O 1
ATOM 2455 N N . PRO A 1 307 ? -7.983 -16.050 30.283 1.00 62.72 307 PRO A N 1
ATOM 2456 C CA . PRO A 1 307 ? -7.568 -14.657 30.300 1.00 62.72 307 PRO A CA 1
ATOM 2457 C C . PRO A 1 307 ? -7.443 -14.130 28.875 1.00 62.72 307 PRO A C 1
ATOM 2459 O O . PRO A 1 307 ? -6.872 -14.776 27.995 1.00 62.72 307 PRO A O 1
ATOM 2462 N N . MET A 1 308 ? -7.982 -12.941 28.645 1.00 68.25 308 MET A N 1
ATOM 2463 C CA . MET A 1 308 ? -8.007 -12.345 27.318 1.00 68.25 308 MET A CA 1
ATOM 2464 C C . MET A 1 308 ? -7.990 -10.827 27.396 1.00 68.25 308 MET A C 1
ATOM 2466 O O . MET A 1 308 ? -8.363 -10.232 28.405 1.00 68.25 308 MET A O 1
ATOM 2470 N N . SER A 1 309 ? -7.518 -10.208 26.320 1.00 63.34 309 SER A N 1
ATOM 2471 C CA . SER A 1 309 ? -7.321 -8.768 26.233 1.00 63.34 309 SER A CA 1
ATOM 2472 C C . SER A 1 309 ? -8.166 -8.194 25.107 1.00 63.34 309 SER A C 1
ATOM 2474 O O . SER A 1 309 ? -8.194 -8.738 24.003 1.00 63.34 309 SER A O 1
ATOM 2476 N N . PHE A 1 310 ? -8.837 -7.082 25.376 1.00 67.25 310 PHE A N 1
ATOM 2477 C CA . PHE A 1 310 ? -9.744 -6.416 24.451 1.00 67.25 310 PHE A CA 1
ATOM 2478 C C . PHE A 1 310 ? -9.405 -4.953 24.326 1.00 67.25 310 PHE A C 1
ATOM 2480 O O . PHE A 1 310 ? -8.984 -4.329 25.295 1.00 67.25 310 PHE A O 1
ATOM 2487 N N . GLN A 1 311 ? -9.623 -4.390 23.143 1.00 62.88 311 GLN A N 1
ATOM 2488 C CA . GLN A 1 311 ? -9.453 -2.960 22.956 1.00 62.88 311 GLN A CA 1
ATOM 2489 C C . GLN A 1 311 ? -10.602 -2.207 23.634 1.00 62.88 311 GLN A C 1
ATOM 2491 O O . GLN A 1 311 ? -10.396 -1.757 24.756 1.00 62.88 311 GLN A O 1
ATOM 2496 N N . LYS A 1 312 ? -11.791 -2.094 23.020 1.00 65.94 312 LYS A N 1
ATOM 2497 C CA . LYS A 1 312 ? -12.964 -1.405 23.599 1.00 65.94 312 LYS A CA 1
ATOM 2498 C C . LYS A 1 312 ? -14.283 -1.823 22.922 1.00 65.94 312 LYS A C 1
ATOM 2500 O O . LYS A 1 312 ? -14.243 -2.484 21.886 1.00 65.94 312 LYS A O 1
ATOM 2505 N N . GLY A 1 313 ? -15.430 -1.418 23.474 1.00 68.19 313 GLY A N 1
ATOM 2506 C CA . GLY A 1 313 ? -16.764 -1.598 22.878 1.00 68.19 313 GLY A CA 1
ATOM 2507 C C . GLY A 1 313 ? -17.387 -2.978 23.088 1.00 68.19 313 GLY A C 1
ATOM 2508 O O . GLY A 1 313 ? -18.218 -3.405 22.290 1.00 68.19 313 GLY A O 1
ATOM 2509 N N . ILE A 1 314 ? -16.954 -3.710 24.114 1.00 81.31 314 ILE A N 1
ATOM 2510 C CA . ILE A 1 314 ? -17.415 -5.077 24.383 1.00 81.31 314 ILE A CA 1
ATOM 2511 C C . ILE A 1 314 ? -18.588 -5.080 25.363 1.00 81.31 314 ILE A C 1
ATOM 2513 O O . ILE A 1 314 ? -18.597 -4.312 26.324 1.00 81.31 314 ILE A O 1
ATOM 2517 N N . THR A 1 315 ? -19.547 -5.983 25.165 1.00 84.12 315 THR A N 1
ATOM 2518 C CA . THR A 1 315 ? -20.535 -6.312 26.203 1.00 84.12 315 THR A CA 1
ATOM 2519 C C . THR A 1 315 ? -20.136 -7.616 26.859 1.00 84.12 315 THR A C 1
ATOM 2521 O O . THR A 1 315 ? -19.948 -8.620 26.175 1.00 84.12 315 THR A O 1
ATOM 2524 N N . LEU A 1 316 ? -20.024 -7.610 28.178 1.00 87.19 316 LEU A N 1
ATOM 2525 C CA . LEU A 1 316 ? -19.780 -8.799 28.975 1.00 87.19 316 LEU A CA 1
ATOM 2526 C C . LEU A 1 316 ? -21.039 -9.162 29.742 1.00 87.19 316 LEU A C 1
ATOM 2528 O O . LEU A 1 316 ? -21.714 -8.290 30.290 1.00 87.19 316 LEU A O 1
ATOM 2532 N N . LYS A 1 317 ? -21.323 -10.459 29.783 1.00 88.81 317 LYS A N 1
ATOM 2533 C CA . LYS A 1 317 ? -22.425 -11.035 30.537 1.00 88.81 317 LYS A CA 1
ATOM 2534 C C . LYS A 1 317 ? -21.915 -12.211 31.355 1.00 88.81 317 LYS A C 1
ATOM 2536 O O . LYS A 1 317 ? -21.342 -13.150 30.803 1.00 88.81 317 LYS A O 1
ATOM 2541 N N . THR A 1 318 ? -22.125 -12.161 32.660 1.00 86.69 318 THR A N 1
ATOM 2542 C CA . THR A 1 318 ? -21.901 -13.290 33.565 1.00 86.69 318 THR A CA 1
ATOM 2543 C C . THR A 1 318 ? -23.218 -14.046 33.754 1.00 86.69 318 THR A C 1
ATOM 2545 O O . THR A 1 318 ? -24.279 -13.438 33.867 1.00 86.69 318 THR A O 1
ATOM 2548 N N . GLY A 1 319 ? -23.174 -15.376 33.729 1.00 83.38 319 GLY A N 1
ATOM 2549 C CA . GLY A 1 319 ? -24.311 -16.250 34.031 1.00 83.38 319 GLY A CA 1
ATOM 2550 C C . GLY A 1 319 ? -24.274 -16.785 35.466 1.00 83.38 319 GLY A C 1
ATOM 2551 O O . GLY A 1 319 ? -23.563 -16.261 36.331 1.00 83.38 319 GLY A O 1
ATOM 2552 N N . LYS A 1 320 ? -24.994 -17.888 35.716 1.00 76.12 320 LYS A N 1
ATOM 2553 C CA . LYS A 1 320 ? -25.053 -18.552 37.030 1.00 76.12 320 LYS A CA 1
ATOM 2554 C C . LYS A 1 320 ? -23.662 -18.990 37.501 1.00 76.12 320 LYS A C 1
ATOM 2556 O O . LYS A 1 320 ? -23.004 -19.794 36.843 1.00 76.12 320 LYS A O 1
ATOM 2561 N N . GLY A 1 321 ? -23.226 -18.468 38.648 1.00 74.88 321 GLY A N 1
ATOM 2562 C CA . GLY A 1 321 ? -21.897 -18.740 39.216 1.00 74.88 321 GLY A CA 1
ATOM 2563 C C . GLY A 1 321 ? -20.732 -18.075 38.467 1.00 74.88 321 GLY A C 1
ATOM 2564 O O . GLY A 1 321 ? -19.579 -18.346 38.790 1.00 74.88 321 GLY A O 1
ATOM 2565 N N . GLY A 1 322 ? -21.021 -17.223 37.475 1.00 77.50 322 GLY A N 1
ATOM 2566 C CA . GLY A 1 322 ? -20.040 -16.468 36.706 1.00 77.50 322 GLY A CA 1
ATOM 2567 C C . GLY A 1 322 ? -19.487 -15.267 37.473 1.00 77.50 322 GLY A C 1
ATOM 2568 O O . GLY A 1 322 ? -20.247 -14.364 37.800 1.00 77.50 322 GLY A O 1
ATOM 2569 N N . ARG A 1 323 ? -18.177 -15.208 37.724 1.00 81.50 323 ARG A N 1
ATOM 2570 C CA . ARG A 1 323 ? -17.495 -14.025 38.277 1.00 81.50 323 ARG A CA 1
ATOM 2571 C C . ARG A 1 323 ? -16.248 -13.723 37.470 1.00 81.50 323 ARG A C 1
ATOM 2573 O O . ARG A 1 323 ? -15.515 -14.632 37.084 1.00 81.50 323 ARG A O 1
ATOM 2580 N N . THR A 1 324 ? -15.989 -12.444 37.233 1.00 83.44 324 THR A N 1
ATOM 2581 C CA . THR A 1 324 ? -14.799 -12.022 36.492 1.00 83.44 324 THR A CA 1
ATOM 2582 C C . THR A 1 324 ? -14.248 -10.715 37.023 1.00 83.44 324 THR A C 1
ATOM 2584 O O . THR A 1 324 ? -14.998 -9.851 37.479 1.00 83.44 324 THR A O 1
ATOM 2587 N N . ILE A 1 325 ? -12.930 -10.560 36.923 1.00 83.62 325 ILE A N 1
ATOM 2588 C CA . ILE A 1 325 ? -12.250 -9.298 37.185 1.00 83.62 325 ILE A CA 1
ATOM 2589 C C . ILE A 1 325 ? -11.727 -8.760 35.859 1.00 83.62 325 ILE A C 1
ATOM 2591 O O . ILE A 1 325 ? -11.147 -9.473 35.040 1.00 83.62 325 ILE A O 1
ATOM 2595 N N . LEU A 1 326 ? -11.976 -7.481 35.641 1.00 83.31 326 LEU A N 1
ATOM 2596 C CA . LEU A 1 326 ? -11.505 -6.717 34.505 1.00 83.31 326 LEU A CA 1
ATOM 2597 C C . LEU A 1 326 ? -10.504 -5.701 35.020 1.00 83.31 326 LEU A C 1
ATOM 2599 O O . LEU A 1 326 ? -10.827 -4.891 35.883 1.00 83.31 326 LEU A O 1
ATOM 2603 N N . SER A 1 327 ? -9.302 -5.710 34.469 1.00 79.69 327 SER A N 1
ATOM 2604 C CA . SER A 1 327 ? -8.282 -4.714 34.764 1.00 79.69 327 SER A CA 1
ATOM 2605 C C . SER A 1 327 ? -7.992 -3.919 33.507 1.00 79.69 327 SER A C 1
ATOM 2607 O O . SER A 1 327 ? -7.559 -4.461 32.488 1.00 79.69 327 SER A O 1
ATOM 2609 N N . THR A 1 328 ? -8.214 -2.614 33.574 1.00 77.56 328 THR A N 1
ATOM 2610 C CA . THR A 1 328 ? -7.816 -1.700 32.506 1.00 77.56 328 THR A CA 1
ATOM 2611 C C . THR A 1 328 ? -6.345 -1.319 32.668 1.00 77.56 328 THR A C 1
ATOM 2613 O O . THR A 1 328 ? -5.845 -1.162 33.785 1.00 77.56 328 THR A O 1
ATOM 2616 N N . LYS A 1 329 ? -5.637 -1.077 31.559 1.00 70.94 329 LYS A N 1
ATOM 2617 C CA . LYS A 1 329 ? -4.259 -0.543 31.594 1.00 70.94 329 LYS A CA 1
ATOM 2618 C C . LYS A 1 329 ? -4.145 0.812 32.305 1.00 70.94 329 LYS A C 1
ATOM 2620 O O . LYS A 1 329 ? -3.056 1.185 32.724 1.00 70.94 329 LYS A O 1
ATOM 2625 N N . LYS A 1 330 ? -5.260 1.538 32.451 1.00 72.00 330 LYS A N 1
ATOM 2626 C CA . LYS A 1 330 ? -5.340 2.831 33.148 1.00 72.00 330 LYS A CA 1
ATOM 2627 C C . LYS A 1 330 ? -5.593 2.700 34.657 1.00 72.00 330 LYS A C 1
ATOM 2629 O O . LYS A 1 330 ? -5.844 3.699 35.319 1.00 72.00 330 LYS A O 1
ATOM 2634 N N . GLY A 1 331 ? -5.512 1.486 35.209 1.00 76.06 331 GLY A N 1
ATOM 2635 C CA . GLY A 1 331 ? -5.566 1.253 36.654 1.00 76.06 331 GLY A CA 1
ATOM 2636 C C . GLY A 1 331 ? -6.974 1.225 37.254 1.00 76.06 331 GLY A C 1
ATOM 2637 O O . GLY A 1 331 ? -7.102 1.309 38.475 1.00 76.06 331 GLY A O 1
ATOM 2638 N N . VAL A 1 332 ? -8.014 1.102 36.423 1.00 82.88 332 VAL A N 1
ATOM 2639 C CA . VAL A 1 332 ? -9.388 0.807 36.859 1.00 82.88 332 VAL A CA 1
ATOM 2640 C C . VAL A 1 332 ? -9.575 -0.706 36.887 1.00 82.88 332 VAL A C 1
ATOM 2642 O O . VAL A 1 332 ? -9.384 -1.360 35.858 1.00 82.88 332 VAL A O 1
ATOM 2645 N N . ASN A 1 333 ? -9.958 -1.241 38.042 1.00 87.62 333 ASN A N 1
ATOM 2646 C CA . ASN A 1 333 ? -10.343 -2.635 38.224 1.00 87.62 333 ASN A CA 1
ATOM 2647 C C . ASN A 1 333 ? -11.859 -2.722 38.412 1.00 87.62 333 ASN A C 1
ATOM 2649 O O . ASN A 1 333 ? -12.411 -2.006 39.245 1.00 87.62 333 ASN A O 1
ATOM 2653 N N . VAL A 1 334 ? -12.518 -3.599 37.663 1.00 88.81 334 VAL A N 1
ATOM 2654 C CA . VAL A 1 334 ? -13.964 -3.829 37.721 1.00 88.81 334 VAL A CA 1
ATOM 2655 C C . VAL A 1 334 ? -14.211 -5.312 37.964 1.00 88.81 334 VAL A C 1
ATOM 2657 O O . VAL A 1 334 ? -13.924 -6.143 37.109 1.00 88.81 334 VAL A O 1
ATOM 2660 N N . GLY A 1 335 ? -14.723 -5.658 39.139 1.00 89.31 335 GLY A N 1
ATOM 2661 C CA . GLY A 1 335 ? -15.259 -6.983 39.429 1.00 89.31 335 GLY A CA 1
ATOM 2662 C C . GLY A 1 335 ? -16.728 -7.045 39.029 1.00 89.31 335 GLY A C 1
ATOM 2663 O O . GLY A 1 335 ? -17.492 -6.163 39.409 1.00 89.31 335 GLY A O 1
ATOM 2664 N N . MET A 1 336 ? -17.122 -8.069 38.278 1.00 90.31 336 MET A N 1
ATOM 2665 C CA . MET A 1 336 ? -18.522 -8.354 37.951 1.00 90.31 336 MET A CA 1
ATOM 2666 C C . MET A 1 336 ? -18.980 -9.593 38.720 1.00 90.31 336 MET A C 1
ATOM 2668 O O . MET A 1 336 ? -18.285 -10.616 38.703 1.00 90.31 336 MET A O 1
ATOM 2672 N N . ASP A 1 337 ? -20.130 -9.492 39.388 1.00 89.25 337 ASP A N 1
ATOM 2673 C CA . ASP A 1 337 ? -20.751 -10.620 40.087 1.00 89.25 337 ASP A CA 1
ATOM 2674 C C . ASP A 1 337 ? -21.596 -11.478 39.126 1.00 89.25 337 ASP A C 1
ATOM 2676 O O . ASP A 1 337 ? -21.611 -11.240 37.916 1.00 89.25 337 ASP A O 1
ATOM 2680 N N . THR A 1 338 ? -22.289 -12.494 39.636 1.00 87.88 338 THR A N 1
ATOM 2681 C CA . THR A 1 338 ? -23.181 -13.358 38.845 1.00 87.88 338 THR A CA 1
ATOM 2682 C C . THR A 1 338 ? -24.341 -12.584 38.223 1.00 87.88 338 THR A C 1
ATOM 2684 O O . THR A 1 338 ? -24.779 -11.578 38.777 1.00 87.88 338 THR A O 1
ATOM 2687 N N . ASP A 1 339 ? -24.854 -13.065 37.087 1.00 87.31 339 ASP A N 1
ATOM 2688 C CA . ASP A 1 339 ? -26.020 -12.494 36.391 1.00 87.31 339 ASP A CA 1
ATOM 2689 C C . ASP A 1 339 ? -25.898 -10.979 36.114 1.00 87.31 339 ASP A C 1
ATOM 2691 O O . ASP A 1 339 ? -26.860 -10.218 36.208 1.00 87.31 339 ASP A O 1
ATOM 2695 N N . THR A 1 340 ? -24.686 -10.535 35.775 1.00 88.88 340 THR A N 1
ATOM 2696 C CA . THR A 1 340 ? -24.342 -9.130 35.543 1.00 88.88 340 THR A CA 1
ATOM 2697 C C . THR A 1 340 ? -24.036 -8.888 34.069 1.00 88.88 340 THR A C 1
ATOM 2699 O O . THR A 1 340 ? -23.220 -9.586 33.466 1.00 88.88 340 THR A O 1
ATOM 2702 N N . GLU A 1 341 ? -24.661 -7.865 33.482 1.00 90.75 341 GLU A N 1
ATOM 2703 C CA . GLU A 1 341 ? -24.422 -7.432 32.102 1.00 90.75 341 GLU A CA 1
ATOM 2704 C C . GLU A 1 341 ? -23.909 -5.990 32.080 1.00 90.75 341 GLU A C 1
ATOM 2706 O O . GLU A 1 341 ? -24.602 -5.056 32.495 1.00 90.75 341 GLU A O 1
ATOM 2711 N N . ALA A 1 342 ? -22.696 -5.804 31.557 1.00 89.50 342 ALA A N 1
ATOM 2712 C CA . ALA A 1 342 ? -22.062 -4.498 31.430 1.00 89.50 342 ALA A CA 1
ATOM 2713 C C . ALA A 1 342 ? -21.452 -4.310 30.037 1.00 89.50 342 ALA A C 1
ATOM 2715 O O . ALA A 1 342 ? -20.817 -5.209 29.483 1.00 89.50 342 ALA A O 1
ATOM 2716 N N . HIS A 1 343 ? -21.635 -3.120 29.476 1.00 88.94 343 HIS A N 1
ATOM 2717 C CA . HIS A 1 343 ? -21.040 -2.691 28.222 1.00 88.94 343 HIS A CA 1
ATOM 2718 C C . HIS A 1 343 ? -19.898 -1.710 28.491 1.00 88.94 343 HIS A C 1
ATOM 2720 O O . HIS A 1 343 ? -20.069 -0.716 29.192 1.00 88.94 343 HIS A O 1
ATOM 2726 N N . PHE A 1 344 ? -18.725 -1.975 27.932 1.00 85.81 344 PHE A N 1
ATOM 2727 C CA . PHE A 1 344 ? -17.524 -1.173 28.140 1.00 85.81 344 PHE A CA 1
ATOM 2728 C C . PHE A 1 344 ? -17.226 -0.369 26.879 1.00 85.81 344 PHE A C 1
ATOM 2730 O O . PHE A 1 344 ? -16.759 -0.933 25.891 1.00 85.81 344 PHE A O 1
ATOM 2737 N N . PHE A 1 345 ? -17.466 0.944 26.916 1.00 79.00 345 PHE A N 1
ATOM 2738 C CA . PHE A 1 345 ? -17.180 1.842 25.792 1.00 79.00 345 PHE A CA 1
ATOM 2739 C C . PHE A 1 345 ? -15.701 2.226 25.738 1.00 79.00 345 PHE A C 1
ATOM 2741 O O . PHE A 1 345 ? -15.101 2.197 24.674 1.00 79.00 345 PHE A O 1
ATOM 2748 N N . ASP A 1 346 ? -15.111 2.542 26.892 1.00 74.00 346 ASP A N 1
ATOM 2749 C CA . ASP A 1 346 ? -13.737 3.018 27.061 1.00 74.00 346 ASP A CA 1
ATOM 2750 C C . ASP A 1 346 ? -13.235 2.672 28.478 1.00 74.00 346 ASP A C 1
ATOM 2752 O O . ASP A 1 346 ? -14.048 2.413 29.365 1.00 74.00 346 ASP A O 1
ATOM 2756 N N . PRO A 1 347 ? -11.922 2.759 28.778 1.00 78.38 347 PRO A N 1
ATOM 2757 C CA . PRO A 1 347 ? -11.416 2.598 30.148 1.00 78.38 347 PRO A CA 1
ATOM 2758 C C . PRO A 1 347 ? -12.030 3.557 31.179 1.00 78.38 347 PRO A C 1
ATOM 2760 O O . PRO A 1 347 ? -11.953 3.291 32.374 1.00 78.38 347 PRO A O 1
ATOM 2763 N N . TRP A 1 348 ? -12.598 4.675 30.716 1.00 82.38 348 TRP A N 1
ATOM 2764 C CA . TRP A 1 348 ? -13.220 5.715 31.537 1.00 82.38 348 TRP A CA 1
ATOM 2765 C C . TRP A 1 348 ? -14.740 5.780 31.388 1.00 82.38 348 TRP A C 1
ATOM 2767 O O . TRP A 1 348 ? -15.356 6.641 32.005 1.00 82.38 348 TRP A O 1
ATOM 2777 N N . LYS A 1 349 ? -15.354 4.911 30.578 1.00 87.06 349 LYS A N 1
ATOM 2778 C CA . LYS A 1 349 ? -16.799 4.934 30.361 1.00 87.06 349 LYS A CA 1
ATOM 2779 C C . LYS A 1 349 ? -17.359 3.534 30.178 1.00 87.06 349 LYS A C 1
ATOM 2781 O O . LYS A 1 349 ? -16.967 2.802 29.268 1.00 87.06 349 LYS A O 1
ATOM 2786 N N . MET A 1 350 ? -18.328 3.187 31.008 1.00 89.75 350 MET A N 1
ATOM 2787 C CA . MET A 1 350 ? -19.045 1.920 30.931 1.00 89.75 350 MET A CA 1
ATOM 2788 C C . MET A 1 350 ? -20.534 2.127 31.191 1.00 89.75 350 MET A C 1
ATOM 2790 O O . MET A 1 350 ? -20.938 3.127 31.776 1.00 89.75 350 MET A O 1
ATOM 2794 N N . GLN A 1 351 ? -21.343 1.162 30.778 1.00 90.69 351 GLN A N 1
ATOM 2795 C CA . GLN A 1 351 ? -22.761 1.098 31.079 1.00 90.69 351 GLN A CA 1
ATOM 2796 C C . GLN A 1 351 ? -23.079 -0.232 31.748 1.00 90.69 351 GLN A C 1
ATOM 2798 O O . GLN A 1 351 ? -22.883 -1.294 31.160 1.00 90.69 351 GLN A O 1
ATOM 2803 N N . LEU A 1 352 ? -23.595 -0.173 32.968 1.00 91.06 352 LEU A N 1
ATOM 2804 C CA . LEU A 1 352 ? -24.151 -1.320 33.665 1.00 91.06 352 LEU A CA 1
ATOM 2805 C C . LEU A 1 352 ? -25.629 -1.426 33.296 1.00 91.06 352 LEU A C 1
ATOM 2807 O O . LEU A 1 352 ? -26.389 -0.501 33.563 1.00 91.06 352 LEU A O 1
ATOM 2811 N N . LYS A 1 353 ? -26.048 -2.535 32.685 1.00 87.88 353 LYS A N 1
ATOM 2812 C CA . LYS A 1 353 ? -27.469 -2.755 32.384 1.00 87.88 353 LYS A CA 1
ATOM 2813 C C . LYS A 1 353 ? -28.197 -3.381 33.564 1.00 87.88 353 LYS A C 1
ATOM 2815 O O . LYS A 1 353 ? -29.275 -2.932 33.923 1.00 87.88 353 LYS A O 1
ATOM 2820 N N . THR A 1 354 ? -27.609 -4.419 34.150 1.00 89.50 354 THR A N 1
ATOM 2821 C CA . THR A 1 354 ? -28.195 -5.176 35.260 1.00 89.50 354 THR A CA 1
ATOM 2822 C C . THR A 1 354 ? -27.106 -5.922 36.026 1.00 89.50 354 THR A C 1
ATOM 2824 O O . THR A 1 354 ? -26.050 -6.223 35.462 1.00 89.50 354 THR A O 1
ATOM 2827 N N . GLY A 1 355 ? -27.356 -6.204 37.303 1.00 91.25 355 GLY A N 1
ATOM 2828 C CA . GLY A 1 355 ? -26.478 -6.972 38.181 1.00 91.25 355 GLY A CA 1
ATOM 2829 C C . GLY A 1 355 ? -25.644 -6.098 39.111 1.00 91.25 355 GLY A C 1
ATOM 2830 O O . GLY A 1 355 ? -26.047 -4.992 39.478 1.00 91.25 355 GLY A O 1
ATOM 2831 N N . GLN A 1 356 ? -24.488 -6.605 39.535 1.00 92.06 356 GLN A N 1
ATOM 2832 C CA . GLN A 1 356 ? -23.646 -5.950 40.531 1.00 92.06 356 GLN A CA 1
ATOM 2833 C C . GLN A 1 356 ? -22.188 -5.886 40.080 1.00 92.06 356 GLN A C 1
ATOM 2835 O O . GLN A 1 356 ? -21.599 -6.883 39.658 1.00 92.06 356 GLN A O 1
ATOM 2840 N N . ILE A 1 357 ? -21.595 -4.700 40.212 1.00 93.12 357 ILE A N 1
ATOM 2841 C CA . ILE A 1 357 ? -20.185 -4.462 39.919 1.00 93.12 357 ILE A CA 1
ATOM 2842 C C . ILE A 1 357 ? -19.483 -3.777 41.086 1.00 93.12 357 ILE A C 1
ATOM 2844 O O . ILE A 1 357 ? -20.033 -2.892 41.743 1.00 93.12 357 ILE A O 1
ATOM 2848 N N . LEU A 1 358 ? -18.229 -4.158 41.296 1.00 92.50 358 LEU A N 1
ATOM 2849 C CA . LEU A 1 358 ? -17.316 -3.511 42.225 1.00 92.50 358 LEU A CA 1
ATOM 2850 C C . LEU A 1 358 ? -16.206 -2.835 41.428 1.00 92.50 358 LEU A C 1
ATOM 2852 O O . LEU A 1 358 ? -15.425 -3.501 40.753 1.00 92.50 358 LEU A O 1
ATOM 2856 N N . ILE A 1 359 ? -16.117 -1.517 41.516 1.00 92.06 359 ILE A N 1
ATOM 2857 C CA . ILE A 1 359 ? -15.110 -0.722 40.817 1.00 92.06 359 ILE A CA 1
ATOM 2858 C C . ILE A 1 359 ? -14.088 -0.237 41.830 1.00 92.06 359 ILE A C 1
ATOM 2860 O O . ILE A 1 359 ? -14.469 0.293 42.867 1.00 92.06 359 ILE A O 1
ATOM 2864 N N . SER A 1 360 ? -12.801 -0.363 41.519 1.00 89.75 360 SER A N 1
ATOM 2865 C CA . SER A 1 360 ? -11.708 0.199 42.310 1.00 89.75 360 SER A CA 1
ATOM 2866 C C . SER A 1 360 ? -10.693 0.903 41.413 1.00 89.75 360 SER A C 1
ATOM 2868 O O . SER A 1 360 ? -10.255 0.345 40.404 1.00 89.75 360 SER A O 1
ATOM 2870 N N . MET A 1 361 ? -10.304 2.128 41.772 1.00 88.75 361 MET A N 1
ATOM 2871 C CA . MET A 1 361 ? -9.335 2.925 41.018 1.00 88.75 361 MET A CA 1
ATOM 2872 C C . MET A 1 361 ? -8.425 3.770 41.925 1.00 88.75 361 MET A C 1
ATOM 2874 O O . MET A 1 361 ? -8.863 4.348 42.921 1.00 88.75 361 MET A O 1
ATOM 2878 N N . LYS A 1 362 ? -7.142 3.884 41.553 1.00 80.94 362 LYS A N 1
ATOM 2879 C CA . LYS A 1 362 ? -6.103 4.553 42.367 1.00 80.94 362 LYS A CA 1
ATOM 2880 C C . LYS A 1 362 ? -6.074 6.089 42.270 1.00 80.94 362 LYS A C 1
ATOM 2882 O O . LYS A 1 362 ? -5.368 6.717 43.051 1.00 80.94 362 LYS A O 1
ATOM 2887 N N . GLY A 1 363 ? -6.856 6.690 41.373 1.00 76.12 363 GLY A N 1
ATOM 2888 C CA . GLY A 1 363 ? -6.929 8.144 41.179 1.00 76.12 363 GLY A CA 1
ATOM 2889 C C . GLY A 1 363 ? -6.645 8.576 39.741 1.00 76.12 363 GLY A C 1
ATOM 2890 O O . GLY A 1 363 ? -5.710 8.071 39.128 1.00 76.12 363 GLY A O 1
ATOM 2891 N N . SER A 1 364 ? -7.459 9.485 39.201 1.00 79.50 364 SER A N 1
ATOM 2892 C CA . SER A 1 364 ? -7.360 10.000 37.829 1.00 79.50 364 SER A CA 1
ATOM 2893 C C . SER A 1 364 ? -7.884 11.436 37.723 1.00 79.50 364 SER A C 1
ATOM 2895 O O . SER A 1 364 ? -8.852 11.802 38.395 1.00 79.50 364 SER A O 1
ATOM 2897 N N . GLU A 1 365 ? -7.276 12.233 36.841 1.00 75.31 365 GLU A N 1
ATOM 2898 C CA . GLU A 1 365 ? -7.808 13.542 36.431 1.00 75.31 365 GLU A CA 1
ATOM 2899 C C . GLU A 1 365 ? -9.082 13.400 35.587 1.00 75.31 365 GLU A C 1
ATOM 2901 O O . GLU A 1 365 ? -9.990 14.222 35.682 1.00 75.31 365 GLU A O 1
ATOM 2906 N N . ILE A 1 366 ? -9.184 12.320 34.805 1.00 81.12 366 ILE A N 1
ATOM 2907 C CA . ILE A 1 366 ? -10.369 12.003 34.007 1.00 81.12 366 ILE A CA 1
ATOM 2908 C C . ILE A 1 366 ? -11.329 11.179 34.879 1.00 81.12 366 ILE A C 1
ATOM 2910 O O . ILE A 1 366 ? -10.925 10.102 35.336 1.00 81.12 366 ILE A O 1
ATOM 2914 N N . PRO A 1 367 ? -12.575 11.638 35.113 1.00 84.25 367 PRO A N 1
ATOM 2915 C CA . PRO A 1 367 ? -13.555 10.869 35.865 1.00 84.25 367 PRO A CA 1
ATOM 2916 C C . PRO A 1 367 ? -13.962 9.612 35.091 1.00 84.25 367 PRO A C 1
ATOM 2918 O O . PRO A 1 367 ? -14.202 9.652 33.886 1.00 84.25 367 PRO A O 1
ATOM 2921 N N . LEU A 1 368 ? -14.080 8.500 35.807 1.00 88.12 368 LEU A N 1
ATOM 2922 C CA . LEU A 1 368 ? -14.745 7.299 35.327 1.00 88.12 368 LEU A CA 1
ATOM 2923 C C . LEU A 1 368 ? -16.259 7.522 35.363 1.00 88.12 368 LEU A C 1
ATOM 2925 O O . LEU A 1 368 ? -16.810 7.818 36.425 1.00 88.12 368 LEU A O 1
ATOM 2929 N N . GLU A 1 369 ? -16.916 7.353 34.221 1.00 91.12 369 GLU A N 1
ATOM 2930 C CA . GLU A 1 369 ? -18.366 7.431 34.067 1.00 91.12 369 GLU A CA 1
ATOM 2931 C C . GLU A 1 369 ? -18.985 6.029 33.990 1.00 91.12 369 GLU A C 1
ATOM 2933 O O . GLU A 1 369 ? -18.567 5.183 33.194 1.00 91.12 369 GLU A O 1
ATOM 2938 N N . VAL A 1 370 ? -20.010 5.791 34.805 1.00 91.50 370 VAL A N 1
ATOM 2939 C CA . VAL A 1 370 ? -20.820 4.571 34.791 1.00 91.50 370 VAL A CA 1
ATOM 2940 C C . VAL A 1 370 ? -22.267 4.962 34.542 1.00 91.50 370 VAL A C 1
ATOM 2942 O O . VAL A 1 370 ? -22.914 5.553 35.405 1.00 91.50 370 VAL A O 1
ATOM 2945 N N . ASP A 1 371 ? -22.771 4.641 33.358 1.00 90.38 371 ASP A N 1
ATOM 2946 C CA . ASP A 1 371 ? -24.184 4.780 33.026 1.00 90.38 371 ASP A CA 1
ATOM 2947 C C . ASP A 1 371 ? -24.953 3.574 33.587 1.00 90.38 371 ASP A C 1
ATOM 2949 O O . ASP A 1 371 ? -24.566 2.424 33.389 1.00 90.38 371 ASP A O 1
ATOM 2953 N N . THR A 1 372 ? -26.043 3.825 34.301 1.00 90.44 372 THR A N 1
ATOM 2954 C CA . THR A 1 372 ? -26.958 2.799 34.825 1.00 90.44 372 THR A CA 1
ATOM 2955 C C . THR A 1 372 ? -28.370 3.087 34.311 1.00 90.44 372 THR A C 1
ATOM 2957 O O . THR A 1 372 ? -28.606 4.197 33.822 1.00 90.44 372 THR A O 1
ATOM 2960 N N . PRO A 1 373 ? -29.335 2.155 34.421 1.00 84.31 373 PRO A N 1
ATOM 2961 C CA . PRO A 1 373 ? -30.706 2.417 33.984 1.00 84.31 373 PRO A CA 1
ATOM 2962 C C . PRO A 1 373 ? -31.328 3.626 34.693 1.00 84.31 373 PRO A C 1
ATOM 2964 O O . PRO A 1 373 ? -32.168 4.300 34.111 1.00 84.31 373 PRO A O 1
ATOM 2967 N N . ASN A 1 374 ? -30.856 3.940 35.908 1.00 85.38 374 ASN A N 1
ATOM 2968 C CA . ASN A 1 374 ? -31.469 4.929 36.792 1.00 85.38 374 ASN A CA 1
ATOM 2969 C C . ASN A 1 374 ? -30.674 6.231 36.936 1.00 85.38 374 ASN A C 1
ATOM 2971 O O . ASN A 1 374 ? -31.001 7.065 37.780 1.00 85.38 374 ASN A O 1
ATOM 2975 N N . GLY A 1 375 ? -29.606 6.399 36.158 1.00 86.19 375 GLY A N 1
ATOM 2976 C CA . GLY A 1 375 ? -28.782 7.604 36.173 1.00 86.19 375 GLY A CA 1
ATOM 2977 C C . GLY A 1 375 ? -27.305 7.327 35.914 1.00 86.19 375 GLY A C 1
ATOM 2978 O O . GLY A 1 375 ? -26.896 6.194 35.651 1.00 86.19 375 GLY A O 1
ATOM 2979 N N . ARG A 1 376 ? -26.490 8.380 35.994 1.00 90.44 376 ARG A N 1
ATOM 2980 C CA . ARG A 1 376 ? -25.048 8.330 35.710 1.00 90.44 376 ARG A CA 1
ATOM 2981 C C . ARG A 1 376 ? -24.234 8.537 36.979 1.00 90.44 376 ARG A C 1
ATOM 2983 O O . ARG A 1 376 ? -24.555 9.385 37.801 1.00 90.44 376 ARG A O 1
ATOM 2990 N N . ILE A 1 377 ? -23.146 7.795 37.121 1.00 92.00 377 ILE A N 1
ATOM 2991 C CA . ILE A 1 377 ? -22.242 7.866 38.271 1.00 92.00 377 ILE A CA 1
ATOM 2992 C C . ILE A 1 377 ? -20.867 8.302 37.771 1.00 92.00 377 ILE A C 1
ATOM 2994 O O . ILE A 1 377 ? -20.358 7.748 36.799 1.00 92.00 377 ILE A O 1
ATOM 2998 N N . ARG A 1 378 ? -20.252 9.282 38.434 1.00 91.94 378 ARG A N 1
ATOM 2999 C CA . ARG A 1 378 ? -18.893 9.761 38.149 1.00 91.94 378 ARG A CA 1
ATOM 3000 C C . ARG A 1 378 ? -17.990 9.580 39.357 1.00 91.94 378 ARG A C 1
ATOM 3002 O O . ARG A 1 378 ? -18.364 9.972 40.461 1.00 91.94 378 ARG A O 1
ATOM 3009 N N . MET A 1 379 ? -16.788 9.051 39.157 1.00 90.38 379 MET A N 1
ATOM 3010 C CA . MET A 1 379 ? -15.780 8.957 40.217 1.00 90.38 379 MET A CA 1
ATOM 3011 C C . MET A 1 379 ? -14.372 9.240 39.696 1.00 90.38 379 MET A C 1
ATOM 3013 O O . MET A 1 379 ? -14.042 8.894 38.567 1.00 90.38 379 MET A O 1
ATOM 3017 N N . ASN A 1 380 ? -13.518 9.814 40.540 1.00 86.44 380 ASN A N 1
ATOM 3018 C CA . ASN A 1 380 ? -12.122 10.102 40.189 1.00 86.44 380 ASN A CA 1
ATOM 3019 C C . ASN A 1 380 ? -11.124 9.233 40.955 1.00 86.44 380 ASN A C 1
ATOM 3021 O O . ASN A 1 380 ? -9.970 9.141 40.547 1.00 86.44 380 ASN A O 1
ATOM 3025 N N . LYS A 1 381 ? -11.525 8.643 42.087 1.00 89.19 381 LYS A N 1
ATOM 3026 C CA . LYS A 1 381 ? -10.690 7.783 42.935 1.00 89.19 381 LYS A CA 1
ATOM 3027 C C . LYS A 1 381 ? -11.554 6.957 43.888 1.00 89.19 381 LYS A C 1
ATOM 3029 O O . LYS A 1 381 ? -12.641 7.405 44.249 1.00 89.19 381 LYS A O 1
ATOM 3034 N N . GLY A 1 382 ? -11.022 5.832 44.361 1.00 88.94 382 GLY A N 1
ATOM 3035 C CA . GLY A 1 382 ? -11.632 5.032 45.423 1.00 88.94 382 GLY A CA 1
ATOM 3036 C C . GLY A 1 382 ? -12.306 3.756 44.924 1.00 88.94 382 GLY A C 1
ATOM 3037 O O . GLY A 1 382 ? -11.997 3.267 43.835 1.00 88.94 382 GLY A O 1
ATOM 3038 N N . THR A 1 383 ? -13.199 3.211 45.748 1.00 91.12 383 THR A N 1
ATOM 3039 C CA . THR A 1 383 ? -13.905 1.952 45.500 1.00 91.12 383 THR A CA 1
ATOM 3040 C C . THR A 1 383 ? -15.410 2.152 45.646 1.00 91.12 383 THR A C 1
ATOM 3042 O O . THR A 1 383 ? -15.879 2.563 46.709 1.00 91.12 383 THR A O 1
ATOM 3045 N N . LEU A 1 384 ? -16.170 1.820 44.600 1.00 91.56 384 LEU A N 1
ATOM 3046 C CA . LEU A 1 384 ? -17.633 1.857 44.601 1.00 91.56 384 LEU A CA 1
ATOM 3047 C C . LEU A 1 384 ? -18.218 0.476 44.327 1.00 91.56 384 LEU A C 1
ATOM 3049 O O . LEU A 1 384 ? -17.780 -0.220 43.412 1.00 91.56 384 LEU A O 1
ATOM 3053 N N . ASN A 1 385 ? -19.259 0.127 45.074 1.00 93.44 385 ASN A N 1
ATOM 3054 C CA . ASN A 1 385 ? -20.139 -0.990 44.757 1.00 93.44 385 ASN A CA 1
ATOM 3055 C C . ASN A 1 385 ? -21.418 -0.439 44.116 1.00 93.44 385 ASN A C 1
ATOM 3057 O O . ASN A 1 385 ? -22.059 0.442 44.689 1.00 93.44 385 ASN A O 1
ATOM 3061 N N . ILE A 1 386 ? -21.775 -0.937 42.936 1.00 91.94 386 ILE A N 1
ATOM 3062 C CA . ILE A 1 386 ? -22.954 -0.500 42.184 1.00 91.94 386 ILE A CA 1
ATOM 3063 C C . ILE A 1 386 ? -23.804 -1.730 41.898 1.00 91.94 386 ILE A C 1
ATOM 3065 O O . ILE A 1 386 ? -23.344 -2.668 41.250 1.00 91.94 386 ILE A O 1
ATOM 3069 N N . GLN A 1 387 ? -25.048 -1.714 42.362 1.00 92.25 387 GLN A N 1
ATOM 3070 C CA . GLN A 1 387 ? -26.025 -2.767 42.123 1.00 92.25 387 GLN A CA 1
ATOM 3071 C C . GLN A 1 387 ? -27.205 -2.187 41.344 1.00 92.25 387 GLN A C 1
ATOM 3073 O O . GLN A 1 387 ? -27.975 -1.404 41.893 1.00 92.25 387 GLN A O 1
ATOM 3078 N N . ALA A 1 388 ? -27.352 -2.570 40.078 1.00 88.88 388 ALA A N 1
ATOM 3079 C CA . ALA A 1 388 ? -28.438 -2.131 39.210 1.00 88.88 388 ALA A CA 1
ATOM 3080 C C . ALA A 1 388 ? -29.488 -3.238 39.047 1.00 88.88 388 ALA A C 1
ATOM 3082 O O . ALA A 1 388 ? -29.175 -4.366 38.663 1.00 88.88 388 ALA A O 1
ATOM 3083 N N . LYS A 1 389 ? -30.744 -2.892 39.320 1.00 83.44 389 LYS A N 1
ATOM 3084 C CA . LYS A 1 389 ? -31.944 -3.683 39.023 1.00 83.44 389 LYS A CA 1
ATOM 3085 C C . LYS A 1 389 ? -32.924 -2.815 38.234 1.00 83.44 389 LYS A C 1
ATOM 3087 O O . LYS A 1 389 ? -32.800 -1.594 38.261 1.00 83.44 389 LYS A O 1
ATOM 3092 N N . ASP A 1 390 ? -33.919 -3.439 37.607 1.00 73.50 390 ASP A N 1
ATOM 3093 C CA . ASP A 1 390 ? -34.832 -2.812 36.633 1.00 73.50 390 ASP A CA 1
ATOM 3094 C C . ASP A 1 390 ? -35.424 -1.455 37.053 1.00 73.50 390 ASP A C 1
ATOM 3096 O O . ASP A 1 390 ? -35.630 -0.591 36.209 1.00 73.50 390 ASP A O 1
ATOM 3100 N N . ILE A 1 391 ? -35.692 -1.255 38.348 1.00 75.25 391 ILE A N 1
ATOM 3101 C CA . ILE A 1 391 ? -36.350 -0.043 38.872 1.00 75.25 391 ILE A CA 1
ATOM 3102 C C . ILE A 1 391 ? -35.459 0.703 39.873 1.00 75.25 391 ILE A C 1
ATOM 3104 O O . ILE A 1 391 ? -35.661 1.885 40.148 1.00 75.25 391 ILE A O 1
ATOM 3108 N N . VAL A 1 392 ? -34.430 0.051 40.421 1.00 85.56 392 VAL A N 1
ATOM 3109 C CA . VAL A 1 392 ? -33.612 0.598 41.513 1.00 85.56 392 VAL A CA 1
ATOM 3110 C C . VAL A 1 392 ? -32.136 0.310 41.278 1.00 85.56 392 VAL A C 1
ATOM 3112 O O . VAL A 1 392 ? -31.737 -0.838 41.099 1.00 85.56 392 VAL A O 1
ATOM 3115 N N . THR A 1 393 ? -31.314 1.352 41.382 1.00 88.25 393 THR A N 1
ATOM 3116 C CA . THR A 1 393 ? -29.857 1.252 41.417 1.00 88.25 393 THR A CA 1
ATOM 3117 C C . THR A 1 393 ? -29.355 1.696 42.784 1.00 88.25 393 THR A C 1
ATOM 3119 O O . THR A 1 393 ? -29.644 2.803 43.230 1.00 88.25 393 THR A O 1
ATOM 3122 N N . ILE A 1 394 ? -28.619 0.830 43.473 1.00 90.50 394 ILE A N 1
ATOM 3123 C CA . ILE A 1 394 ? -27.998 1.123 44.766 1.00 90.50 394 ILE A CA 1
ATOM 3124 C C . ILE A 1 394 ? -26.514 1.377 44.526 1.00 90.50 394 ILE A C 1
ATOM 3126 O O . ILE A 1 394 ? -25.822 0.546 43.938 1.00 90.50 394 ILE A O 1
ATOM 3130 N N . VAL A 1 395 ? -26.029 2.524 44.991 1.00 90.44 395 VAL A N 1
ATOM 3131 C CA . VAL A 1 395 ? -24.620 2.912 44.900 1.00 90.44 395 VAL A CA 1
ATOM 3132 C C . VAL A 1 395 ? -24.062 3.064 46.303 1.00 90.44 395 VAL A C 1
ATOM 3134 O O . VAL A 1 395 ? -24.554 3.883 47.076 1.00 90.44 395 VAL A O 1
ATOM 3137 N N . THR A 1 396 ? -23.014 2.310 46.621 1.00 92.00 396 THR A N 1
ATOM 3138 C CA . THR A 1 396 ? -22.330 2.356 47.918 1.00 92.00 396 THR A CA 1
ATOM 3139 C C . THR A 1 396 ? -20.885 2.791 47.724 1.00 92.00 396 THR A C 1
ATOM 3141 O O . THR A 1 396 ? -20.114 2.127 47.024 1.00 92.00 396 THR A O 1
ATOM 3144 N N . ALA A 1 397 ? -20.501 3.895 48.364 1.00 90.69 397 ALA A N 1
ATOM 3145 C CA . ALA A 1 397 ? -19.126 4.374 48.366 1.00 90.69 397 ALA A CA 1
ATOM 3146 C C . ALA A 1 397 ? -18.340 3.708 49.496 1.00 90.69 397 ALA A C 1
ATOM 3148 O O . ALA A 1 397 ? -18.454 4.095 50.656 1.00 90.69 397 ALA A O 1
ATOM 3149 N N . VAL A 1 398 ? -17.548 2.689 49.154 1.00 88.50 398 VAL A N 1
ATOM 3150 C CA . VAL A 1 398 ? -16.726 1.947 50.124 1.00 88.50 398 VAL A CA 1
ATOM 3151 C C . VAL A 1 398 ? -15.525 2.785 50.554 1.00 88.50 398 VAL A C 1
ATOM 3153 O O . VAL A 1 398 ? -15.201 2.829 51.733 1.00 88.50 398 VAL A O 1
ATOM 3156 N N . ASN A 1 399 ? -14.876 3.453 49.599 1.00 87.81 399 ASN A N 1
ATOM 3157 C CA . ASN A 1 399 ? -13.771 4.378 49.839 1.00 87.81 399 ASN A CA 1
ATOM 3158 C C . ASN A 1 399 ? -13.808 5.482 48.774 1.00 87.81 399 ASN A C 1
ATOM 3160 O O . ASN A 1 399 ? -14.008 5.173 47.598 1.00 87.81 399 ASN A O 1
ATOM 3164 N N . GLY A 1 400 ? -13.608 6.745 49.152 1.00 86.69 400 GLY A N 1
ATOM 3165 C CA . GLY A 1 400 ? -13.637 7.875 48.223 1.00 86.69 400 GLY A CA 1
ATOM 3166 C C . GLY A 1 400 ? -15.031 8.474 48.018 1.00 86.69 400 GLY A C 1
ATOM 3167 O O . GLY A 1 400 ? -15.958 8.236 48.787 1.00 86.69 400 GLY A O 1
ATOM 3168 N N . ALA A 1 401 ? -15.171 9.313 46.990 1.00 86.50 401 ALA A N 1
ATOM 3169 C CA . ALA A 1 401 ? -16.404 10.045 46.714 1.00 86.50 401 ALA A CA 1
ATOM 3170 C C . ALA A 1 401 ? -16.838 9.861 45.260 1.00 86.50 401 ALA A C 1
ATOM 3172 O O . ALA A 1 401 ? -16.004 9.775 44.355 1.00 86.50 401 ALA A O 1
ATOM 3173 N N . ALA A 1 402 ? -18.150 9.860 45.050 1.00 88.50 402 ALA A N 1
ATOM 3174 C CA . ALA A 1 402 ? -18.766 9.775 43.736 1.00 88.50 402 ALA A CA 1
ATOM 3175 C C . ALA A 1 402 ? -19.801 10.882 43.555 1.00 88.50 402 ALA A C 1
ATOM 3177 O O . ALA A 1 402 ? -20.401 11.354 44.519 1.00 88.50 402 ALA A O 1
ATOM 3178 N N . THR A 1 403 ? -20.020 11.285 42.312 1.00 89.94 403 THR A N 1
ATOM 3179 C CA . THR A 1 403 ? -21.086 12.215 41.936 1.00 89.94 403 THR A CA 1
ATOM 3180 C C . THR A 1 403 ? -22.150 11.429 41.189 1.00 89.94 403 THR A C 1
ATOM 3182 O O . THR A 1 403 ? -21.847 10.760 40.203 1.00 89.94 403 THR A O 1
ATOM 3185 N N . LEU A 1 404 ? -23.378 11.470 41.689 1.00 89.31 404 LEU A N 1
ATOM 3186 C CA . LEU A 1 404 ? -24.544 10.806 41.123 1.00 89.31 404 LEU A CA 1
ATOM 3187 C C . LEU A 1 404 ? -25.360 11.845 40.358 1.00 89.31 404 LEU A C 1
ATOM 3189 O O . LEU A 1 404 ? -25.693 12.887 40.910 1.00 89.31 404 LEU A O 1
ATOM 3193 N N . LEU A 1 405 ? -25.672 11.556 39.105 1.00 86.31 405 LEU A N 1
ATOM 3194 C CA . LEU A 1 405 ? -26.511 12.357 38.223 1.00 86.31 405 LEU A CA 1
ATOM 3195 C C . LEU A 1 405 ? -27.847 11.625 38.061 1.00 86.31 405 LEU A C 1
ATOM 3197 O O . LEU A 1 405 ? -27.903 10.598 37.378 1.00 86.31 405 LEU A O 1
ATOM 3201 N N . ILE A 1 406 ? -28.898 12.134 38.706 1.00 84.25 406 ILE A N 1
ATOM 3202 C CA . ILE A 1 406 ? -30.253 11.555 38.717 1.00 84.25 406 ILE A CA 1
ATOM 3203 C C . ILE A 1 406 ? -31.210 12.620 38.186 1.00 84.25 406 ILE A C 1
ATOM 3205 O O . ILE A 1 406 ? -31.278 13.694 38.767 1.00 84.25 406 ILE A O 1
ATOM 3209 N N . GLU A 1 407 ? -31.909 12.353 37.080 1.00 77.62 407 GLU A N 1
ATOM 3210 C CA . GLU A 1 407 ? -32.905 13.279 36.495 1.00 77.62 407 GLU A CA 1
ATOM 3211 C C . GLU A 1 407 ? -32.414 14.737 36.303 1.00 77.62 407 GLU A C 1
ATOM 3213 O O . GLU A 1 407 ? -33.197 15.679 36.291 1.00 77.62 407 GLU A O 1
ATOM 3218 N N . GLY A 1 408 ? -31.102 14.936 36.120 1.00 70.50 408 GLY A N 1
ATOM 3219 C CA . GLY A 1 408 ? -30.485 16.258 35.951 1.00 70.50 408 GLY A CA 1
ATOM 3220 C C . GLY A 1 408 ? -29.969 16.911 37.240 1.00 70.50 408 GLY A C 1
ATOM 3221 O O . GLY A 1 408 ? -29.268 17.916 37.153 1.00 70.50 408 GLY A O 1
ATOM 3222 N N . GLU A 1 409 ? -30.227 16.329 38.414 1.00 80.62 409 GLU A N 1
ATOM 3223 C CA . GLU A 1 409 ? -29.633 16.761 39.683 1.00 80.62 409 GLU A CA 1
ATOM 3224 C C . GLU A 1 409 ? -28.301 16.054 39.963 1.00 80.62 409 GLU A C 1
ATOM 3226 O O . GLU A 1 409 ? -28.184 14.830 39.841 1.00 80.62 409 GLU A O 1
ATOM 3231 N N . GLU A 1 410 ? -27.303 16.820 40.412 1.00 86.44 410 GLU A N 1
ATOM 3232 C CA . GLU A 1 410 ? -26.041 16.285 40.926 1.00 86.44 410 GLU A CA 1
ATOM 3233 C C . GLU A 1 410 ? -26.103 16.090 42.445 1.00 86.44 410 GLU A C 1
ATOM 3235 O O . GLU A 1 410 ? -26.236 17.041 43.217 1.00 86.44 410 GLU A O 1
ATOM 3240 N N . LYS A 1 411 ? -25.939 14.845 42.898 1.00 87.69 411 LYS A N 1
ATOM 3241 C CA . LYS A 1 411 ? -25.823 14.486 44.316 1.00 87.69 411 LYS A CA 1
ATOM 3242 C C . LYS A 1 411 ? -24.458 13.886 44.603 1.00 87.69 411 LYS A C 1
ATOM 3244 O O . LYS A 1 411 ? -24.032 12.918 43.978 1.00 87.69 411 LYS A O 1
ATOM 3249 N N . LYS A 1 412 ? -23.765 14.439 45.597 1.00 89.44 412 LYS A N 1
ATOM 3250 C CA . LYS A 1 412 ? -22.451 13.945 46.017 1.00 89.44 412 LYS A CA 1
ATOM 3251 C C . LYS A 1 412 ? -22.603 12.825 47.045 1.00 89.44 412 LYS A C 1
ATOM 3253 O O . LYS A 1 412 ? -23.143 13.037 48.129 1.00 89.44 412 LYS A O 1
ATOM 3258 N N . LEU A 1 413 ? -22.079 11.648 46.723 1.00 89.38 413 LEU A N 1
ATOM 3259 C CA . LEU A 1 413 ? -21.980 10.509 47.624 1.00 89.38 413 LEU A CA 1
ATOM 3260 C C . LEU A 1 413 ? -20.601 10.503 48.290 1.00 89.38 413 LEU A C 1
ATOM 3262 O O . LEU A 1 413 ? -19.571 10.459 47.615 1.00 89.38 413 LEU A O 1
ATOM 3266 N N . LEU A 1 414 ? -20.595 10.567 49.618 1.00 89.81 414 LEU A N 1
ATOM 3267 C CA . LEU A 1 414 ? -19.383 10.513 50.432 1.00 89.81 414 LEU A CA 1
ATOM 3268 C C . LEU A 1 414 ? -19.090 9.081 50.885 1.00 89.81 414 LEU A C 1
ATOM 3270 O O . LEU A 1 414 ? -19.983 8.236 50.923 1.00 89.81 414 LEU A O 1
ATOM 3274 N N . GLU A 1 415 ? -17.839 8.848 51.260 1.00 89.88 415 GLU A N 1
ATOM 3275 C CA . GLU A 1 415 ? -17.344 7.577 51.781 1.00 89.88 415 GLU A CA 1
ATOM 3276 C C . GLU A 1 415 ? -18.191 7.040 52.945 1.00 89.88 415 GLU A C 1
ATOM 3278 O O . GLU A 1 415 ? -18.672 7.796 53.792 1.00 89.88 415 GLU A O 1
ATOM 3283 N N . GLY A 1 416 ? -18.397 5.722 52.963 1.00 85.06 416 GLY A N 1
ATOM 3284 C CA . GLY A 1 416 ? -19.189 5.017 53.970 1.00 85.06 416 GLY A CA 1
ATOM 3285 C C . GLY A 1 416 ? -20.703 5.182 53.817 1.00 85.06 416 GLY A C 1
ATOM 3286 O O . GLY A 1 416 ? -21.455 4.672 54.645 1.00 85.06 416 GLY A O 1
ATOM 3287 N N . ARG A 1 417 ? -21.178 5.884 52.780 1.00 88.50 417 ARG A N 1
ATOM 3288 C CA . ARG A 1 417 ? -22.609 6.096 52.527 1.00 88.50 417 ARG A CA 1
ATOM 3289 C C . ARG A 1 417 ? -23.103 5.289 51.333 1.00 88.50 417 ARG A C 1
ATOM 3291 O O . ARG A 1 417 ? -22.356 4.961 50.410 1.00 88.50 417 ARG A O 1
ATOM 3298 N N . GLN A 1 418 ? -24.406 5.029 51.345 1.00 90.69 418 GLN A N 1
ATOM 3299 C CA . GLN A 1 418 ? -25.142 4.452 50.227 1.00 90.69 418 GLN A CA 1
ATOM 3300 C C . GLN A 1 418 ? -26.225 5.415 49.745 1.00 90.69 418 GLN A C 1
ATOM 3302 O O . GLN A 1 418 ? -26.774 6.189 50.532 1.00 90.69 418 GLN A O 1
ATOM 3307 N N . HIS A 1 419 ? -26.544 5.352 48.458 1.00 89.38 419 HIS A N 1
ATOM 3308 C CA . HIS A 1 419 ? -27.652 6.080 47.862 1.00 89.38 419 HIS A CA 1
ATOM 3309 C C . HIS A 1 419 ? -28.460 5.162 46.952 1.00 89.38 419 HIS A C 1
ATOM 3311 O O . HIS A 1 419 ? -27.901 4.360 46.203 1.00 89.38 419 HIS A O 1
ATOM 3317 N N . LYS A 1 420 ? -29.783 5.298 47.023 1.00 88.00 420 LYS A N 1
ATOM 3318 C CA . LYS A 1 420 ? -30.735 4.558 46.202 1.00 88.00 420 LYS A CA 1
ATOM 3319 C C . LYS A 1 420 ? -31.245 5.496 45.111 1.00 88.00 420 LYS A C 1
ATOM 3321 O O . LYS A 1 420 ? -31.866 6.506 45.415 1.00 88.00 420 LYS A O 1
ATOM 3326 N N . MET A 1 421 ? -30.961 5.157 43.862 1.00 83.62 421 MET A N 1
ATOM 3327 C CA . MET A 1 421 ? -31.436 5.851 42.669 1.00 83.62 421 MET A CA 1
ATOM 3328 C C . MET A 1 421 ? -32.640 5.080 42.121 1.00 83.62 421 MET A C 1
ATOM 3330 O O . MET A 1 421 ? -32.498 3.916 41.735 1.00 83.62 421 MET A O 1
ATOM 3334 N N . SER A 1 422 ? -33.816 5.695 42.075 1.00 79.44 422 SER A N 1
ATOM 3335 C CA . SER A 1 422 ? -35.004 5.150 41.409 1.00 79.44 422 SER A CA 1
ATOM 3336 C C . SER A 1 422 ? -35.540 6.160 40.409 1.00 79.44 422 SER A C 1
ATOM 3338 O O . SER A 1 422 ? -35.534 7.357 40.683 1.00 79.44 422 SER A O 1
ATOM 3340 N N . ILE A 1 423 ? -35.992 5.666 39.259 1.00 64.50 423 ILE A N 1
ATOM 3341 C CA . ILE A 1 423 ? -36.800 6.454 38.329 1.00 64.50 423 ILE A CA 1
ATOM 3342 C C . ILE A 1 423 ? -38.252 6.200 38.733 1.00 64.50 423 ILE A C 1
ATOM 3344 O O . ILE A 1 423 ? -38.727 5.068 38.648 1.00 64.50 423 ILE A O 1
ATOM 3348 N N . GLY A 1 424 ? -38.921 7.234 39.240 1.00 60.81 424 GLY A N 1
ATOM 3349 C CA . GLY A 1 424 ? -40.256 7.139 39.834 1.00 60.81 424 GLY A CA 1
ATOM 3350 C C . GLY A 1 424 ? -40.264 7.148 41.369 1.00 60.81 424 GLY A C 1
ATOM 3351 O O . GLY A 1 424 ? -39.284 6.790 42.031 1.00 60.81 424 GLY A O 1
ATOM 3352 N N . GLY A 1 425 ? -41.390 7.608 41.923 1.00 56.34 425 GLY A N 1
ATOM 3353 C CA . GLY A 1 425 ? -41.641 7.673 43.364 1.00 56.34 425 GLY A CA 1
ATOM 3354 C C . GLY A 1 425 ? -41.915 6.301 43.986 1.00 56.34 425 GLY A C 1
ATOM 3355 O O . GLY A 1 425 ? -42.137 5.313 43.285 1.00 56.34 425 GLY A O 1
ATOM 3356 N N . GLU A 1 426 ? -41.899 6.230 45.316 1.00 57.88 426 GLU A N 1
ATOM 3357 C CA . GLU A 1 426 ? -42.294 5.010 46.024 1.00 57.88 426 GLU A CA 1
ATOM 3358 C C . GLU A 1 426 ? -43.796 4.740 45.816 1.00 57.88 426 GLU A C 1
ATOM 3360 O O . GLU A 1 426 ? -44.581 5.692 45.789 1.00 57.88 426 GLU A O 1
ATOM 3365 N N . PRO A 1 427 ? -44.229 3.477 45.644 1.00 52.75 427 PRO A N 1
ATOM 3366 C CA . PRO A 1 427 ? -45.648 3.155 45.591 1.00 52.75 427 PRO A CA 1
ATOM 3367 C C . PRO A 1 427 ? -46.311 3.601 46.897 1.00 52.75 427 PRO A C 1
ATOM 3369 O O . PRO A 1 427 ? -45.920 3.179 47.984 1.00 52.75 427 PRO A O 1
ATOM 3372 N N . VAL A 1 428 ? -47.293 4.489 46.780 1.00 64.69 428 VAL A N 1
ATOM 3373 C CA . VAL A 1 428 ? -48.012 5.059 47.919 1.00 64.69 428 VAL A CA 1
ATOM 3374 C C . VAL A 1 428 ? -49.210 4.173 48.253 1.00 64.69 428 VAL A C 1
ATOM 3376 O O . VAL A 1 428 ? -49.948 3.767 47.354 1.00 64.69 428 VAL A O 1
ATOM 3379 N N . ASP A 1 429 ? -49.423 3.888 49.540 1.00 73.75 429 ASP A N 1
ATOM 3380 C CA . ASP A 1 429 ? -50.648 3.237 50.009 1.00 73.75 429 ASP A CA 1
ATOM 3381 C C . ASP A 1 429 ? -51.827 4.215 49.899 1.00 73.75 429 ASP A C 1
ATOM 3383 O O . ASP A 1 429 ? -52.021 5.109 50.727 1.00 73.75 429 ASP A O 1
ATOM 3387 N N . ILE A 1 430 ? -52.611 4.047 48.836 1.00 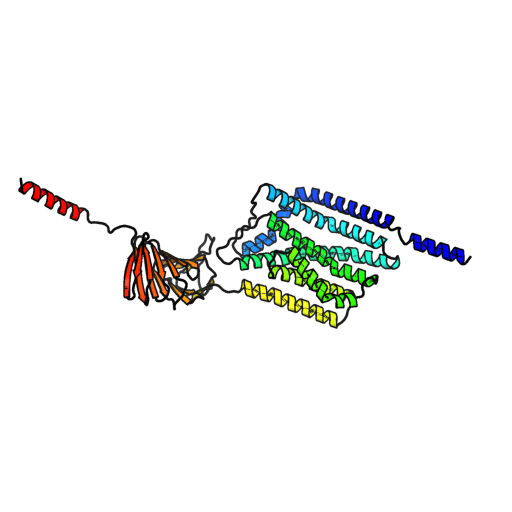73.25 430 ILE A N 1
ATOM 3388 C CA . ILE A 1 430 ? -53.783 4.874 48.542 1.00 73.25 430 ILE A CA 1
ATOM 3389 C C . ILE A 1 430 ? -54.832 4.740 49.662 1.00 73.25 430 ILE A C 1
ATOM 3391 O O . ILE A 1 430 ? -55.510 5.716 49.975 1.00 73.25 430 ILE A O 1
ATOM 3395 N N . GLY A 1 431 ? -54.931 3.577 50.319 1.00 77.50 431 GLY A N 1
ATOM 3396 C CA . GLY A 1 431 ? -55.888 3.337 51.401 1.00 77.50 431 GLY A CA 1
ATOM 3397 C C . GLY A 1 431 ? -55.593 4.170 52.648 1.00 77.50 431 GLY A C 1
ATOM 3398 O O . GLY A 1 431 ? -56.509 4.717 53.260 1.00 77.50 431 GLY A O 1
ATOM 3399 N N . ALA A 1 432 ? -54.313 4.353 52.983 1.00 75.31 432 ALA A N 1
ATOM 3400 C CA . ALA A 1 432 ? -53.900 5.229 54.078 1.00 75.31 432 ALA A CA 1
ATOM 3401 C C . ALA A 1 432 ? -54.249 6.706 53.808 1.00 75.31 432 ALA A C 1
ATOM 3403 O O . ALA A 1 432 ? -54.676 7.417 54.719 1.00 75.31 432 ALA A O 1
ATOM 3404 N N . ILE A 1 433 ? -54.122 7.158 52.555 1.00 73.69 433 ILE A N 1
ATOM 3405 C CA . ILE A 1 433 ? -54.482 8.525 52.144 1.00 73.69 433 ILE A CA 1
ATOM 3406 C C . ILE A 1 433 ? -55.998 8.729 52.162 1.00 73.69 433 ILE A C 1
ATOM 3408 O O . ILE A 1 433 ? -56.464 9.763 52.640 1.00 73.69 433 ILE A O 1
ATOM 3412 N N . ILE A 1 434 ? -56.769 7.746 51.688 1.00 78.38 434 ILE A N 1
ATOM 3413 C CA . ILE A 1 434 ? -58.236 7.800 51.707 1.00 78.38 434 ILE A CA 1
ATOM 3414 C C . ILE A 1 434 ? -58.744 7.852 53.152 1.00 78.38 434 ILE A C 1
ATOM 3416 O O . ILE A 1 434 ? -59.476 8.781 53.487 1.00 78.38 434 ILE A O 1
ATOM 3420 N N . ASN A 1 435 ? -58.274 6.963 54.035 1.00 78.81 435 ASN A N 1
ATOM 3421 C CA . ASN A 1 435 ? -58.657 6.963 55.454 1.00 78.81 435 ASN A CA 1
ATOM 3422 C C . ASN A 1 435 ? -58.307 8.281 56.162 1.00 78.81 435 ASN A C 1
ATOM 3424 O O . ASN A 1 435 ? -59.081 8.788 56.974 1.00 78.81 435 ASN A O 1
ATOM 3428 N N . TRP A 1 436 ? -57.145 8.864 55.850 1.00 77.56 436 TRP A N 1
ATOM 3429 C CA . TRP A 1 436 ? -56.774 10.187 56.351 1.00 77.56 436 TRP A CA 1
ATOM 3430 C C . TRP A 1 436 ? -57.721 11.283 55.835 1.00 77.56 436 TRP A C 1
ATOM 3432 O O . TRP A 1 436 ? -58.137 12.142 56.612 1.00 77.56 436 TRP A O 1
ATOM 3442 N N . SER A 1 437 ? -58.108 11.236 54.555 1.00 75.00 437 SER A N 1
ATOM 3443 C CA . SER A 1 437 ? -59.031 12.209 53.959 1.00 75.00 437 SER A CA 1
ATOM 3444 C C . SER A 1 437 ? -60.458 12.104 54.514 1.00 75.00 437 SER A C 1
ATOM 3446 O O . SER A 1 437 ? -61.069 13.126 54.824 1.00 75.00 437 SER A O 1
ATOM 3448 N N . GLU A 1 438 ? -60.970 10.893 54.743 1.00 75.25 438 GLU A N 1
ATOM 3449 C CA . GLU A 1 438 ? -62.295 10.664 55.334 1.00 75.25 438 GLU A CA 1
ATOM 3450 C C . GLU A 1 438 ? -62.363 11.141 56.792 1.00 75.25 438 GLU A C 1
ATOM 3452 O O . GLU A 1 438 ? -63.371 11.715 57.214 1.00 75.25 438 GLU A O 1
ATOM 3457 N N . GLY A 1 439 ? -61.265 11.003 57.545 1.00 69.88 439 GLY A N 1
ATOM 3458 C CA . GLY A 1 439 ? -61.129 11.546 58.901 1.00 69.88 439 GLY A CA 1
ATOM 3459 C C . GLY A 1 439 ? -61.121 13.081 58.977 1.00 69.88 439 GLY A C 1
ATOM 3460 O O . GLY A 1 439 ? -61.406 13.650 60.032 1.00 69.88 439 GLY A O 1
ATOM 3461 N N . ILE A 1 440 ? -60.806 13.768 57.873 1.00 68.50 440 ILE A N 1
ATOM 3462 C CA . ILE A 1 440 ? -60.882 15.235 57.766 1.00 68.50 440 ILE A CA 1
ATOM 3463 C C . ILE A 1 440 ? -62.307 15.679 57.417 1.00 68.50 440 ILE A C 1
ATOM 3465 O O . ILE A 1 440 ? -62.798 16.653 57.986 1.00 68.50 440 ILE A O 1
ATOM 3469 N N . VAL A 1 441 ? -62.987 14.956 56.522 1.00 60.62 441 VAL A N 1
ATOM 3470 C CA . VAL A 1 441 ? -64.364 15.275 56.104 1.00 60.62 441 VAL A CA 1
ATOM 3471 C C . VAL A 1 441 ? -65.355 15.052 57.251 1.00 60.62 441 VAL A C 1
ATOM 3473 O O . VAL A 1 441 ? -66.189 15.909 57.519 1.00 60.62 441 VAL A O 1
ATOM 3476 N N . THR A 1 442 ? -65.201 13.972 58.017 1.00 58.09 442 THR A N 1
ATOM 3477 C CA . THR A 1 442 ? -66.056 13.689 59.186 1.00 58.09 442 THR A CA 1
ATOM 3478 C C . THR A 1 442 ? -65.936 14.738 60.296 1.00 58.09 442 THR A C 1
ATOM 3480 O O . THR A 1 442 ? -66.945 15.138 60.868 1.00 58.09 442 THR A O 1
ATOM 3483 N N . LYS A 1 443 ? -64.737 15.279 60.549 1.00 55.66 443 LYS A N 1
ATOM 3484 C CA . LYS A 1 443 ? -64.552 16.384 61.511 1.00 55.66 443 LYS A CA 1
ATOM 3485 C C . LYS A 1 443 ? -65.117 17.728 61.036 1.00 55.66 443 LYS A C 1
ATOM 3487 O O . LYS A 1 443 ? -65.377 18.595 61.865 1.00 55.66 443 LYS A O 1
ATOM 3492 N N . SER A 1 444 ? -65.283 17.912 59.727 1.00 52.84 444 SER A N 1
ATOM 3493 C CA . SER A 1 444 ? -65.920 19.097 59.140 1.00 52.84 444 SER A CA 1
ATOM 3494 C C . SER A 1 444 ? -67.444 19.064 59.305 1.00 52.84 444 SER A C 1
ATOM 3496 O O . SER A 1 444 ? -68.054 20.114 59.494 1.00 52.84 444 SER A O 1
ATOM 3498 N N . ASP A 1 445 ? -68.056 17.879 59.245 1.00 53.78 445 ASP A N 1
ATOM 3499 C CA . ASP A 1 445 ? -69.510 17.721 59.384 1.00 53.78 445 ASP A CA 1
ATOM 3500 C C . ASP A 1 445 ? -69.990 17.738 60.847 1.00 53.78 445 ASP A C 1
ATOM 3502 O O . ASP A 1 445 ? -71.140 18.079 61.095 1.00 53.78 445 ASP A O 1
ATOM 3506 N N . GLU A 1 446 ? -69.119 17.478 61.830 1.00 53.94 446 GLU A N 1
ATOM 3507 C CA . GLU A 1 446 ? -69.424 17.663 63.265 1.00 53.94 446 GLU A CA 1
ATOM 3508 C C . GLU A 1 446 ? -69.348 19.133 63.743 1.00 53.94 446 GLU A C 1
ATOM 3510 O O . GLU A 1 446 ? -69.687 19.426 64.890 1.00 53.94 446 GLU A O 1
ATOM 3515 N N . GLN A 1 447 ? -68.897 20.070 62.896 1.00 53.28 447 GLN A N 1
ATOM 3516 C CA . GLN A 1 447 ? -68.793 21.508 63.213 1.00 53.28 447 GLN A CA 1
ATOM 3517 C C . GLN A 1 447 ? -69.850 22.397 62.525 1.00 53.28 447 GLN A C 1
ATOM 3519 O O . GLN A 1 447 ? -69.763 23.626 62.619 1.00 53.28 447 GLN A O 1
ATOM 3524 N N . LYS A 1 448 ? -70.852 21.809 61.864 1.00 47.25 448 LYS A N 1
ATOM 3525 C CA . LYS A 1 448 ? -72.073 22.494 61.403 1.00 47.25 448 LYS A CA 1
ATOM 3526 C C . LYS A 1 448 ? -73.265 22.049 62.231 1.00 47.25 448 LYS A C 1
ATOM 3528 O O . LYS A 1 448 ? -74.142 22.913 62.455 1.00 47.25 448 LYS A O 1
#

InterPro domains:
  IPR002033 Sec-independent periplasmic protein translocase TatC [MF_00902] (14-252)
  IPR002033 Sec-independent periplasmic protein translocase TatC [PF00902] (23-235)
  IPR002033 Sec-independent periplasmic protein translocase TatC [PR01840] (19-46)
  IPR002033 Sec-independent periplasmic protein translocase TatC [PR01840] (99-117)
  IPR002033 Sec-independent periplasmic protein translocase TatC [PR01840] (117-143)
  IPR002033 Sec-independent periplasmic protein translocase TatC [PR01840] (168-196)
  IPR002033 Sec-independent periplasmic protein translocase TatC [PTHR30371] (5-251)
  IPR002033 Sec-independent periplasmic protein translocase TatC [TIGR00945] (22-240)
  IPR019820 Sec-independent periplasmic protein translocase, conserved site [PS01218] (168-187)

pLDDT: mean 81.37, std 11.52, range [46.47, 96.88]

Secondary structure (DSSP, 8-state):
-HHHHHHHHHHHHHHHS--HHHHHHHHHHHHHHHHHHHHHHHHHHHHTHHHHHHHHHHHHHHHHHHTT---PPB-SSHHHHHHHHHHHHHHHHHHHHHHHHHHHHHHHHHHHS-TTTHHHHHHHHHHHHHHHHHHHHHIIIIIHHHHHHHHHHHH-TT-----BHHHHHHHHHHHHHHHHHHTTHHHHHHHHHHTTSS-HHHHHHTHHHHHHHHHHHHHHHS-S-HHHHHHHHHHHHHHHHHHHHHHS--HHHHHHHHHHHHHHHHHHHHHHHHHH----SEEEEEEES-EEEE-TT-SS-EE--S-EEE-S-EEEEE-TT-EEEEEETTSEEEEE-TT-EEEEEETTEEEEEEEEEEEEES--SSPEEEEETTEEEEEEEEEEEEEE-SSEEEEEEEEEEEEEEETTEEEEEPTT-EEEEESSPPPP-HHHHHHHHHHHHHHHHTT-

Foldseek 3Di:
DVVVVVVVVVVVVVVLDDDPVRLVVLVVVLVVVLVVQLVVQLVVLLVVLVVLVVLLLVLQLVLCVVVVADSDADAPDPVLVVVLSSLSSSQVSCLVSVLSSLVSVLVSVLSRDDPVLNVVSVVVSVVLNVLLVVQLCCQRVPLSNLVSNLVSLQCFPPDHDNHHSNNSSLLSRLRNVLSSVLSCQLVVLLSCLVSPVDPLVNLVVCLVVQLVVLLVSLPVNHPNDPLSSLLRSLVSSLSSLNSSCSSPPDPVSVVVSVVSNVVSVCVNVVVSCVSNVPWAQKKKADWDAFKWKDDVPDPDIDTDDHIGGHHFFMKIFAADGTWIWIAGPQAKIKIFDHGWIKTTHHPQEIETEAAKMKIAGQFDPRWRWYHYPQWIKTDGHAIWIWGHDPFKIKIAGQDHKMWTQGPNDTDIDGHRDMDIGGDDDDDDDVVVVVVVVVVVVVVVVVVD